Protein 9EID (pdb70)

InterPro domains:
  IPR018657 LarA-like, N-terminal [PF09861] (7-206)
  IPR043166 LarA-like, C-terminal domain [G3DSA:3.90.226.30] (5-415)
  IPR047926 Nickel-dependent lactate racemase LarA [NF033504] (3-421)
  IPR048068 LarA-like [PTHR33171] (1-421)
  IPR048520 Lactate racemase, C-terminal domain [PF21113] (275-416)

Foldseek 3Di:
DWDFFAAAPPTDIDDADPVFEDDAFFWADFDFDPQLLVVLLVCLPPAPPAHRLLVVQAPFAAEEEEDEFFQAQDQAQSNVVSVVVSNVVSPYDQARYEYEHLQQQADWHDLVRLCVNHNPVVPVRHHYYYAHQAPLVQWDWLQADPVGATWTFGVVQLPGRAAEYEEEWFWDAFQQTDAQLVCTVRSGTHCSRNLVLLACVQRVDPQSGHNDCDPRVSNVVSVVSSVSSDHFKYWYFYAGLVGRTNDIHMGHSPVRNVVRSVVSVVTQEGEDAAAFQEEEHELQYPPQLLALLSRLLLLRLNVQRHAFAGEYEYEYANQNYHGDPQLVVLLVVAQDLVRLCVVRVVVPDTIPSSSSSVSVSVSVNGYAYEYEYPNYDQVSVVSSRHHYDDDSNVVVVVRCVVVDDVGHYYYHSRRRSHRYHHDND

Nearest PDB structures (foldseek):
  8ezi-assembly1_B  TM=9.440E-01  e=1.984E-42  Lactiplantibacillus plantarum WCFS1
  6c1w-assembly3_C  TM=9.494E-01  e=8.368E-42  Lactiplantibacillus plantarum WCFS1
  5huq-assembly1_A  TM=9.119E-01  e=4.444E-41  Lactiplantibacillus plantarum
  7s91-assembly1_A  TM=7.484E-01  e=7.461E-41  Thermoanaerobacterium thermosaccharolyticum DSM 571
  6d6z-assembly1_A  TM=7.310E-01  e=1.672E-38  Thermoanaerobacterium thermosaccharolyticum DSM 571

Structure (mmCIF, N/CA/C/O backbone):
data_9EID
#
_entry.id   9EID
#
_cell.length_a   46.725
_cell.length_b   79.613
_cell.length_c   104.775
_cell.angle_alpha   90.00
_cell.angle_beta   90.00
_cell.angle_gamma   90.00
#
_symmetry.space_group_name_H-M   'P 21 21 21'
#
loop_
_entity.id
_entity.type
_entity.pdbx_description
1 polymer 'A broad-substrate spectrum lactate racemase A'
2 non-polymer '(2R)-2-oxidanylbutanoic acid'
3 non-polymer 3-methanethioyl-1-(5-O-phosphono-beta-D-ribofuranosyl)-5-(sulfanylcarbonyl)pyridin-1-ium
4 non-polymer 'NICKEL (II) ION'
5 non-polymer 'PHOSPHATE ION'
6 water water
#
loop_
_atom_site.group_PDB
_atom_site.id
_atom_site.type_symbol
_atom_site.label_atom_id
_atom_site.label_alt_id
_atom_site.label_comp_id
_atom_site.label_asym_id
_atom_site.label_entity_id
_atom_site.label_seq_id
_atom_site.pdbx_PDB_ins_code
_atom_site.Cartn_x
_atom_site.Cartn_y
_atom_site.Cartn_z
_atom_site.occupancy
_atom_site.B_iso_or_equiv
_atom_site.auth_seq_id
_atom_site.auth_comp_id
_atom_site.auth_asym_id
_atom_site.auth_atom_id
_atom_site.pdbx_PDB_model_num
ATOM 1 N N . ALA A 1 1 ? -20.408 -31.531 14.736 1.00 27.55 2 ALA A N 1
ATOM 2 C CA . ALA A 1 1 ? -21.083 -30.461 14.003 1.00 22.00 2 ALA A CA 1
ATOM 3 C C . ALA A 1 1 ? -20.099 -29.770 13.067 1.00 16.33 2 ALA A C 1
ATOM 4 O O . ALA A 1 1 ? -19.341 -28.902 13.493 1.00 17.89 2 ALA A O 1
ATOM 6 N N . ARG A 1 2 ? -20.110 -30.159 11.797 1.00 15.31 3 ARG A N 1
ATOM 7 C CA . ARG A 1 2 ? -19.206 -29.569 10.820 1.00 14.95 3 ARG A CA 1
ATOM 8 C C . ARG A 1 2 ? -19.766 -28.249 10.313 1.00 14.98 3 ARG A C 1
ATOM 9 O O . ARG A 1 2 ? -20.962 -28.128 10.037 1.00 15.48 3 ARG A O 1
ATOM 17 N N . VAL A 1 3 ? -18.893 -27.249 10.207 1.00 12.83 4 VAL A N 1
ATOM 18 C CA . VAL A 1 3 ? -19.286 -25.927 9.741 1.00 12.39 4 VAL A CA 1
ATOM 19 C C . VAL A 1 3 ? -18.133 -25.362 8.928 1.00 11.48 4 VAL A C 1
ATOM 20 O O . VAL A 1 3 ? -16.965 -25.645 9.199 1.00 12.75 4 VAL A O 1
ATOM 24 N N . THR A 1 4 ? -18.453 -24.554 7.920 1.00 9.50 5 THR A N 1
ATOM 25 C CA . THR A 1 4 ? -17.435 -23.856 7.141 1.00 9.26 5 THR A CA 1
ATOM 26 C C . THR A 1 4 ? -17.457 -22.394 7.561 1.00 9.56 5 THR A C 1
ATOM 27 O O . THR A 1 4 ? -18.436 -21.687 7.299 1.00 11.57 5 THR A O 1
ATOM 31 N N . LEU A 1 5 ? -16.398 -21.945 8.234 1.00 8.40 6 LEU A N 1
ATOM 32 C CA . LEU A 1 5 ? -16.288 -20.533 8.593 1.00 7.77 6 LEU A CA 1
ATOM 33 C C . LEU A 1 5 ? -15.761 -19.754 7.393 1.00 9.09 6 LEU A C 1
ATOM 34 O O . LEU A 1 5 ? -14.944 -20.261 6.621 1.00 9.42 6 LEU A O 1
ATOM 39 N N . ASP A 1 6 ? -16.194 -18.500 7.251 1.00 8.10 7 ASP A N 1
ATOM 40 C CA . ASP A 1 6 ? -15.619 -17.665 6.210 1.00 8.52 7 ASP A CA 1
ATOM 41 C C . ASP A 1 6 ? -14.142 -17.466 6.536 1.00 7.76 7 ASP A C 1
ATOM 42 O O . ASP A 1 6 ? -13.778 -17.231 7.693 1.00 8.53 7 ASP A O 1
ATOM 47 N N . TYR A 1 7 ? -13.283 -17.550 5.521 1.00 7.85 8 TYR A N 1
ATOM 48 C CA . TYR A 1 7 ? -11.844 -17.529 5.759 1.00 7.48 8 TYR A CA 1
ATOM 49 C C . TYR A 1 7 ? -11.118 -17.310 4.443 1.00 8.23 8 TYR A C 1
ATOM 50 O O . TYR A 1 7 ? -11.110 -18.191 3.577 1.00 7.85 8 TYR A O 1
ATOM 59 N N . GLY A 1 8 ? -10.543 -16.127 4.260 1.00 7.76 9 GLY A N 1
ATOM 60 C CA . GLY A 1 8 ? -9.850 -15.848 3.011 1.00 9.01 9 GLY A CA 1
ATOM 61 C C . GLY A 1 8 ? -10.720 -16.133 1.806 1.00 8.65 9 GLY A C 1
ATOM 62 O O . GLY A 1 8 ? -11.935 -15.905 1.819 1.00 8.49 9 GLY A O 1
ATOM 63 N N . LYS A 1 9 ? -10.112 -16.712 0.776 1.00 10.21 10 LYS A N 1
ATOM 64 C CA . LYS A 1 9 ? -10.828 -17.058 -0.444 1.00 10.34 10 LYS A CA 1
ATOM 65 C C . LYS A 1 9 ? -11.366 -18.480 -0.440 1.00 11.85 10 LYS A C 1
ATOM 66 O O . LYS A 1 9 ? -11.954 -18.904 -1.441 1.00 13.38 10 LYS A O 1
ATOM 72 N N . THR A 1 10 ? -11.199 -19.217 0.656 1.00 9.65 11 THR A N 1
ATOM 73 C CA . THR A 1 10 ? -11.440 -20.654 0.677 1.00 9.93 11 THR A CA 1
ATOM 74 C C . THR A 1 10 ? -12.538 -21.111 1.618 1.00 10.00 11 THR A C 1
ATOM 75 O O . THR A 1 10 ? -13.124 -22.168 1.377 1.00 11.78 11 THR A O 1
ATOM 79 N N . GLY A 1 11 ? -12.798 -20.391 2.696 1.00 8.52 12 GLY A N 1
ATOM 80 C CA . GLY A 1 11 ? -13.480 -20.964 3.837 1.00 8.10 12 GLY A CA 1
ATOM 81 C C . GLY A 1 11 ? -12.539 -21.837 4.649 1.00 8.29 12 GLY A C 1
ATOM 82 O O . GLY A 1 11 ? -11.402 -22.113 4.269 1.00 9.71 12 GLY A O 1
ATOM 83 N N . LEU A 1 12 ? -13.028 -22.259 5.815 1.00 7.83 13 LEU A N 1
ATOM 84 C CA . LEU A 1 12 ? -12.250 -23.079 6.742 1.00 8.63 13 LEU A CA 1
ATOM 85 C C . LEU A 1 12 ? -13.190 -24.114 7.332 1.00 8.87 13 LEU A C 1
ATOM 86 O O . LEU A 1 12 ? -14.208 -23.750 7.919 1.00 8.71 13 LEU A O 1
ATOM 91 N N . ASN A 1 13 ? -12.871 -25.401 7.165 1.00 8.30 14 ASN A N 1
ATOM 92 C CA . ASN A 1 13 ? -13.769 -26.478 7.579 1.00 9.39 14 ASN A CA 1
ATOM 93 C C . ASN A 1 13 ? -13.447 -26.909 9.004 1.00 9.03 14 ASN A C 1
ATOM 94 O O . ASN A 1 13 ? -12.383 -27.479 9.271 1.00 10.41 14 ASN A O 1
ATOM 99 N N . VAL A 1 14 ? -14.375 -26.633 9.917 1.00 8.72 15 VAL A N 1
ATOM 100 C CA . VAL A 1 14 ? -14.192 -26.868 11.342 1.00 9.11 15 VAL A CA 1
ATOM 101 C C . VAL A 1 14 ? -15.190 -27.924 11.797 1.00 10.87 15 VAL A C 1
ATOM 102 O O . VAL A 1 14 ? -16.305 -28.010 11.277 1.00 13.60 15 VAL A O 1
ATOM 106 N N . ASP A 1 15 ? -14.796 -28.732 12.783 1.00 10.76 16 ASP A N 1
ATOM 107 C CA . ASP A 1 15 ? -15.704 -29.695 13.402 1.00 12.21 16 ASP A CA 1
ATOM 108 C C . ASP A 1 15 ? -15.814 -29.341 14.879 1.00 13.89 16 ASP A C 1
ATOM 109 O O . ASP A 1 15 ? -14.818 -29.396 15.605 1.00 15.88 16 ASP A O 1
ATOM 114 N N . LEU A 1 16 ? -17.023 -28.955 15.322 1.00 12.93 17 LEU A N 1
ATOM 115 C CA . LEU A 1 16 ? -17.320 -28.520 16.684 1.00 13.18 17 LEU A CA 1
ATOM 116 C C . LEU A 1 16 ? -18.110 -29.604 17.422 1.00 13.36 17 LEU A C 1
ATOM 117 O O . LEU A 1 16 ? -18.802 -30.407 16.794 1.00 14.95 17 LEU A O 1
ATOM 122 N N . PRO A 1 17 ? -18.042 -29.654 18.752 1.00 16.37 18 PRO A N 1
ATOM 123 C CA . PRO A 1 17 ? -18.680 -30.760 19.493 1.00 14.30 18 PRO A CA 1
ATOM 124 C C . PRO A 1 17 ? -20.198 -30.634 19.475 1.00 16.80 18 PRO A C 1
ATOM 125 O O . PRO A 1 17 ? -20.747 -29.620 19.903 1.00 16.77 18 PRO A O 1
ATOM 129 N N . ASP A 1 18 ? -20.881 -31.685 19.001 1.00 18.18 19 ASP A N 1
ATOM 130 C CA . ASP A 1 18 ? -22.341 -31.651 18.903 1.00 21.40 19 ASP A CA 1
ATOM 131 C C . ASP A 1 18 ? -22.997 -31.361 20.249 1.00 19.31 19 ASP A C 1
ATOM 132 O O . ASP A 1 18 ? -23.946 -30.571 20.330 1.00 24.30 19 ASP A O 1
ATOM 137 N N . ASP A 1 19 ? -22.502 -31.987 21.317 1.00 16.45 20 ASP A N 1
ATOM 138 C CA . ASP A 1 19 ? -23.146 -31.892 22.622 1.00 20.11 20 ASP A CA 1
ATOM 139 C C . ASP A 1 19 ? -23.020 -30.507 23.247 1.00 19.00 20 ASP A C 1
ATOM 140 O O . ASP A 1 19 ? -23.780 -30.183 24.166 1.00 19.08 20 ASP A O 1
ATOM 145 N N . ARG A 1 20 ? -22.100 -29.673 22.756 1.00 16.11 21 ARG A N 1
ATOM 146 C CA . ARG A 1 20 ? -21.795 -28.397 23.383 1.00 13.19 2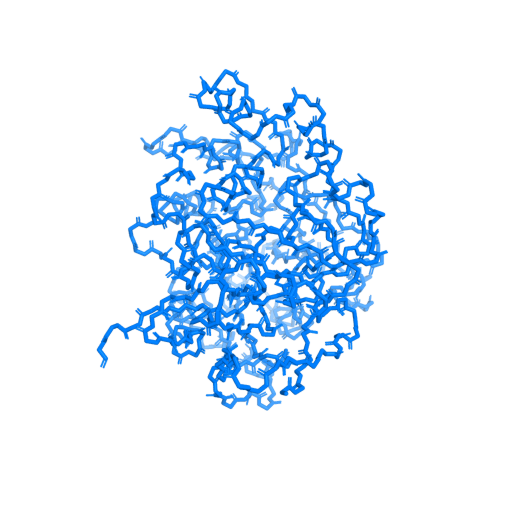1 ARG A CA 1
ATOM 147 C C . ARG A 1 20 ? -22.214 -27.180 22.564 1.00 12.76 21 ARG A C 1
ATOM 148 O O . ARG A 1 20 ? -22.154 -26.060 23.087 1.00 13.82 21 ARG A O 1
ATOM 156 N N . THR A 1 21 ? -22.644 -27.358 21.317 1.00 12.34 22 THR A N 1
ATOM 157 C CA . THR A 1 21 ? -22.713 -26.269 20.348 1.00 13.13 22 THR A CA 1
ATOM 158 C C . THR A 1 21 ? -24.149 -26.020 19.909 1.00 16.19 22 THR A C 1
ATOM 159 O O . THR A 1 21 ? -24.861 -26.957 19.530 1.00 17.89 22 THR A O 1
ATOM 163 N N . LEU A 1 22 ? -24.553 -24.752 19.928 1.00 13.93 23 LEU A N 1
ATOM 164 C CA . LEU A 1 22 ? -25.871 -24.324 19.473 1.00 14.75 23 LEU A CA 1
ATOM 165 C C . LEU A 1 22 ? -25.935 -24.366 17.944 1.00 12.28 23 LEU A C 1
ATOM 166 O O . LEU A 1 22 ? -24.902 -24.373 17.271 1.00 12.87 23 LEU A O 1
ATOM 171 N N . PRO A 1 23 ? -27.134 -24.369 17.366 1.00 16.63 24 PRO A N 1
ATOM 172 C CA . PRO A 1 23 ? -27.243 -24.278 15.904 1.00 16.59 24 PRO A CA 1
ATOM 173 C C . PRO A 1 23 ? -26.591 -23.003 15.400 1.00 12.87 24 PRO A C 1
ATOM 174 O O . PRO A 1 23 ? -26.700 -21.952 16.046 1.00 14.22 24 PRO A O 1
ATOM 178 N N . PRO A 1 24 ? -25.895 -23.056 14.264 1.00 13.21 25 PRO A N 1
ATOM 179 C CA . PRO A 1 24 ? -25.155 -21.872 13.795 1.00 12.22 25 PRO A CA 1
ATOM 180 C C . PRO A 1 24 ? -26.061 -20.676 13.543 1.00 15.10 25 PRO A C 1
ATOM 181 O O . PRO A 1 24 ? -27.210 -20.807 13.108 1.00 14.37 25 PRO A O 1
ATOM 185 N N . LEU A 1 25 ? -25.517 -19.493 13.817 1.00 11.37 26 LEU A N 1
ATOM 186 C CA . LEU A 1 25 ? -26.216 -18.234 13.591 1.00 12.46 26 LEU A CA 1
ATOM 187 C C . LEU A 1 25 ? -25.950 -17.794 12.159 1.00 12.00 26 LEU A C 1
ATOM 188 O O . LEU A 1 25 ? -24.794 -17.567 11.789 1.00 12.25 26 LEU A O 1
ATOM 193 N N . THR A 1 26 ? -27.014 -17.678 11.359 1.00 12.12 27 THR A N 1
ATOM 194 C CA . THR A 1 26 ? -26.908 -17.370 9.937 1.00 11.12 27 THR A CA 1
ATOM 195 C C . THR A 1 26 ? -27.927 -16.315 9.530 1.00 15.15 27 THR A C 1
ATOM 196 O O . THR A 1 26 ? -28.970 -16.147 10.165 1.00 15.78 27 THR A O 1
ATOM 200 N N . ILE A 1 27 ? -27.614 -15.644 8.415 1.00 14.37 28 ILE A N 1
ATOM 201 C CA . ILE A 1 27 ? -28.541 -14.715 7.777 1.00 16.73 28 ILE A CA 1
ATOM 202 C C . ILE A 1 27 ? -29.806 -15.461 7.359 1.00 15.85 28 ILE A C 1
ATOM 203 O O . ILE A 1 27 ? -29.745 -16.580 6.829 1.00 17.63 28 ILE A O 1
ATOM 208 N N . ARG A 1 28 ? -30.963 -14.845 7.599 1.00 13.90 29 ARG A N 1
ATOM 209 C CA . ARG A 1 28 ? -32.230 -15.478 7.249 1.00 12.86 29 ARG A CA 1
ATOM 210 C C . ARG A 1 28 ? -32.384 -15.576 5.731 1.00 13.36 29 ARG A C 1
ATOM 211 O O . ARG A 1 28 ? -31.892 -14.726 4.986 1.00 12.42 29 ARG A O 1
ATOM 215 N N . PRO A 1 29 ? -33.060 -16.611 5.242 1.00 13.34 30 PRO A N 1
ATOM 216 C CA . PRO A 1 29 ? -33.246 -16.729 3.797 1.00 15.59 30 PRO A CA 1
ATOM 217 C C . PRO A 1 29 ? -34.139 -15.619 3.270 1.00 16.32 30 PRO A C 1
ATOM 218 O O . PRO A 1 29 ? -35.120 -15.213 3.899 1.00 17.71 30 PRO A O 1
ATOM 222 N N . ALA A 1 30 ? -33.735 -15.085 2.129 1.00 12.43 31 ALA A N 1
ATOM 223 C CA . ALA A 1 30 ? -34.536 -14.196 1.312 1.00 12.26 31 ALA A CA 1
ATOM 224 C C . ALA A 1 30 ? -34.187 -14.549 -0.121 1.00 9.45 31 ALA A C 1
ATOM 225 O O . ALA A 1 30 ? -33.059 -14.981 -0.388 1.00 11.05 31 ALA A O 1
ATOM 227 N N . PRO A 1 31 ? -35.119 -14.415 -1.052 1.00 9.00 32 PRO A N 1
ATOM 228 C CA . PRO A 1 31 ? -34.813 -14.798 -2.438 1.00 9.94 32 PRO A CA 1
ATOM 229 C C . PRO A 1 31 ? -33.779 -13.866 -3.036 1.00 9.93 32 PRO A C 1
ATOM 230 O O . PRO A 1 31 ? -33.951 -12.637 -2.987 1.00 10.38 32 PRO A O 1
ATOM 234 N N . PRO A 1 32 ? -32.689 -14.399 -3.592 1.00 8.18 33 PRO A N 1
ATOM 235 C CA . PRO A 1 32 ? -31.812 -13.552 -4.409 1.00 8.61 33 PRO A CA 1
ATOM 236 C C . PRO A 1 32 ? -32.604 -12.928 -5.544 1.00 10.05 33 PRO A C 1
ATOM 237 O O . PRO A 1 32 ? -33.586 -13.492 -6.040 1.00 9.10 33 PRO A O 1
ATOM 241 N N . LEU A 1 33 ? -32.165 -11.751 -5.967 1.00 8.38 34 LEU A N 1
ATOM 242 C CA . LEU A 1 33 ? -32.668 -11.208 -7.216 1.00 8.93 34 LEU A CA 1
ATOM 243 C C . LEU A 1 33 ? -32.072 -12.002 -8.368 1.00 8.82 34 LEU A C 1
ATOM 244 O O . LEU A 1 33 ? -30.858 -12.206 -8.429 1.00 9.49 34 LEU A O 1
ATOM 249 N N . ASP A 1 34 ? -32.928 -12.467 -9.276 1.00 8.86 35 ASP A N 1
ATOM 250 C CA . ASP A 1 34 ? -32.442 -13.233 -10.415 1.00 9.14 35 ASP A CA 1
ATOM 251 C C . ASP A 1 34 ? -31.478 -12.403 -11.261 1.00 9.11 35 ASP A C 1
ATOM 252 O O . ASP A 1 34 ? -30.415 -12.885 -11.670 1.00 10.17 35 ASP A O 1
ATOM 257 N N . ASP A 1 35 ? -31.820 -11.144 -11.520 1.00 9.83 36 ASP A N 1
ATOM 258 C CA . ASP A 1 35 ? -31.025 -10.295 -12.409 1.00 9.11 36 ASP A CA 1
ATOM 259 C C . ASP A 1 35 ? -30.864 -8.947 -11.722 1.00 8.35 36 ASP A C 1
ATOM 260 O O . ASP A 1 35 ? -31.570 -7.981 -12.036 1.00 9.22 36 ASP A O 1
ATOM 265 N N . PRO A 1 36 ? -29.948 -8.851 -10.758 1.00 8.06 37 PRO A N 1
ATOM 266 C CA . PRO A 1 36 ? -29.815 -7.595 -10.014 1.00 8.35 37 PRO A CA 1
ATOM 267 C C . PRO A 1 36 ? -29.410 -6.417 -10.872 1.00 8.18 37 PRO A C 1
ATOM 268 O O . PRO A 1 36 ? -29.836 -5.298 -10.589 1.00 8.92 37 PRO A O 1
ATOM 272 N N . GLU A 1 37 ? -28.629 -6.624 -11.932 1.00 6.92 38 GLU A N 1
ATOM 273 C CA . GLU A 1 37 ? -28.273 -5.501 -12.796 1.00 7.93 38 GLU A CA 1
ATOM 274 C C . GLU A 1 37 ? -29.511 -4.935 -13.491 1.00 9.12 38 GLU A C 1
ATOM 275 O O . GLU A 1 37 ? -29.680 -3.710 -13.599 1.00 8.77 38 GLU A O 1
ATOM 281 N N . ALA A 1 38 ? -30.403 -5.818 -13.950 1.00 8.26 39 ALA A N 1
ATOM 282 C CA . ALA A 1 38 ? -31.644 -5.349 -14.549 1.00 8.68 39 ALA A CA 1
ATOM 283 C C . ALA A 1 38 ? -32.508 -4.645 -13.518 1.00 7.74 39 ALA A C 1
ATOM 284 O O . ALA A 1 38 ? -33.223 -3.687 -13.848 1.00 9.32 39 ALA A O 1
ATOM 286 N N . GLU A 1 39 ? -32.423 -5.072 -12.255 1.00 8.77 40 GLU A N 1
ATOM 287 C CA . GLU A 1 39 ? -33.151 -4.374 -11.206 1.00 8.62 40 GLU A CA 1
ATOM 288 C C . GLU A 1 39 ? -32.559 -2.993 -10.956 1.00 8.63 40 GLU A C 1
ATOM 289 O O . GLU A 1 39 ? -33.308 -2.032 -10.754 1.00 9.75 40 GLU A O 1
ATOM 295 N N . VAL A 1 40 ? -31.226 -2.869 -10.998 1.00 7.54 41 VAL A N 1
ATOM 296 C CA . VAL A 1 40 ? -30.621 -1.540 -10.884 1.00 7.95 41 VAL A CA 1
ATOM 297 C C . VAL A 1 40 ? -31.138 -0.630 -11.991 1.00 7.85 41 VAL A C 1
ATOM 298 O O . VAL A 1 40 ? -31.502 0.524 -11.737 1.00 8.47 41 VAL A O 1
ATOM 302 N N . VAL A 1 41 ? -31.202 -1.142 -13.227 1.00 7.56 42 VAL A N 1
ATOM 303 C CA . VAL A 1 41 ? -31.737 -0.354 -14.337 1.00 8.59 42 VAL A CA 1
ATOM 304 C C . VAL A 1 41 ? -33.148 0.130 -14.014 1.00 8.13 42 VAL A C 1
ATOM 305 O O . VAL A 1 41 ? -33.465 1.319 -14.159 1.00 8.63 42 VAL A O 1
ATOM 309 N N . ARG A 1 42 ? -34.012 -0.778 -13.552 1.00 9.05 43 ARG A N 1
ATOM 310 C CA . ARG A 1 42 ? -35.382 -0.392 -13.208 1.00 9.63 43 ARG A CA 1
ATOM 311 C C . ARG A 1 42 ? -35.418 0.656 -12.097 1.00 10.39 43 ARG A C 1
ATOM 312 O O . ARG A 1 42 ? -36.250 1.574 -12.124 1.00 11.81 43 ARG A O 1
ATOM 320 N N . CYS A 1 43 ? -34.522 0.549 -11.114 1.00 9.13 44 CYS A N 1
ATOM 321 C CA . CYS A 1 43 ? -34.550 1.462 -9.981 1.00 10.59 44 CYS A CA 1
ATOM 322 C C . CYS A 1 43 ? -34.006 2.832 -10.382 1.00 10.36 44 CYS A C 1
ATOM 323 O O . CYS A 1 43 ? -34.392 3.849 -9.797 1.00 10.35 44 CYS A O 1
ATOM 326 N N . LEU A 1 44 ? -33.111 2.886 -11.375 1.00 9.39 45 LEU A N 1
ATOM 327 C CA A LEU A 1 44 ? -32.632 4.164 -11.895 0.30 9.72 45 LEU A CA 1
ATOM 328 C CA B LEU A 1 44 ? -32.644 4.178 -11.863 0.70 9.70 45 LEU A CA 1
ATOM 329 C C . LEU A 1 44 ? -33.746 4.927 -12.593 1.00 10.37 45 LEU A C 1
ATOM 330 O O . LEU A 1 44 ? -33.751 6.169 -12.595 1.00 9.68 45 LEU A O 1
ATOM 339 N N . ALA A 1 45 ? -34.688 4.196 -13.202 1.00 10.64 46 ALA A N 1
ATOM 340 C CA . ALA A 1 45 ? -35.815 4.813 -13.885 1.00 10.21 46 ALA A CA 1
ATOM 341 C C . ALA A 1 45 ? -36.918 5.194 -12.913 1.00 11.31 46 ALA A C 1
ATOM 342 O O . ALA A 1 45 ? -37.655 6.153 -13.174 1.00 13.33 46 ALA A O 1
ATOM 344 N N . GLU A 1 46 ? -37.035 4.484 -11.794 1.00 12.10 47 GLU A N 1
ATOM 345 C CA . GLU A 1 46 ? -38.092 4.727 -10.812 1.00 11.63 47 GLU A CA 1
ATOM 346 C C . GLU A 1 46 ? -37.482 4.651 -9.419 1.00 10.91 47 GLU A C 1
ATOM 347 O O . GLU A 1 46 ? -37.672 3.672 -8.689 1.00 13.99 47 GLU A O 1
ATOM 353 N N . PRO A 1 47 ? -36.728 5.674 -9.023 1.00 10.31 48 PRO A N 1
ATOM 354 C CA . PRO A 1 47 ? -36.015 5.641 -7.741 1.00 9.31 48 PRO A CA 1
ATOM 355 C C . PRO A 1 47 ? -36.891 6.106 -6.581 1.00 11.93 48 PRO A C 1
ATOM 356 O O . PRO A 1 47 ? -38.033 6.527 -6.752 1.00 13.29 48 PRO A O 1
ATOM 360 N N . ILE A 1 48 ? -36.312 6.039 -5.384 1.00 9.92 49 ILE A N 1
ATOM 361 C CA . ILE A 1 48 ? -36.979 6.460 -4.153 1.00 11.65 49 ILE A CA 1
ATOM 362 C C . ILE A 1 48 ? -36.598 7.907 -3.853 1.00 12.52 49 ILE A C 1
ATOM 363 O O . ILE A 1 48 ? -35.419 8.217 -3.664 1.00 12.36 49 ILE A O 1
ATOM 368 N N . GLY A 1 49 ? -37.591 8.795 -3.804 1.00 12.57 50 GLY A N 1
ATOM 369 C CA . GLY A 1 49 ? -37.363 10.140 -3.302 1.00 12.64 50 GLY A CA 1
ATOM 370 C C . GLY A 1 49 ? -36.507 11.049 -4.159 1.00 10.01 50 GLY A C 1
ATOM 371 O O . GLY A 1 49 ? -35.975 12.036 -3.656 1.00 13.38 50 GLY A O 1
ATOM 372 N N . SER A 1 50 ? -36.368 10.760 -5.443 1.00 11.84 51 SER A N 1
ATOM 373 C CA A SER A 1 50 ? -35.504 11.526 -6.330 0.42 12.06 51 SER A CA 1
ATOM 374 C CA B SER A 1 50 ? -35.543 11.573 -6.319 0.58 12.00 51 SER A CA 1
ATOM 375 C C . SER A 1 50 ? -36.096 11.465 -7.729 1.00 10.49 51 SER A C 1
ATOM 376 O O . SER A 1 50 ? -36.878 10.556 -8.031 1.00 13.05 51 SER A O 1
ATOM 381 N N . PRO A 1 51 ? -35.751 12.405 -8.609 1.00 11.08 52 PRO A N 1
ATOM 382 C CA . PRO A 1 51 ? -36.078 12.217 -10.015 1.00 11.84 52 PRO A CA 1
ATOM 383 C C . PRO A 1 51 ? -35.337 11.004 -10.544 1.00 11.49 52 PRO A C 1
ATOM 384 O O . PRO A 1 51 ? -34.334 10.579 -9.944 1.00 9.94 52 PRO A O 1
ATOM 388 N N . PRO A 1 52 ? -35.788 10.434 -11.659 1.00 11.79 53 PRO A N 1
ATOM 389 C CA . PRO A 1 52 ? -34.988 9.414 -12.349 1.00 9.45 53 PRO A CA 1
ATOM 390 C C . PRO A 1 52 ? -33.589 9.959 -12.595 1.00 10.82 53 PRO A C 1
ATOM 391 O O . PRO A 1 52 ? -33.416 11.142 -12.894 1.00 11.39 53 PRO A O 1
ATOM 395 N N . LEU A 1 53 ? -32.581 9.087 -12.472 1.00 10.26 54 LEU A N 1
ATOM 396 C CA . LEU A 1 53 ? -31.198 9.524 -12.672 1.00 10.47 54 LEU A CA 1
ATOM 397 C C . LEU A 1 53 ? -30.995 10.196 -14.032 1.00 10.64 54 LEU A C 1
ATOM 398 O O . LEU A 1 53 ? -30.225 11.157 -14.141 1.00 10.35 54 LEU A O 1
ATOM 403 N N . LEU A 1 54 ? -31.685 9.720 -15.074 1.00 10.28 55 LEU A N 1
ATOM 404 C CA . LEU A 1 54 ? -31.544 10.319 -16.401 1.00 9.39 55 LEU A CA 1
ATOM 405 C C . LEU A 1 54 ? -31.903 11.798 -16.381 1.00 12.75 55 LEU A C 1
ATOM 406 O O . LEU A 1 54 ? -31.190 12.632 -16.954 1.00 12.77 55 LEU A O 1
ATOM 411 N N . ASP A 1 55 ? -33.004 12.143 -15.716 1.00 12.06 56 ASP A N 1
ATOM 412 C CA . ASP A 1 55 ? -33.434 13.539 -15.676 1.00 13.51 56 ASP A CA 1
ATOM 413 C C . ASP A 1 55 ? -32.529 14.365 -14.769 1.00 13.33 56 ASP A C 1
ATOM 414 O O . ASP A 1 55 ? -32.228 15.528 -15.069 1.00 15.27 56 ASP A O 1
ATOM 419 N N . LEU A 1 56 ? -32.085 13.775 -13.658 1.00 13.36 57 LEU A N 1
ATOM 420 C CA A LEU A 1 56 ? -31.140 14.441 -12.769 0.50 17.46 57 LEU A CA 1
ATOM 421 C CA B LEU A 1 56 ? -31.134 14.436 -12.767 0.50 17.47 57 LEU A CA 1
ATOM 422 C C . LEU A 1 56 ? -29.829 14.760 -13.480 1.00 14.91 57 LEU A C 1
ATOM 423 O O . LEU A 1 56 ? -29.211 15.801 -13.224 1.00 18.08 57 LEU A O 1
ATOM 432 N N . ALA A 1 57 ? -29.384 13.875 -14.367 1.00 11.38 58 ALA A N 1
ATOM 433 C CA . ALA A 1 57 ? -28.075 14.015 -14.986 1.00 10.83 58 ALA A CA 1
ATOM 434 C C . ALA A 1 57 ? -28.069 14.937 -16.198 1.00 11.79 58 ALA A C 1
ATOM 435 O O . ALA A 1 57 ? -27.009 15.454 -16.553 1.00 12.13 58 ALA A O 1
ATOM 437 N N . ARG A 1 58 ? -29.206 15.143 -16.850 1.00 13.38 59 ARG A N 1
ATOM 438 C CA . ARG A 1 58 ? -29.191 15.901 -18.094 1.00 13.86 59 ARG A CA 1
ATOM 439 C C . ARG A 1 58 ? -28.707 17.330 -17.849 1.00 14.00 59 ARG A C 1
ATOM 440 O O . ARG A 1 58 ? -29.114 17.989 -16.887 1.00 17.06 59 ARG A O 1
ATOM 448 N N . GLY A 1 59 ? -27.786 17.789 -18.695 1.00 14.60 60 GLY A N 1
ATOM 449 C CA . GLY A 1 59 ? -27.201 19.101 -18.530 1.00 16.50 60 GLY A CA 1
ATOM 450 C C . GLY A 1 59 ? -26.102 19.203 -17.495 1.00 19.44 60 GLY A C 1
ATOM 451 O O . GLY A 1 59 ? -25.518 20.282 -17.344 1.00 23.88 60 GLY A O 1
ATOM 452 N N . LYS A 1 60 ? -25.809 18.135 -16.756 1.00 15.06 61 LYS A N 1
ATOM 453 C CA . LYS A 1 60 ? -24.713 18.175 -15.798 1.00 15.80 61 LYS A CA 1
ATOM 454 C C . LYS A 1 60 ? -23.390 18.020 -16.536 1.00 16.37 61 LYS A C 1
ATOM 455 O O . LYS A 1 60 ? -23.261 17.195 -17.444 1.00 18.73 61 LYS A O 1
ATOM 461 N N . ARG A 1 61 ? -22.410 18.839 -16.163 1.00 16.38 62 ARG A N 1
ATOM 462 C CA . ARG A 1 61 ? -21.159 18.904 -16.906 1.00 18.87 62 ARG A CA 1
ATOM 463 C C . ARG A 1 61 ? -20.116 17.915 -16.415 1.00 16.31 62 ARG A C 1
ATOM 464 O O . ARG A 1 61 ? -19.194 17.579 -17.164 1.00 19.21 62 ARG A O 1
ATOM 466 N N . SER A 1 62 ? -20.229 17.456 -15.177 1.00 11.73 63 SER A N 1
ATOM 467 C CA . SER A 1 62 ? -19.239 16.571 -14.596 1.00 12.70 63 SER A CA 1
ATOM 468 C C . SER A 1 62 ? -19.960 15.705 -13.583 1.00 12.57 63 SER A C 1
ATOM 469 O O . SER A 1 62 ? -20.968 16.115 -13.003 1.00 13.17 63 SER A O 1
ATOM 472 N N . ALA A 1 63 ? -19.436 14.505 -13.379 1.00 9.32 64 ALA A N 1
ATOM 473 C CA . ALA A 1 63 ? -19.997 13.583 -12.406 1.00 9.00 64 ALA A CA 1
ATOM 474 C C . ALA A 1 63 ? -18.867 12.952 -11.614 1.00 9.46 64 ALA A C 1
ATOM 475 O O . ALA A 1 63 ? -17.786 12.684 -12.151 1.00 10.02 64 ALA A O 1
ATOM 477 N N . CYS A 1 64 ? -19.127 12.699 -10.336 1.00 7.62 65 CYS A N 1
ATOM 478 C CA . CYS A 1 64 ? -18.197 11.935 -9.519 1.00 7.82 65 CYS A CA 1
ATOM 479 C C . CYS A 1 64 ? -18.996 10.818 -8.871 1.00 7.05 65 CYS A C 1
ATOM 480 O O . CYS A 1 64 ? -19.989 11.088 -8.184 1.00 8.71 65 CYS A O 1
ATOM 483 N N . ILE A 1 65 ? -18.579 9.571 -9.113 1.00 6.40 66 ILE A N 1
ATOM 484 C CA . ILE A 1 65 ? -19.223 8.378 -8.569 1.00 6.85 66 ILE A CA 1
ATOM 485 C C . ILE A 1 65 ? -18.320 7.802 -7.488 1.00 7.40 66 ILE A C 1
ATOM 486 O O . ILE A 1 65 ? -17.199 7.360 -7.783 1.00 7.74 66 ILE A O 1
ATOM 491 N N . LEU A 1 66 ? -18.820 7.764 -6.253 1.00 6.52 67 LEU A N 1
ATOM 492 C CA . LEU A 1 66 ? -18.074 7.165 -5.152 1.00 6.56 67 LEU A CA 1
ATOM 493 C C . LEU A 1 66 ? -18.268 5.657 -5.151 1.00 7.77 67 LEU A C 1
ATOM 494 O O . LEU A 1 66 ? -19.398 5.175 -5.252 1.00 7.39 67 LEU A O 1
ATOM 499 N N . VAL A 1 67 ? -17.162 4.921 -5.042 1.00 6.74 68 VAL A N 1
ATOM 500 C CA . VAL A 1 67 ? -17.198 3.468 -4.900 1.00 6.11 68 VAL A CA 1
ATOM 501 C C . VAL A 1 67 ? -16.406 3.061 -3.672 1.00 6.06 68 VAL A C 1
ATOM 502 O O . VAL A 1 67 ? -15.481 3.761 -3.249 1.00 7.26 68 VAL A O 1
ATOM 506 N N . CYS A 1 68 ? -16.762 1.917 -3.103 1.00 6.28 69 CYS A N 1
ATOM 507 C CA . CYS A 1 68 ? -16.026 1.412 -1.955 1.00 6.90 69 CYS A CA 1
ATOM 508 C C . CYS A 1 68 ? -14.683 0.836 -2.394 1.00 7.56 69 CYS A C 1
ATOM 509 O O . CYS A 1 68 ? -14.497 0.443 -3.550 1.00 8.04 69 CYS A O 1
ATOM 512 N N . ASP A 1 69 ? -13.752 0.757 -1.442 1.00 6.72 70 ASP A N 1
ATOM 513 C CA . ASP A 1 69 ? -12.450 0.150 -1.707 1.00 7.05 70 ASP A CA 1
ATOM 514 C C . ASP A 1 69 ? -12.512 -1.376 -1.585 1.00 6.82 70 ASP A C 1
ATOM 515 O O . ASP A 1 69 ? -13.584 -1.986 -1.516 1.00 7.53 70 ASP A O 1
ATOM 520 N N . ILE A 1 70 ? -11.337 -2.015 -1.555 1.00 6.45 71 ILE A N 1
ATOM 521 C CA . ILE A 1 70 ? -11.276 -3.472 -1.652 1.00 7.77 71 ILE A CA 1
ATOM 522 C C . ILE A 1 70 ? -11.971 -4.141 -0.483 1.00 8.50 71 ILE A C 1
ATOM 523 O O . ILE A 1 70 ? -12.428 -5.283 -0.609 1.00 8.51 71 ILE A O 1
ATOM 528 N N . THR A 1 71 ? -12.043 -3.468 0.672 1.00 7.48 72 THR A N 1
ATOM 529 C CA . THR A 1 71 ? -12.524 -4.109 1.894 1.00 7.62 72 THR A CA 1
ATOM 530 C C . THR A 1 71 ? -14.018 -4.398 1.872 1.00 8.61 72 THR A C 1
ATOM 531 O O . THR A 1 71 ? -14.509 -5.097 2.774 1.00 9.02 72 THR A O 1
ATOM 535 N N . ARG A 1 72 ? -14.746 -3.859 0.895 1.00 7.00 73 ARG A N 1
ATOM 536 C CA . ARG A 1 72 ? -16.180 -4.078 0.786 1.00 7.86 73 ARG A CA 1
ATOM 537 C C . ARG A 1 72 ? -16.439 -4.888 -0.467 1.00 7.99 73 ARG A C 1
ATOM 538 O O . ARG A 1 72 ? -16.090 -4.428 -1.566 1.00 9.55 73 ARG A O 1
ATOM 546 N N . PRO A 1 73 ? -17.055 -6.057 -0.375 1.00 7.23 74 PRO A N 1
ATOM 547 C CA . PRO A 1 73 ? -17.311 -6.882 -1.564 1.00 7.66 74 PRO A CA 1
ATOM 548 C C . PRO A 1 73 ? -18.513 -6.424 -2.385 1.00 9.28 74 PRO A C 1
ATOM 549 O O . PRO A 1 73 ? -19.425 -7.203 -2.675 1.00 10.49 74 PRO A O 1
ATOM 553 N N . VAL A 1 74 ? -18.517 -5.152 -2.758 1.00 8.88 75 VAL A N 1
ATOM 554 C CA . VAL A 1 74 ? -19.586 -4.633 -3.617 1.00 8.41 75 VAL A CA 1
ATOM 555 C C . VAL A 1 74 ? -19.402 -5.204 -5.015 1.00 8.80 75 VAL A C 1
ATOM 556 O O . VAL A 1 74 ? -18.292 -5.119 -5.565 1.00 8.89 75 VAL A O 1
ATOM 560 N N . PRO A 1 75 ? -20.439 -5.779 -5.632 1.00 9.22 76 PRO A N 1
ATOM 561 C CA . PRO A 1 75 ? -20.317 -6.208 -7.039 1.00 8.32 76 PRO A CA 1
ATOM 562 C C . PRO A 1 75 ? -20.449 -4.990 -7.940 1.00 9.42 76 PRO A C 1
ATOM 563 O O . PRO A 1 75 ? -21.460 -4.773 -8.611 1.00 10.26 76 PRO A O 1
ATOM 567 N N . ASN A 1 76 ? -19.412 -4.160 -7.934 1.00 8.25 77 ASN A N 1
ATOM 568 C CA . ASN A 1 76 ? -19.528 -2.841 -8.547 1.00 6.95 77 ASN A CA 1
ATOM 569 C C . ASN A 1 76 ? -20.018 -2.839 -9.984 1.00 8.17 77 ASN A C 1
ATOM 570 O O . ASN A 1 76 ? -20.806 -1.941 -10.318 1.00 8.28 77 ASN A O 1
ATOM 575 N N . PRO A 1 77 ? -19.594 -3.746 -10.878 1.00 7.71 78 PRO A N 1
ATOM 576 C CA . PRO A 1 77 ? -20.079 -3.655 -12.267 1.00 7.93 78 PRO A CA 1
ATOM 577 C C . PRO A 1 77 ? -21.595 -3.739 -12.384 1.00 8.05 78 PRO A C 1
ATOM 578 O O . PRO A 1 77 ? -22.180 -3.110 -13.280 1.00 9.21 78 PRO A O 1
ATOM 582 N N . VAL A 1 78 ? -22.247 -4.496 -11.499 1.00 7.87 79 VAL A N 1
ATOM 583 C CA . VAL A 1 78 ? -23.704 -4.598 -11.485 1.00 9.16 79 VAL A CA 1
ATOM 584 C C . VAL A 1 78 ? -24.354 -3.242 -11.228 1.00 9.11 79 VAL A C 1
ATOM 585 O O . VAL A 1 78 ? -25.409 -2.932 -11.791 1.00 9.84 79 VAL A O 1
ATOM 589 N N . LEU A 1 79 ? -23.758 -2.428 -10.346 1.00 7.71 80 LEU A N 1
ATOM 590 C CA . LEU A 1 79 ? -24.281 -1.096 -10.043 1.00 7.38 80 LEU A CA 1
ATOM 591 C C . LEU A 1 79 ? -23.818 -0.076 -11.081 1.00 7.66 80 LEU A C 1
ATOM 592 O O . LEU A 1 79 ? -24.585 0.807 -11.475 1.00 9.69 80 LEU A O 1
ATOM 597 N N . LEU A 1 80 ? -22.573 -0.194 -11.544 1.00 8.07 81 LEU A N 1
ATOM 598 C CA . LEU A 1 80 ? -21.967 0.854 -12.362 1.00 8.23 81 LEU A CA 1
ATOM 599 C C . LEU A 1 80 ? -22.412 0.813 -13.816 1.00 9.00 81 LEU A C 1
ATOM 600 O O . LEU A 1 80 ? -22.584 1.873 -14.425 1.00 8.82 81 LEU A O 1
ATOM 605 N N . ARG A 1 81 ? -22.533 -0.366 -14.424 1.00 8.46 82 ARG A N 1
ATOM 606 C CA . ARG A 1 81 ? -22.935 -0.373 -15.830 1.00 8.28 82 ARG A CA 1
ATOM 607 C C . ARG A 1 81 ? -24.253 0.358 -16.039 1.00 8.01 82 ARG A C 1
ATOM 608 O O . ARG A 1 81 ? -24.330 1.198 -16.954 1.00 8.66 82 ARG A O 1
ATOM 616 N N . PRO A 1 82 ? -25.289 0.145 -15.223 1.00 7.83 83 PRO A N 1
ATOM 617 C CA . PRO A 1 82 ? -26.504 0.958 -15.372 1.00 8.74 83 PRO A CA 1
ATOM 618 C C . PRO A 1 82 ? -26.267 2.448 -15.178 1.00 9.12 83 PRO A C 1
ATOM 619 O O . PRO A 1 82 ? -26.790 3.259 -15.956 1.00 8.61 83 PRO A O 1
ATOM 623 N N . ILE A 1 83 ? -25.510 2.836 -14.147 1.00 7.68 84 ILE A N 1
ATOM 624 C CA . ILE A 1 83 ? -25.238 4.249 -13.907 1.00 7.44 84 ILE A CA 1
ATOM 625 C C . ILE A 1 83 ? -24.523 4.854 -15.104 1.00 7.56 84 ILE A C 1
ATOM 626 O O . ILE A 1 83 ? -24.889 5.931 -15.593 1.00 8.22 84 ILE A O 1
ATOM 631 N N . LEU A 1 84 ? -23.498 4.162 -15.599 1.00 7.72 85 LEU A N 1
ATOM 632 C CA . LEU A 1 84 ? -22.691 4.712 -16.685 1.00 7.87 85 LEU A CA 1
ATOM 633 C C . LEU A 1 84 ? -23.497 4.795 -17.975 1.00 7.53 85 LEU A C 1
ATOM 634 O O . LEU A 1 84 ? -23.340 5.748 -18.749 1.00 9.03 85 LEU A O 1
ATOM 639 N N . ARG A 1 85 ? -24.382 3.825 -18.220 1.00 8.02 86 ARG A N 1
ATOM 640 C CA . ARG A 1 85 ? -25.234 3.904 -19.401 1.00 8.80 86 ARG A CA 1
ATOM 641 C C . ARG A 1 85 ? -26.209 5.075 -19.306 1.00 9.38 86 ARG A C 1
ATOM 642 O O . ARG A 1 85 ? -26.428 5.789 -20.292 1.00 9.34 86 ARG A O 1
ATOM 650 N N . THR A 1 86 ? -26.801 5.292 -18.127 1.00 8.39 87 THR A N 1
ATOM 651 C CA . THR A 1 86 ? -27.695 6.430 -17.930 1.00 7.93 87 THR A CA 1
ATOM 652 C C . THR A 1 86 ? -26.968 7.757 -18.128 1.00 8.66 87 THR A C 1
ATOM 653 O O . THR A 1 86 ? -27.506 8.674 -18.765 1.00 9.16 87 THR A O 1
ATOM 657 N N . LEU A 1 87 ? -25.750 7.886 -17.591 1.00 7.73 88 LEU A N 1
ATOM 658 C CA . LEU A 1 87 ? -25.008 9.132 -17.755 1.00 9.51 88 LEU A CA 1
ATOM 659 C C . LEU A 1 87 ? -24.682 9.374 -19.222 1.00 10.56 88 LEU A C 1
ATOM 660 O O . LEU A 1 87 ? -24.748 10.517 -19.697 1.00 9.57 88 LEU A O 1
ATOM 665 N N . HIS A 1 88 ? -24.355 8.312 -19.966 1.00 9.95 89 HIS A N 1
ATOM 666 C CA . HIS A 1 88 ? -24.178 8.466 -21.406 1.00 9.57 89 HIS A CA 1
ATOM 667 C C . HIS A 1 88 ? -25.473 8.939 -22.060 1.00 11.28 89 HIS A C 1
ATOM 668 O O . HIS A 1 88 ? -25.462 9.863 -22.886 1.00 10.62 89 HIS A O 1
ATOM 675 N N . ALA A 1 89 ? -26.604 8.319 -21.701 1.00 10.00 90 ALA A N 1
ATOM 676 C CA . ALA A 1 89 ? -27.882 8.713 -22.288 1.00 10.63 90 ALA A CA 1
ATOM 677 C C . ALA A 1 89 ? -28.230 10.153 -21.947 1.00 11.72 90 ALA A C 1
ATOM 678 O O . ALA A 1 89 ? -28.909 10.835 -22.732 1.00 13.72 90 ALA A O 1
ATOM 680 N N . ALA A 1 90 ? -27.767 10.636 -20.796 1.00 9.77 91 ALA A N 1
ATOM 681 C CA . ALA A 1 90 ? -28.007 12.008 -20.375 1.00 10.42 91 ALA A CA 1
ATOM 682 C C . ALA A 1 90 ? -27.082 13.005 -21.053 1.00 11.81 91 ALA A C 1
ATOM 683 O O . ALA A 1 90 ? -27.246 14.214 -20.841 1.00 15.63 91 ALA A O 1
ATOM 685 N N . GLY A 1 91 ? -26.106 12.538 -21.822 1.00 11.18 92 GLY A N 1
ATOM 686 C CA . GLY A 1 91 ? -25.226 13.420 -22.559 1.00 12.78 92 GLY A CA 1
ATOM 687 C C . GLY A 1 91 ? -23.866 13.669 -21.951 1.00 14.08 92 GLY A C 1
ATOM 688 O O . GLY A 1 91 ? -23.118 14.496 -22.481 1.00 16.97 92 GLY A O 1
ATOM 689 N N . LEU A 1 92 ? -23.520 13.004 -20.855 1.00 10.96 93 LEU A N 1
ATOM 690 C CA . LEU A 1 92 ? -22.183 13.144 -20.299 1.00 10.02 93 LEU A CA 1
ATOM 691 C C . LEU A 1 92 ? -21.218 12.274 -21.090 1.00 11.97 93 LEU A C 1
ATOM 692 O O . LEU A 1 92 ? -21.508 11.105 -21.362 1.00 14.79 93 LEU A O 1
ATOM 697 N N . ALA A 1 93 ? -20.083 12.843 -21.478 1.00 11.40 94 ALA A N 1
ATOM 698 C CA . ALA A 1 93 ? -19.053 12.029 -22.101 1.00 11.65 94 ALA A CA 1
ATOM 699 C C . ALA A 1 93 ? -18.272 11.269 -21.031 1.00 11.08 94 ALA A C 1
ATOM 700 O O . ALA A 1 93 ? -18.257 11.650 -19.857 1.00 10.98 94 ALA A O 1
ATOM 702 N N . THR A 1 94 ? -17.620 10.175 -21.435 1.00 11.05 95 THR A N 1
ATOM 703 C CA . THR A 1 94 ? -16.917 9.374 -20.439 1.00 10.03 95 THR A CA 1
ATOM 704 C C . THR A 1 94 ? -15.859 10.190 -19.706 1.00 9.25 95 THR A C 1
ATOM 705 O O . THR A 1 94 ? -15.658 9.995 -18.506 1.00 9.66 95 THR A O 1
ATOM 709 N N . GLN A 1 95 ? -15.195 11.123 -20.390 1.00 9.45 96 GLN A N 1
ATOM 710 C CA . GLN A 1 95 ? -14.195 11.953 -19.725 1.00 9.29 96 GLN A CA 1
ATOM 711 C C . GLN A 1 95 ? -14.802 12.889 -18.685 1.00 9.46 96 GLN A C 1
ATOM 712 O O . GLN A 1 95 ? -14.059 13.412 -17.847 1.00 12.33 96 GLN A O 1
ATOM 718 N N . ASP A 1 96 ? -16.120 13.117 -18.728 1.00 8.48 97 ASP A N 1
ATOM 719 C CA . ASP A 1 96 ? -16.803 13.928 -17.721 1.00 11.74 97 ASP A CA 1
ATOM 720 C C . ASP A 1 96 ? -17.048 13.169 -16.425 1.00 10.78 97 ASP A C 1
ATOM 721 O O . ASP A 1 96 ? -17.566 13.761 -15.477 1.00 10.79 97 ASP A O 1
ATOM 726 N N . ILE A 1 97 ? -16.737 11.876 -16.372 1.00 8.69 98 ILE A N 1
ATOM 727 C CA . ILE A 1 97 ? -17.148 11.004 -15.271 1.00 10.00 98 ILE A CA 1
ATOM 728 C C . ILE A 1 97 ? -15.897 10.529 -14.541 1.00 10.72 98 ILE A C 1
ATOM 729 O O . ILE A 1 97 ? -15.005 9.927 -15.153 1.00 11.24 98 ILE A O 1
ATOM 734 N N . LEU A 1 98 ? -15.823 10.808 -13.238 1.00 8.02 99 LEU A N 1
ATOM 735 C CA . LEU A 1 98 ? -14.744 10.338 -12.375 1.00 8.92 99 LEU A CA 1
ATOM 736 C C . LEU A 1 98 ? -15.293 9.279 -11.427 1.00 7.95 99 LEU A C 1
ATOM 737 O O . LEU A 1 98 ? -16.330 9.495 -10.786 1.00 9.10 99 LEU A O 1
ATOM 742 N N . ILE A 1 99 ? -14.603 8.151 -11.326 1.00 6.96 100 ILE A N 1
ATOM 743 C CA . ILE A 1 99 ? -14.874 7.163 -10.289 1.00 6.78 100 ILE A CA 1
ATOM 744 C C . ILE A 1 99 ? -13.855 7.401 -9.180 1.00 8.54 100 ILE A C 1
ATOM 745 O O . ILE A 1 99 ? -12.642 7.367 -9.424 1.00 8.69 100 ILE A O 1
ATOM 750 N N . LEU A 1 100 ? -14.339 7.689 -7.969 1.00 7.14 101 LEU A N 1
ATOM 751 C CA . LEU A 1 100 ? -13.481 8.046 -6.844 1.00 7.79 101 LEU A CA 1
ATOM 752 C C . LEU A 1 100 ? -13.602 6.966 -5.777 1.00 6.71 101 LEU A C 1
ATOM 753 O O . LEU A 1 100 ? -14.699 6.704 -5.272 1.00 7.41 101 LEU A O 1
ATOM 758 N N . VAL A 1 101 ? -12.476 6.338 -5.444 1.00 7.64 102 VAL A N 1
ATOM 759 C CA . VAL A 1 101 ? -12.455 5.262 -4.458 1.00 6.91 102 VAL A CA 1
ATOM 760 C C . VAL A 1 101 ? -12.496 5.881 -3.063 1.00 7.35 102 VAL A C 1
ATOM 761 O O . VAL A 1 101 ? -11.564 6.583 -2.639 1.00 7.62 102 VAL A O 1
ATOM 765 N N . ALA A 1 102 ? -13.598 5.627 -2.351 1.00 6.30 103 ALA A N 1
ATOM 766 C CA . ALA A 1 102 ? -13.876 6.199 -1.036 1.00 6.84 103 ALA A CA 1
ATOM 767 C C . ALA A 1 102 ? -13.171 5.368 0.031 1.00 7.78 103 ALA A C 1
ATOM 768 O O . ALA A 1 102 ? -13.771 4.557 0.740 1.00 8.59 103 ALA A O 1
ATOM 770 N N . THR A 1 103 ? -11.863 5.600 0.148 1.00 6.42 104 THR A N 1
ATOM 771 C CA . THR A 1 103 ? -11.005 4.850 1.058 1.00 7.55 104 THR A CA 1
ATOM 772 C C . THR A 1 103 ? -11.215 5.207 2.527 1.00 6.72 104 THR A C 1
ATOM 773 O O . THR A 1 103 ? -10.734 4.467 3.393 1.00 7.07 104 THR A O 1
ATOM 777 N N . GLY A 1 104 ? -11.874 6.327 2.848 1.00 7.12 105 GLY A N 1
ATOM 778 C CA . GLY A 1 104 ? -11.807 6.801 4.224 1.00 6.86 105 GLY A CA 1
ATOM 779 C C . GLY A 1 104 ? -10.371 7.159 4.536 1.00 7.90 105 GLY A C 1
ATOM 780 O O . GLY A 1 104 ? -9.735 7.927 3.808 1.00 7.96 105 GLY A O 1
ATOM 781 N N . LEU A 1 105 ? -9.838 6.575 5.610 1.00 7.96 106 LEU A N 1
ATOM 782 C CA . LEU A 1 105 ? -8.434 6.693 5.968 1.00 8.55 106 LEU A CA 1
ATOM 783 C C . LEU A 1 105 ? -7.621 5.466 5.582 1.00 8.28 106 LEU A C 1
ATOM 784 O O . LEU A 1 105 ? -6.446 5.362 5.966 1.00 8.99 106 LEU A O 1
ATOM 789 N N . HIS A 1 106 ? -8.210 4.535 4.835 1.00 7.68 107 HIS A N 1
ATOM 790 C CA . HIS A 1 106 ? -7.452 3.384 4.357 1.00 7.02 107 HIS A CA 1
ATOM 791 C C . HIS A 1 106 ? -6.430 3.808 3.316 1.00 7.60 107 HIS A C 1
ATOM 792 O O . HIS A 1 106 ? -6.561 4.843 2.658 1.00 8.30 107 HIS A O 1
ATOM 799 N N . ARG A 1 107 ? -5.420 2.957 3.151 1.00 9.12 108 ARG A N 1
ATOM 800 C CA . ARG A 1 107 ? -4.458 3.084 2.068 1.00 9.29 108 ARG A CA 1
ATOM 801 C C . ARG A 1 107 ? -5.170 3.096 0.714 1.00 8.58 108 ARG A C 1
ATOM 802 O O . ARG A 1 107 ? -6.307 2.623 0.582 1.00 9.05 108 ARG A O 1
ATOM 810 N N . PRO A 1 108 ? -4.518 3.614 -0.321 1.00 8.69 109 PRO A N 1
ATOM 811 C CA . PRO A 1 108 ? -5.159 3.640 -1.638 1.00 9.54 109 PRO A CA 1
ATOM 812 C C . PRO A 1 108 ? -5.310 2.239 -2.219 1.00 9.04 109 PRO A C 1
ATOM 813 O O . PRO A 1 108 ? -4.587 1.300 -1.863 1.00 9.35 109 PRO A O 1
ATOM 817 N N . SER A 1 109 ? -6.301 2.091 -3.091 1.00 8.37 110 SER A N 1
ATOM 818 C CA . SER A 1 109 ? -6.425 0.846 -3.835 1.00 8.93 110 SER A CA 1
ATOM 819 C C . SER A 1 109 ? -5.269 0.719 -4.828 1.00 10.35 110 SER A C 1
ATOM 820 O O . SER A 1 109 ? -4.775 1.713 -5.371 1.00 10.84 110 SER A O 1
ATOM 823 N N . THR A 1 110 ? -4.818 -0.523 -5.036 1.00 10.70 111 THR A N 1
ATOM 824 C CA . THR A 1 110 ? -3.768 -0.781 -6.016 1.00 10.51 111 THR A CA 1
ATOM 825 C C . THR A 1 110 ? -4.369 -0.912 -7.408 1.00 12.39 111 THR A C 1
ATOM 826 O O . THR A 1 110 ? -5.586 -1.077 -7.561 1.00 10.73 111 THR A O 1
ATOM 830 N N . PRO A 1 111 ? -3.541 -0.850 -8.462 1.00 11.94 112 PRO A N 1
ATOM 831 C CA . PRO A 1 111 ? -4.076 -1.126 -9.804 1.00 11.78 112 PRO A CA 1
ATOM 832 C C . PRO A 1 111 ? -4.828 -2.447 -9.903 1.00 12.91 112 PRO A C 1
ATOM 833 O O . PRO A 1 111 ? -5.912 -2.492 -10.500 1.00 11.75 112 PRO A O 1
ATOM 837 N N . ALA A 1 112 ? -4.299 -3.518 -9.313 1.00 11.70 113 ALA A N 1
ATOM 838 C CA . ALA A 1 112 ? -4.979 -4.804 -9.394 1.00 11.76 113 ALA A CA 1
ATOM 839 C C . ALA A 1 112 ? -6.291 -4.786 -8.624 1.00 11.21 113 ALA A C 1
ATOM 840 O O . ALA A 1 112 ? -7.277 -5.398 -9.052 1.00 11.56 113 ALA A O 1
ATOM 842 N N . GLU A 1 113 ? -6.326 -4.077 -7.492 1.00 9.34 114 GLU A N 1
ATOM 843 C CA . GLU A 1 113 ? -7.567 -3.980 -6.737 1.00 9.91 114 GLU A CA 1
ATOM 844 C C . GLU A 1 113 ? -8.636 -3.245 -7.532 1.00 8.40 114 GLU A C 1
ATOM 845 O O . GLU A 1 113 ? -9.810 -3.636 -7.503 1.00 9.06 114 GLU A O 1
ATOM 851 N N . LYS A 1 114 ? -8.253 -2.184 -8.253 1.00 8.58 115 LYS A N 1
ATOM 852 C CA . LYS A 1 114 ? -9.229 -1.492 -9.085 1.00 9.39 115 LYS A CA 1
ATOM 853 C C . LYS A 1 114 ? -9.853 -2.436 -10.102 1.00 9.87 115 LYS A C 1
ATOM 854 O O . LYS A 1 114 ? -11.059 -2.373 -10.358 1.00 10.06 115 LYS A O 1
ATOM 860 N N . VAL A 1 115 ? -9.051 -3.335 -10.680 1.00 9.21 116 VAL A N 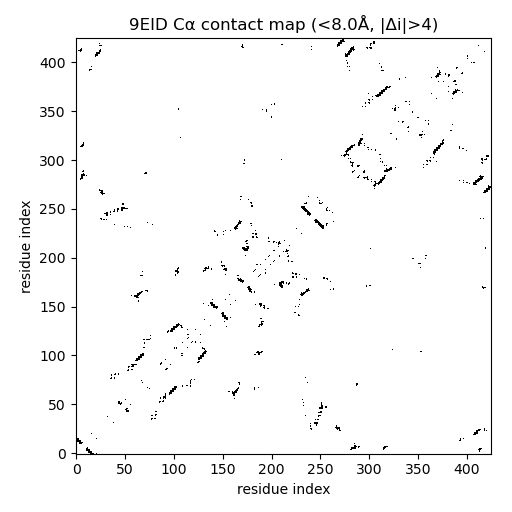1
ATOM 861 C CA . VAL A 1 115 ? -9.592 -4.311 -11.622 1.00 11.51 116 VAL A CA 1
ATOM 862 C C . VAL A 1 115 ? -10.517 -5.297 -10.909 1.00 11.56 116 VAL A C 1
ATOM 863 O O . VAL A 1 115 ? -11.612 -5.609 -11.399 1.00 11.76 116 VAL A O 1
ATOM 867 N N . GLU A 1 116 ? -10.096 -5.803 -9.744 1.00 9.04 117 GLU A N 1
ATOM 868 C CA . GLU A 1 116 ? -10.949 -6.708 -8.973 1.00 10.85 117 GLU A CA 1
ATOM 869 C C . GLU A 1 116 ? -12.260 -6.032 -8.578 1.00 11.80 117 GLU A C 1
ATOM 870 O O . GLU A 1 116 ? -13.331 -6.644 -8.642 1.00 13.85 117 GLU A O 1
ATOM 876 N N . MET A 1 117 ? -12.191 -4.760 -8.176 1.00 9.86 118 MET A N 1
ATOM 877 C CA . MET A 1 117 ? -13.369 -4.035 -7.706 1.00 10.75 118 MET A CA 1
ATOM 878 C C . MET A 1 117 ? -14.318 -3.694 -8.851 1.00 9.35 118 MET A C 1
ATOM 879 O O . MET A 1 117 ? -15.540 -3.798 -8.697 1.00 10.70 118 MET A O 1
ATOM 884 N N . LEU A 1 118 ? -13.781 -3.232 -9.985 1.00 8.88 119 LEU A N 1
ATOM 885 C CA . LEU A 1 118 ? -14.576 -2.529 -10.989 1.00 9.20 119 LEU A CA 1
ATOM 886 C C . LEU A 1 118 ? -14.723 -3.282 -12.295 1.00 9.73 119 LEU A C 1
ATOM 887 O O . LEU A 1 118 ? -15.562 -2.887 -13.115 1.00 10.58 119 LEU A O 1
ATOM 892 N N . SER A 1 119 ? -13.949 -4.353 -12.489 1.00 11.85 120 SER A N 1
ATOM 893 C CA . SER A 1 119 ? -13.731 -5.061 -13.754 1.00 11.61 120 SER A CA 1
ATOM 894 C C . SER A 1 119 ? -12.698 -4.346 -14.621 1.00 11.02 120 SER A C 1
ATOM 895 O O . SER A 1 119 ? -12.553 -3.121 -14.555 1.00 11.19 120 SER A O 1
ATOM 898 N N . GLU A 1 120 ? -11.978 -5.119 -15.443 1.00 13.37 121 GLU A N 1
ATOM 899 C CA . GLU A 1 120 ? -10.926 -4.551 -16.283 1.00 13.06 121 GLU A CA 1
ATOM 900 C C . GLU A 1 120 ? -11.476 -3.506 -17.244 1.00 12.26 121 GLU A C 1
ATOM 901 O O . GLU A 1 120 ? -10.873 -2.444 -17.425 1.00 11.87 121 GLU A O 1
ATOM 907 N N . GLU A 1 121 ? -12.625 -3.776 -17.864 1.00 11.29 122 GLU A N 1
ATOM 908 C CA . GLU A 1 121 ? -13.096 -2.864 -18.898 1.00 14.04 122 GLU A CA 1
ATOM 909 C C . GLU A 1 121 ? -13.492 -1.519 -18.311 1.00 13.89 122 GLU A C 1
ATOM 910 O O . GLU A 1 121 ? -13.153 -0.476 -18.869 1.00 14.66 122 GLU A O 1
ATOM 916 N N . ILE A 1 122 ? -14.197 -1.515 -17.179 1.00 10.80 123 ILE A N 1
ATOM 917 C CA . ILE A 1 122 ? -14.554 -0.242 -16.560 1.00 10.10 123 ILE A CA 1
ATOM 918 C C . ILE A 1 122 ? -13.304 0.482 -16.084 1.00 9.92 123 ILE A C 1
ATOM 919 O O . ILE A 1 122 ? -13.154 1.694 -16.289 1.00 12.39 123 ILE A O 1
ATOM 924 N N . ALA A 1 123 ? -12.374 -0.259 -15.473 1.00 10.12 124 ALA A N 1
ATOM 925 C CA . ALA A 1 123 ? -11.200 0.351 -14.859 1.00 12.87 124 ALA A CA 1
ATOM 926 C C . ALA A 1 123 ? -10.303 1.042 -15.875 1.00 12.28 124 ALA A C 1
ATOM 927 O O . ALA A 1 123 ? -9.620 2.011 -15.532 1.00 14.24 124 ALA A O 1
ATOM 929 N N . ARG A 1 124 ? -10.283 0.586 -17.124 1.00 11.63 125 ARG A N 1
ATOM 930 C CA . ARG A 1 124 ? -9.431 1.237 -18.112 1.00 13.19 125 ARG A CA 1
ATOM 931 C C . ARG A 1 124 ? -10.173 2.251 -18.976 1.00 13.46 125 ARG A C 1
ATOM 932 O O . ARG A 1 124 ? -9.539 2.934 -19.787 1.00 14.21 125 ARG A O 1
ATOM 940 N N . THR A 1 125 ? -11.491 2.371 -18.824 1.00 12.12 126 THR A N 1
ATOM 941 C CA . THR A 1 125 ? -12.294 3.234 -19.684 1.00 12.83 126 THR A CA 1
ATOM 942 C C . THR A 1 125 ? -12.668 4.554 -19.017 1.00 13.93 126 THR A C 1
ATOM 943 O O . THR A 1 125 ? -12.899 5.548 -19.717 1.00 14.78 126 THR A O 1
ATOM 947 N N . TYR A 1 126 ? -12.696 4.602 -17.685 1.00 11.78 127 TYR A N 1
ATOM 948 C CA . TYR A 1 126 ? -13.033 5.796 -16.930 1.00 13.09 127 TYR A CA 1
ATOM 949 C C . TYR A 1 126 ? -11.868 6.128 -16.005 1.00 12.27 127 TYR A C 1
ATOM 950 O O . TYR A 1 126 ? -11.115 5.232 -15.600 1.00 12.57 127 TYR A O 1
ATOM 959 N N . ARG A 1 127 ? -11.711 7.416 -15.675 1.00 12.42 128 ARG A N 1
ATOM 960 C CA . ARG A 1 127 ? -10.715 7.815 -14.684 1.00 10.79 128 ARG A CA 1
ATOM 961 C C . ARG A 1 127 ? -11.105 7.230 -13.338 1.00 9.60 128 ARG A C 1
ATOM 962 O O . ARG A 1 127 ? -12.227 7.435 -12.869 1.00 10.21 128 ARG A O 1
ATOM 970 N N . VAL A 1 128 ? -10.172 6.538 -12.699 1.00 8.63 129 VAL A N 1
ATOM 971 C CA . VAL A 1 128 ? -10.396 5.987 -11.370 1.00 7.57 129 VAL A CA 1
ATOM 972 C C . VAL A 1 128 ? -9.280 6.494 -10.473 1.00 9.03 129 VAL A C 1
ATOM 973 O O . VAL A 1 128 ? -8.098 6.236 -10.737 1.00 11.21 129 VAL A O 1
ATOM 977 N N . GLU A 1 129 ? -9.648 7.204 -9.414 1.00 7.77 130 GLU A N 1
ATOM 978 C CA . GLU A 1 129 ? -8.677 7.836 -8.536 1.00 8.93 130 GLU A CA 1
ATOM 979 C C . GLU A 1 129 ? -9.010 7.486 -7.095 1.00 9.42 130 GLU A C 1
ATOM 980 O O . GLU A 1 129 ? -10.132 7.070 -6.788 1.00 10.50 130 GLU A O 1
ATOM 986 N N . ASP A 1 130 ? -8.027 7.643 -6.209 1.00 7.94 131 ASP A N 1
ATOM 987 C CA . ASP A 1 130 ? -8.190 7.299 -4.804 1.00 7.89 131 ASP A CA 1
ATOM 988 C C . ASP A 1 130 ? -8.299 8.538 -3.934 1.00 9.09 131 ASP A C 1
ATOM 989 O O . ASP A 1 130 ? -7.647 9.555 -4.179 1.00 8.58 131 ASP A O 1
ATOM 994 N N . HIS A 1 131 ? -9.101 8.421 -2.880 1.00 8.41 132 HIS A N 1
ATOM 995 C CA . HIS A 1 131 ? -9.117 9.408 -1.817 1.00 8.04 132 HIS A CA 1
ATOM 996 C C . HIS A 1 131 ? -7.911 9.214 -0.891 1.00 8.71 132 HIS A C 1
ATOM 997 O O . HIS A 1 131 ? -7.521 8.078 -0.585 1.00 8.64 132 HIS A O 1
ATOM 1004 N N . TYR A 1 132 ? -7.311 10.329 -0.457 1.00 8.80 133 TYR A N 1
ATOM 1005 C CA . TYR A 1 132 ? -6.168 10.329 0.462 1.00 8.80 133 TYR A CA 1
ATOM 1006 C C . TYR A 1 132 ? -6.536 11.148 1.696 1.00 8.65 133 TYR A C 1
ATOM 1007 O O . TYR A 1 132 ? -6.434 12.381 1.687 1.00 8.69 133 TYR A O 1
ATOM 1016 N N . GLY A 1 133 ? -6.928 10.458 2.770 1.00 9.19 134 GLY A N 1
ATOM 1017 C CA . GLY A 1 133 ? -7.442 11.130 3.948 1.00 10.16 134 GLY A CA 1
ATOM 1018 C C . GLY A 1 133 ? -6.448 12.013 4.671 1.00 9.79 134 GLY A C 1
ATOM 1019 O O . GLY A 1 133 ? -6.867 12.941 5.374 1.00 10.75 134 GLY A O 1
ATOM 1020 N N . THR A 1 134 ? -5.146 11.756 4.527 1.00 10.34 135 THR A N 1
ATOM 1021 C CA . THR A 1 134 ? -4.181 12.601 5.228 1.00 11.15 135 THR A CA 1
ATOM 1022 C C . THR A 1 134 ? -3.684 13.769 4.391 1.00 15.16 135 THR A C 1
ATOM 1023 O O . THR A 1 134 ? -2.772 14.482 4.827 1.00 15.63 135 THR A O 1
ATOM 1027 N N . ARG A 1 135 ? -4.251 13.988 3.212 1.00 9.96 136 ARG A N 1
ATOM 1028 C CA . ARG A 1 135 ? -3.901 15.140 2.370 1.00 10.84 136 ARG A CA 1
ATOM 1029 C C . ARG A 1 135 ? -5.008 16.186 2.494 1.00 8.80 136 ARG A C 1
ATOM 1030 O O . ARG A 1 135 ? -5.945 16.228 1.694 1.00 9.45 136 ARG A O 1
ATOM 1038 N N . LEU A 1 136 ? -4.888 17.054 3.498 1.00 9.98 137 LEU A N 1
ATOM 1039 C CA . LEU A 1 136 ? -5.927 18.059 3.701 1.00 8.73 137 LEU A CA 1
ATOM 1040 C C . LEU A 1 136 ? -6.083 18.962 2.481 1.00 10.16 137 LEU A C 1
ATOM 1041 O O . LEU A 1 136 ? -7.193 19.426 2.186 1.00 11.44 137 LEU A O 1
ATOM 1046 N N . GLU A 1 137 ? -4.992 19.187 1.746 1.00 9.88 138 GLU A N 1
ATOM 1047 C CA . GLU A 1 137 ? -5.018 20.077 0.594 1.00 10.94 138 GLU A CA 1
ATOM 1048 C C . GLU A 1 137 ? -5.893 19.543 -0.532 1.00 9.60 138 GLU A C 1
ATOM 1049 O O . GLU A 1 137 ? -6.238 20.306 -1.437 1.00 12.14 138 GLU A O 1
ATOM 1055 N N . GLU A 1 138 ? -6.259 18.257 -0.496 1.00 9.84 139 GLU A N 1
ATOM 1056 C CA . GLU A 1 138 ? -7.142 17.657 -1.487 1.00 9.13 139 GLU A CA 1
ATOM 1057 C C . GLU A 1 138 ? -8.606 17.742 -1.078 1.00 7.61 139 GLU A C 1
ATOM 1058 O O . GLU A 1 138 ? -9.463 17.180 -1.769 1.00 9.66 139 GLU A O 1
ATOM 1064 N N . HIS A 1 139 ? -8.907 18.436 0.019 1.00 7.90 140 HIS A N 1
ATOM 1065 C CA . HIS A 1 139 ? -10.257 18.543 0.556 1.00 7.95 140 HIS A CA 1
ATOM 1066 C C . HIS A 1 139 ? -10.711 19.997 0.589 1.00 9.06 140 HIS A C 1
ATOM 1067 O O . HIS A 1 139 ? -9.898 20.930 0.607 1.00 10.22 140 HIS A O 1
ATOM 1074 N N . THR A 1 140 ? -12.032 20.171 0.641 1.00 8.20 141 THR A N 1
ATOM 1075 C CA . THR A 1 140 ? -12.673 21.473 0.744 1.00 8.39 141 THR A CA 1
ATOM 1076 C C . THR A 1 140 ? -13.457 21.540 2.050 1.00 8.64 141 THR A C 1
ATOM 1077 O O . THR A 1 140 ? -14.158 20.588 2.426 1.00 8.83 141 THR A O 1
ATOM 1081 N N . TYR A 1 141 ? -13.329 22.666 2.747 1.00 9.91 142 TYR A N 1
ATOM 1082 C CA . TYR A 1 141 ? -14.022 22.881 4.007 1.00 8.11 142 TYR A CA 1
ATOM 1083 C C . TYR A 1 141 ? -15.443 23.325 3.717 1.00 9.93 142 TYR A C 1
ATOM 1084 O O . TYR A 1 141 ? -15.658 24.280 2.967 1.00 11.02 142 TYR A O 1
ATOM 1093 N N . LEU A 1 142 ? -16.412 22.647 4.328 1.00 10.26 143 LEU A N 1
ATOM 1094 C CA . LEU A 1 142 ? -17.824 22.903 4.082 1.00 10.32 143 LEU A CA 1
ATOM 1095 C C . LEU A 1 142 ? -18.545 23.539 5.262 1.00 12.55 143 LEU A C 1
ATOM 1096 O O . LEU A 1 142 ? -19.716 23.916 5.126 1.00 16.47 143 LEU A O 1
ATOM 1101 N N . GLY A 1 143 ? -17.891 23.673 6.404 1.00 9.10 144 GLY A N 1
ATOM 1102 C CA . GLY A 1 143 ? -18.536 24.117 7.620 1.00 9.99 144 GLY A CA 1
ATOM 1103 C C . GLY A 1 143 ? -18.210 23.185 8.763 1.00 10.13 144 GLY A C 1
ATOM 1104 O O . GLY A 1 143 ? -17.545 22.164 8.598 1.00 10.54 144 GLY A O 1
ATOM 1105 N N . THR A 1 144 ? -18.690 23.554 9.949 1.00 10.44 145 THR A N 1
ATOM 1106 C CA . THR A 1 144 ? -18.494 22.759 11.154 1.00 10.31 145 THR A CA 1
ATOM 1107 C C . THR A 1 144 ? -19.861 22.438 11.748 1.00 11.90 145 THR A C 1
ATOM 1108 O O . THR A 1 144 ? -20.749 23.295 11.771 1.00 11.45 145 THR A O 1
ATOM 1112 N N . THR A 1 145 ? -20.047 21.185 12.189 1.00 10.42 146 THR A N 1
ATOM 1113 C CA . THR A 1 145 ? -21.342 20.755 12.703 1.00 10.76 146 THR A CA 1
ATOM 1114 C C . THR A 1 145 ? -21.621 21.401 14.057 1.00 11.55 146 THR A C 1
ATOM 1115 O O . THR A 1 145 ? -20.720 21.953 14.694 1.00 11.72 146 THR A O 1
ATOM 1119 N N . PRO A 1 146 ? -22.872 21.335 14.526 1.00 11.61 147 PRO A N 1
ATOM 1120 C CA . PRO A 1 146 ? -23.185 21.871 15.858 1.00 13.27 147 PRO A CA 1
ATOM 1121 C C . PRO A 1 146 ? -22.405 21.217 16.976 1.00 12.82 147 PRO A C 1
ATOM 1122 O O . PRO A 1 146 ? -22.301 21.801 18.059 1.00 17.07 147 PRO A O 1
ATOM 1126 N N . ASN A 1 147 ? -21.876 20.015 16.771 1.00 12.31 148 ASN A N 1
ATOM 1127 C CA . ASN A 1 147 ? -21.064 19.362 17.782 1.00 10.88 148 ASN A CA 1
ATOM 1128 C C . ASN A 1 147 ? -19.575 19.538 17.548 1.00 11.80 148 ASN A C 1
ATOM 1129 O O . ASN A 1 147 ? -18.769 18.852 18.182 1.00 14.56 148 ASN A O 1
ATOM 1134 N N . GLY A 1 148 ? -19.195 20.446 16.655 1.00 10.36 149 GLY A N 1
ATOM 1135 C CA . GLY A 1 148 ? -17.822 20.886 16.571 1.00 12.33 149 GLY A CA 1
ATOM 1136 C C . GLY A 1 148 ? -16.934 20.114 15.634 1.00 12.11 149 GLY A C 1
ATOM 1137 O O . GLY A 1 148 ? -15.711 20.261 15.707 1.00 16.43 149 GLY A O 1
ATOM 1138 N N . VAL A 1 149 ? -17.483 19.287 14.755 1.00 10.35 150 VAL A N 1
ATOM 1139 C CA . VAL A 1 149 ? -16.677 18.514 13.817 1.00 10.98 150 VAL A CA 1
ATOM 1140 C C . VAL A 1 149 ? -16.596 19.295 12.510 1.00 9.80 150 VAL A C 1
ATOM 1141 O O . VAL A 1 149 ? -17.645 19.559 11.892 1.00 11.25 150 VAL A O 1
ATOM 1145 N N . PRO A 1 150 ? -15.408 19.684 12.060 1.00 9.93 151 PRO A N 1
ATOM 1146 C CA . PRO A 1 150 ? -15.301 20.368 10.768 1.00 9.80 151 PRO A CA 1
ATOM 1147 C C . PRO A 1 150 ? -15.449 19.353 9.648 1.00 9.73 151 PRO A C 1
ATOM 1148 O O . PRO A 1 150 ? -14.998 18.211 9.762 1.00 11.43 151 PRO A O 1
ATOM 1152 N N . ALA A 1 151 ? -16.127 19.762 8.578 1.00 9.13 152 ALA A N 1
ATOM 1153 C CA . ALA A 1 151 ? -16.421 18.885 7.449 1.00 8.27 152 ALA A CA 1
ATOM 1154 C C . ALA A 1 151 ? -15.447 19.211 6.324 1.00 8.71 152 ALA A C 1
ATOM 1155 O O . ALA A 1 151 ? -15.550 20.265 5.692 1.00 10.42 152 ALA A O 1
ATOM 1157 N N . TRP A 1 152 ? -14.511 18.303 6.072 1.00 8.11 153 TRP A N 1
ATOM 1158 C CA . TRP A 1 152 ? -13.509 18.457 5.026 1.00 9.37 153 TRP A CA 1
ATOM 1159 C C . TRP A 1 152 ? -13.697 17.298 4.055 1.00 8.03 153 TRP A C 1
ATOM 1160 O O . TRP A 1 152 ? -13.420 16.145 4.406 1.00 9.00 153 TRP A O 1
ATOM 1171 N N . ILE A 1 153 ? -14.157 17.597 2.841 1.00 7.98 154 ILE A N 1
ATOM 1172 C CA . ILE A 1 153 ? -14.601 16.570 1.904 1.00 9.58 154 ILE A CA 1
ATOM 1173 C C . ILE A 1 153 ? -13.821 16.703 0.605 1.00 7.24 154 ILE A C 1
ATOM 1174 O O . ILE A 1 153 ? -13.498 17.813 0.174 1.00 8.51 154 ILE A O 1
ATOM 1179 N N . ASP A 1 154 ? -13.529 15.569 -0.027 1.00 7.34 155 ASP A N 1
ATOM 1180 C CA . ASP A 1 154 ? -12.629 15.552 -1.177 1.00 7.44 155 ASP A CA 1
ATOM 1181 C C . ASP A 1 154 ? -13.119 16.525 -2.246 1.00 8.99 155 ASP A C 1
ATOM 1182 O O . ASP A 1 154 ? -14.286 16.495 -2.653 1.00 7.49 155 ASP A O 1
ATOM 1187 N N . SER A 1 155 ? -12.210 17.390 -2.703 1.00 7.22 156 SER A N 1
ATOM 1188 C CA . SER A 1 155 ? -12.593 18.472 -3.615 1.00 8.68 156 SER A CA 1
ATOM 1189 C C . SER A 1 155 ? -13.128 17.976 -4.959 1.00 8.26 156 SER A C 1
ATOM 1190 O O . SER A 1 155 ? -13.925 18.674 -5.599 1.00 8.93 156 SER A O 1
ATOM 1193 N N . ARG A 1 156 ? -12.693 16.801 -5.420 1.00 7.58 157 ARG A N 1
ATOM 1194 C CA . ARG A 1 156 ? -13.177 16.301 -6.707 1.00 7.79 157 ARG A CA 1
ATOM 1195 C C . ARG A 1 156 ? -14.660 15.968 -6.645 1.00 9.10 157 ARG A C 1
ATOM 1196 O O . ARG A 1 156 ? -15.377 16.097 -7.645 1.00 12.99 157 ARG A O 1
ATOM 1204 N N . TYR A 1 157 ? -15.142 15.563 -5.478 1.00 8.32 158 TYR A N 1
ATOM 1205 C CA . TYR A 1 157 ? -16.566 15.325 -5.292 1.00 8.29 158 TYR A CA 1
ATOM 1206 C C . TYR A 1 157 ? -17.319 16.634 -5.072 1.00 8.62 158 TYR A C 1
ATOM 1207 O O . TYR A 1 157 ? -18.368 16.854 -5.688 1.00 8.60 158 TYR A O 1
ATOM 1216 N N . VAL A 1 158 ? -16.783 17.511 -4.218 1.00 7.74 159 VAL A N 1
ATOM 1217 C CA . VAL A 1 158 ? -17.427 18.802 -3.961 1.00 8.62 159 VAL A CA 1
ATOM 1218 C C . VAL A 1 158 ? -17.634 19.583 -5.254 1.00 10.56 159 VAL A C 1
ATOM 1219 O O . VAL A 1 158 ? -18.694 20.183 -5.465 1.00 9.91 159 VAL A O 1
ATOM 1223 N N . GLN A 1 159 ? -16.640 19.577 -6.139 1.00 8.52 160 GLN A N 1
ATOM 1224 C CA . GLN A 1 159 ? -16.673 20.348 -7.379 1.00 8.54 160 GLN A CA 1
ATOM 1225 C C . GLN A 1 159 ? -17.481 19.688 -8.490 1.00 11.27 160 GLN A C 1
ATOM 1226 O O . GLN A 1 159 ? -17.791 20.358 -9.484 1.00 11.45 160 GLN A O 1
ATOM 1232 N N . ALA A 1 160 ? -17.840 18.412 -8.357 1.00 9.00 161 ALA A N 1
ATOM 1233 C CA . ALA A 1 160 ? -18.597 17.748 -9.411 1.00 8.97 161 ALA A CA 1
ATOM 1234 C C . ALA A 1 160 ? -20.038 18.248 -9.443 1.00 10.05 161 ALA A C 1
ATOM 1235 O O . ALA A 1 160 ? -20.665 18.445 -8.398 1.00 10.78 161 ALA A O 1
ATOM 1237 N N . ASP A 1 161 ? -20.572 18.444 -10.656 1.00 9.88 162 ASP A N 1
ATOM 1238 C CA . ASP A 1 161 ? -21.954 18.912 -10.783 1.00 10.78 162 ASP A CA 1
ATOM 1239 C C . ASP A 1 161 ? -22.943 17.846 -10.339 1.00 9.19 162 ASP A C 1
ATOM 1240 O O . ASP A 1 161 ? -24.006 18.171 -9.805 1.00 13.68 162 ASP A O 1
ATOM 1245 N N . LEU A 1 162 ? -22.625 16.577 -10.580 1.00 8.09 163 LEU A N 1
ATOM 1246 C CA . LEU A 1 162 ? -23.495 15.447 -10.277 1.00 8.61 163 LEU A CA 1
ATOM 1247 C C . LEU A 1 162 ? -22.734 14.527 -9.333 1.00 8.64 163 LEU A C 1
ATOM 1248 O O . LEU A 1 162 ? -21.641 14.059 -9.669 1.00 9.05 163 LEU A O 1
ATOM 1253 N N . LYS A 1 163 ? -23.303 14.285 -8.154 1.00 7.91 164 LYS A N 1
ATOM 1254 C CA . LYS A 1 163 ? -22.667 13.519 -7.081 1.00 7.82 164 LYS A CA 1
ATOM 1255 C C . LYS A 1 163 ? -23.435 12.216 -6.879 1.00 8.62 164 LYS A C 1
ATOM 1256 O O . LYS A 1 163 ? -24.629 12.241 -6.556 1.00 8.99 164 LYS A O 1
ATOM 1262 N N . ILE A 1 164 ? -22.754 11.084 -7.050 1.00 7.16 165 ILE A N 1
ATOM 1263 C CA . ILE A 1 164 ? -23.380 9.769 -6.973 1.00 7.12 165 ILE A CA 1
ATOM 1264 C C . ILE A 1 164 ? -22.562 8.917 -6.012 1.00 7.34 165 ILE A C 1
ATOM 1265 O O . ILE A 1 164 ? -21.328 9.012 -5.989 1.00 8.00 165 ILE A O 1
ATOM 1270 N N . ALA A 1 165 ? -23.232 8.084 -5.216 1.00 7.93 166 ALA A N 1
ATOM 1271 C CA . ALA A 1 165 ? -22.510 7.161 -4.346 1.00 8.07 166 ALA A CA 1
ATOM 1272 C C . ALA A 1 165 ? -23.084 5.756 -4.460 1.00 9.66 166 ALA A C 1
ATOM 1273 O O . ALA A 1 165 ? -24.300 5.576 -4.586 1.00 12.12 166 ALA A O 1
ATOM 1275 N N . THR A 1 166 ? -22.206 4.757 -4.427 1.00 7.96 167 THR A N 1
ATOM 1276 C CA . THR A 1 166 ? -22.603 3.355 -4.475 1.00 7.43 167 THR A CA 1
ATOM 1277 C C . THR A 1 166 ? -22.084 2.646 -3.231 1.00 8.65 167 THR A C 1
ATOM 1278 O O . THR A 1 166 ? -21.108 3.081 -2.606 1.00 12.19 167 THR A O 1
ATOM 1282 N N . GLY A 1 167 ? -22.706 1.531 -2.869 1.00 7.19 168 GLY A N 1
ATOM 1283 C CA . GLY A 1 167 ? -22.233 0.853 -1.676 1.00 9.25 168 GLY A CA 1
ATOM 1284 C C . GLY A 1 167 ? -23.078 -0.337 -1.288 1.00 7.01 168 GLY A C 1
ATOM 1285 O O . GLY A 1 167 ? -23.952 -0.800 -2.033 1.00 7.60 168 GLY A O 1
ATOM 1286 N N . LEU A 1 168 ? -22.804 -0.796 -0.071 1.00 7.64 169 LEU A N 1
ATOM 1287 C CA . LEU A 1 168 ? -23.247 -2.093 0.420 1.00 6.84 169 LEU A CA 1
ATOM 1288 C C . LEU A 1 168 ? -23.671 -1.926 1.875 1.00 9.03 169 LEU A C 1
ATOM 1289 O O . LEU A 1 168 ? -22.908 -1.402 2.704 1.00 9.28 169 LEU A O 1
ATOM 1294 N N . ILE A 1 169 ? -24.892 -2.357 2.185 1.00 7.23 170 ILE A N 1
ATOM 1295 C CA . ILE A 1 169 ? -25.467 -2.206 3.518 1.00 7.49 170 ILE A CA 1
ATOM 1296 C C . ILE A 1 169 ? -25.198 -3.478 4.306 1.00 7.89 170 ILE A C 1
ATOM 1297 O O . ILE A 1 169 ? -25.818 -4.515 4.040 1.00 8.80 170 ILE A O 1
ATOM 1302 N N . GLU A 1 170 ? -24.272 -3.401 5.256 1.00 7.76 171 GLU A N 1
ATOM 1303 C CA . GLU A 1 170 ? -23.900 -4.491 6.150 1.00 8.75 171 GLU A CA 1
ATOM 1304 C C . GLU A 1 170 ? -23.795 -3.895 7.543 1.00 8.70 171 GLU A C 1
ATOM 1305 O O . GLU A 1 170 ? -23.614 -2.681 7.681 1.00 8.08 171 GLU A O 1
ATOM 1311 N N . PRO A 1 171 ? -23.864 -4.710 8.597 1.00 7.35 172 PRO A N 1
ATOM 1312 C CA . PRO A 1 171 ? -23.620 -4.167 9.944 1.00 7.80 172 PRO A CA 1
ATOM 1313 C C . PRO A 1 171 ? -22.243 -3.527 10.022 1.00 8.49 172 PRO A C 1
ATOM 1314 O O . PRO A 1 171 ? -21.303 -3.930 9.330 1.00 9.32 172 PRO A O 1
ATOM 1318 N N . HIS A 1 172 ? -22.131 -2.503 10.871 1.00 7.90 173 HIS A N 1
ATOM 1319 C CA . HIS A 1 172 ? -20.871 -1.797 11.067 1.00 6.54 173 HIS A CA 1
ATOM 1320 C C . HIS A 1 172 ? -20.688 -1.484 12.545 1.00 7.23 173 HIS A C 1
ATOM 1321 O O . HIS A 1 172 ? -21.601 -0.948 13.184 1.00 7.87 173 HIS A O 1
ATOM 1328 N N . LEU A 1 173 ? -19.481 -1.742 13.056 1.00 7.36 174 LEU A N 1
ATOM 1329 C CA . LEU A 1 173 ? -19.223 -1.737 14.496 1.00 7.45 174 LEU A CA 1
ATOM 1330 C C . LEU A 1 173 ? -19.226 -0.333 15.084 1.00 7.38 174 LEU A C 1
ATOM 1331 O O . LEU A 1 173 ? -19.261 -0.204 16.315 1.00 8.74 174 LEU A O 1
ATOM 1336 N N . MET A 1 174 ? -19.208 0.715 14.259 1.00 7.10 175 MET A N 1
ATOM 1337 C CA . MET A 1 174 ? -19.270 2.073 14.789 1.00 7.69 175 MET A CA 1
ATOM 1338 C C . MET A 1 174 ? -20.516 2.790 14.307 1.00 8.91 175 MET A C 1
ATOM 1339 O O . MET A 1 174 ? -21.225 3.414 15.109 1.00 8.16 175 MET A O 1
ATOM 1344 N N . ALA A 1 175 ? -20.820 2.697 13.007 1.00 7.29 176 ALA A N 1
ATOM 1345 C CA . ALA A 1 175 ? -21.895 3.467 12.399 1.00 6.44 176 ALA A CA 1
ATOM 1346 C C . ALA A 1 175 ? -23.205 2.703 12.307 1.00 6.92 176 ALA A C 1
ATOM 1347 O O . ALA A 1 175 ? -24.152 3.191 11.693 1.00 7.68 176 ALA A O 1
ATOM 1349 N N . GLY A 1 176 ? -23.281 1.517 12.910 1.00 7.02 177 GLY A N 1
ATOM 1350 C CA . GLY A 1 176 ? -24.511 0.744 12.925 1.00 7.31 177 GLY A CA 1
ATOM 1351 C C . GLY A 1 176 ? -24.657 -0.105 11.683 1.00 7.12 177 GLY A C 1
ATOM 1352 O O . GLY A 1 176 ? -24.664 -1.348 11.753 1.00 7.87 177 GLY A O 1
ATOM 1353 N N . TYR A 1 177 ? -24.786 0.567 10.537 1.00 7.53 178 TYR A N 1
ATOM 1354 C CA . TYR A 1 177 ? -24.777 -0.066 9.225 1.00 7.84 178 TYR A CA 1
ATOM 1355 C C . TYR A 1 177 ? -23.916 0.769 8.294 1.00 7.20 178 TYR A C 1
ATOM 1356 O O . TYR A 1 177 ? -23.874 2.004 8.402 1.00 7.70 178 TYR A O 1
ATOM 1365 N N . SER A 1 178 ? -23.225 0.082 7.380 1.00 6.66 179 SER A N 1
ATOM 1366 C CA A SER A 1 178 ? -22.527 0.707 6.270 0.70 6.43 179 SER A CA 1
ATOM 1367 C CA B SER A 1 178 ? -22.530 0.737 6.288 0.30 6.53 179 SER A CA 1
ATOM 1368 C C . SER A 1 178 ? -23.530 1.126 5.202 1.00 7.47 179 SER A C 1
ATOM 1369 O O . SER A 1 178 ? -24.680 0.684 5.190 1.00 7.67 179 SER A O 1
ATOM 1374 N N . GLY A 1 179 ? -23.075 1.966 4.281 1.00 7.12 180 GLY A N 1
ATOM 1375 C CA . GLY A 1 179 ? -23.868 2.373 3.132 1.00 7.31 180 GLY A CA 1
ATOM 1376 C C . GLY A 1 179 ? -24.298 3.832 3.200 1.00 6.45 180 GLY A C 1
ATOM 1377 O O . GLY A 1 179 ? -23.975 4.578 4.127 1.00 7.13 180 GLY A O 1
ATOM 1378 N N . GLY A 1 180 ? -25.061 4.222 2.185 1.00 6.69 181 GLY A N 1
ATOM 1379 C CA . GLY A 1 180 ? -25.607 5.575 2.132 1.00 7.53 181 GLY A CA 1
ATOM 1380 C C . GLY A 1 180 ? -24.554 6.642 2.365 1.00 7.67 181 GLY A C 1
ATOM 1381 O O . GLY A 1 180 ? -23.504 6.671 1.719 1.00 7.54 181 GLY A O 1
ATOM 1382 N N . ARG A 1 181 ? -24.883 7.512 3.322 1.00 6.42 182 ARG A N 1
ATOM 1383 C CA A ARG A 1 181 ? -24.053 8.628 3.772 0.50 7.01 182 ARG A CA 1
ATOM 1384 C CA B ARG A 1 181 ? -24.052 8.627 3.772 0.50 7.01 182 ARG A CA 1
ATOM 1385 C C . ARG A 1 181 ? -22.599 8.279 4.076 1.00 6.59 182 ARG A C 1
ATOM 1386 O O . ARG A 1 181 ? -21.740 9.169 4.017 1.00 6.99 182 ARG A O 1
ATOM 1401 N N . LYS A 1 182 ? -22.293 7.023 4.393 1.00 6.52 183 LYS A N 1
ATOM 1402 C CA . LYS A 1 182 ? -20.954 6.683 4.863 1.00 7.33 183 LYS A CA 1
ATOM 1403 C C . LYS A 1 182 ? -19.921 6.750 3.743 1.00 7.02 183 LYS A C 1
ATOM 1404 O O . LYS A 1 182 ? -18.716 6.890 4.025 1.00 7.43 183 LYS A O 1
ATOM 1410 N N . LEU A 1 183 ? -20.370 6.696 2.484 1.00 7.17 184 LEU A N 1
ATOM 1411 C CA . LEU A 1 183 ? -19.458 6.908 1.365 1.00 6.80 184 LEU A CA 1
ATOM 1412 C C . LEU A 1 183 ? -18.858 8.309 1.397 1.00 7.24 184 LEU A C 1
ATOM 1413 O O . LEU A 1 183 ? -17.744 8.521 0.895 1.00 7.90 184 LEU A O 1
ATOM 1418 N N . ILE A 1 184 ? -19.591 9.278 1.948 1.00 7.06 185 ILE A N 1
ATOM 1419 C CA A ILE A 1 184 ? -19.099 10.648 2.078 0.55 7.56 185 ILE A CA 1
ATOM 1420 C CA B ILE A 1 184 ? -19.105 10.647 2.082 0.45 7.56 185 ILE A CA 1
ATOM 1421 C C . ILE A 1 184 ? -18.324 10.808 3.379 1.00 8.00 185 ILE A C 1
ATOM 1422 O O . ILE A 1 184 ? -17.159 11.220 3.371 1.00 7.75 185 ILE A O 1
ATOM 1431 N N . CYS A 1 185 ? -18.955 10.488 4.504 1.00 7.11 186 CYS A N 1
ATOM 1432 C CA . CYS A 1 185 ? -18.282 10.570 5.800 1.00 7.73 186 CYS A CA 1
ATOM 1433 C C . CYS A 1 185 ? -18.238 9.174 6.401 1.00 7.48 186 CYS A C 1
ATOM 1434 O O . CYS A 1 185 ? -19.272 8.683 6.890 1.00 7.55 186 CYS A O 1
ATOM 1437 N N . PRO A 1 186 ? -17.077 8.509 6.438 1.00 7.00 187 PRO A N 1
ATOM 1438 C CA . PRO A 1 186 ? -15.745 9.079 6.209 1.00 7.44 187 PRO A CA 1
ATOM 1439 C C . PRO A 1 186 ? -15.152 8.775 4.843 1.00 6.83 187 PRO A C 1
ATOM 1440 O O . PRO A 1 186 ? -13.993 9.122 4.620 1.00 7.45 187 PRO A O 1
ATOM 1444 N N . GLY A 1 187 ? -15.917 8.142 3.945 1.00 7.07 188 GLY A N 1
ATOM 1445 C CA . GLY A 1 187 ? -15.334 7.617 2.717 1.00 7.07 188 GLY A CA 1
ATOM 1446 C C . GLY A 1 187 ? -14.458 8.606 1.961 1.00 6.67 188 GLY A C 1
ATOM 1447 O O . GLY A 1 187 ? -13.422 8.227 1.402 1.00 7.38 188 GLY A O 1
ATOM 1448 N N . ILE A 1 188 ? -14.867 9.878 1.907 1.00 6.81 189 ILE A N 1
ATOM 1449 C CA . ILE A 1 188 ? -14.053 10.890 1.229 1.00 7.13 189 ILE A CA 1
ATOM 1450 C C . ILE A 1 188 ? -13.790 12.088 2.144 1.00 7.81 189 ILE A C 1
ATOM 1451 O O . ILE A 1 188 ? -13.626 13.227 1.676 1.00 7.53 189 ILE A O 1
ATOM 1456 N N . ALA A 1 189 ? -13.694 11.836 3.444 1.00 6.79 190 ALA A N 1
ATOM 1457 C CA . ALA A 1 189 ? -13.437 12.878 4.425 1.00 7.64 190 ALA A CA 1
ATOM 1458 C C . ALA A 1 189 ? -11.983 12.862 4.890 1.00 7.13 190 ALA A C 1
ATOM 1459 O O . ALA A 1 189 ? -11.333 11.813 4.942 1.00 8.31 190 ALA A O 1
ATOM 1461 N N . ALA A 1 190 ? -11.482 14.045 5.243 1.00 7.40 191 ALA A N 1
ATOM 1462 C CA . ALA A 1 190 ? -10.100 14.156 5.679 1.00 7.65 191 ALA A CA 1
ATOM 1463 C C . ALA A 1 190 ? -9.938 13.677 7.121 1.00 7.93 191 ALA A C 1
ATOM 1464 O O . ALA A 1 190 ? -10.890 13.647 7.911 1.00 7.98 191 ALA A O 1
ATOM 1466 N N . PHE A 1 191 ? -8.688 13.347 7.471 1.00 8.93 192 PHE A N 1
ATOM 1467 C CA . PHE A 1 191 ? -8.348 13.032 8.854 1.00 9.17 192 PHE A CA 1
ATOM 1468 C C . PHE A 1 191 ? -8.762 14.144 9.811 1.00 8.84 192 PHE A C 1
ATOM 1469 O O . PHE A 1 191 ? -9.179 13.874 10.942 1.00 8.95 192 PHE A O 1
ATOM 1477 N N . GLU A 1 192 ? -8.696 15.399 9.366 1.00 8.80 193 GLU A N 1
ATOM 1478 C CA . GLU A 1 192 ? -9.134 16.513 10.198 1.00 9.63 193 GLU A CA 1
ATOM 1479 C C . GLU A 1 192 ? -10.571 16.345 10.669 1.00 10.03 193 GLU A C 1
ATOM 1480 O O . GLU A 1 192 ? -10.923 16.801 11.764 1.00 12.06 193 GLU A O 1
ATOM 1486 N N . THR A 1 193 ? -11.424 15.744 9.841 1.00 9.71 194 THR A N 1
ATOM 1487 C CA . THR A 1 193 ? -12.790 15.393 10.209 1.00 8.85 194 THR A CA 1
ATOM 1488 C C . THR A 1 193 ? -12.835 14.059 10.948 1.00 8.66 194 THR A C 1
ATOM 1489 O O . THR A 1 193 ? -13.412 13.960 12.036 1.00 9.46 194 THR A O 1
ATOM 1493 N N . VAL A 1 194 ? -12.206 13.034 10.371 1.00 8.76 195 VAL A N 1
ATOM 1494 C CA . VAL A 1 194 ? -12.359 11.667 10.861 1.00 10.18 195 VAL A CA 1
ATOM 1495 C C . VAL A 1 194 ? -11.757 11.478 12.250 1.00 9.61 195 VAL A C 1
ATOM 1496 O O . VAL A 1 194 ? -12.288 10.704 13.053 1.00 9.81 195 VAL A O 1
ATOM 1500 N N . LYS A 1 195 ? -10.657 12.168 12.567 1.00 8.69 196 LYS A N 1
ATOM 1501 C CA . LYS A 1 195 ? -10.046 11.960 13.875 1.00 8.91 196 LYS A CA 1
ATOM 1502 C C . LYS A 1 195 ? -10.995 12.356 14.997 1.00 11.32 196 LYS A C 1
ATOM 1503 O O . LYS A 1 195 ? -10.990 11.727 16.060 1.00 10.98 196 LYS A O 1
ATOM 1509 N N . LEU A 1 196 ? -11.835 13.371 14.774 1.00 9.35 197 LEU A N 1
ATOM 1510 C CA . LEU A 1 196 ? -12.825 13.769 15.771 1.00 10.33 197 LEU A CA 1
ATOM 1511 C C . LEU A 1 196 ? -14.044 12.860 15.742 1.00 9.71 197 LEU A C 1
ATOM 1512 O O . LEU A 1 196 ? -14.533 12.437 16.796 1.00 11.62 197 LEU A O 1
ATOM 1517 N N . TRP A 1 197 ? -14.529 12.534 14.547 1.00 10.13 198 TRP A N 1
ATOM 1518 C CA . TRP A 1 197 ? -15.735 11.724 14.428 1.00 9.46 198 TRP A CA 1
ATOM 1519 C C . TRP A 1 197 ? -15.508 10.295 14.927 1.00 10.81 198 TRP A C 1
ATOM 1520 O O . TRP A 1 197 ?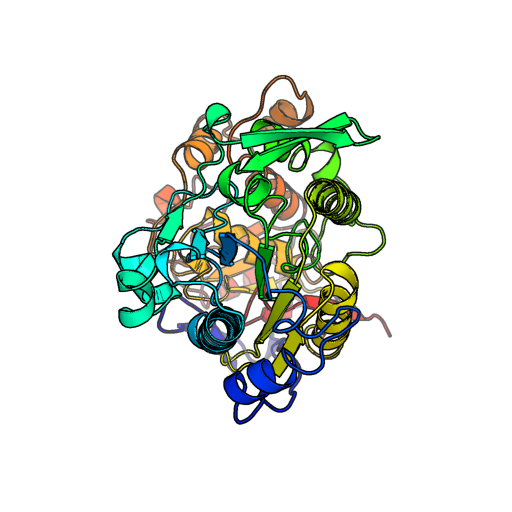 -16.413 9.691 15.513 1.00 12.14 198 TRP A O 1
ATOM 1531 N N . HIS A 1 198 ? -14.311 9.742 14.692 1.00 8.76 199 HIS A N 1
ATOM 1532 C CA A HIS A 1 198 ? -13.880 8.459 15.234 0.50 8.73 199 HIS A CA 1
ATOM 1533 C CA B HIS A 1 198 ? -13.886 8.458 15.235 0.50 8.73 199 HIS A CA 1
ATOM 1534 C C . HIS A 1 198 ? -13.160 8.603 16.573 1.00 10.31 199 HIS A C 1
ATOM 1535 O O . HIS A 1 198 ? -12.388 7.714 16.953 1.00 12.14 199 HIS A O 1
ATOM 1548 N N . GLY A 1 199 ? -13.375 9.705 17.289 1.00 11.16 200 GLY A N 1
ATOM 1549 C CA . GLY A 1 199 ? -12.763 9.892 18.586 1.00 10.62 200 GLY A CA 1
ATOM 1550 C C . GLY A 1 199 ? -13.579 9.231 19.669 1.00 11.44 200 GLY A C 1
ATOM 1551 O O . GLY A 1 199 ? -14.734 8.830 19.470 1.00 9.59 200 GLY A O 1
ATOM 1552 N N . PRO A 1 200 ? -12.981 9.107 20.858 1.00 9.98 201 PRO A N 1
ATOM 1553 C CA . PRO A 1 200 ? -13.687 8.459 21.972 1.00 10.85 201 PRO A CA 1
ATOM 1554 C C . PRO A 1 200 ? -14.973 9.154 22.387 1.00 10.14 201 PRO A C 1
ATOM 1555 O O . PRO A 1 200 ? -15.874 8.490 22.911 1.00 11.72 201 PRO A O 1
ATOM 1559 N N . ARG A 1 201 ? -15.114 10.458 22.138 1.00 10.74 202 ARG A N 1
ATOM 1560 C CA . ARG A 1 201 ? -16.366 11.123 22.474 1.00 12.26 202 ARG A CA 1
ATOM 1561 C C . ARG A 1 201 ? -17.536 10.568 21.673 1.00 14.60 202 ARG A C 1
ATOM 1562 O O . ARG A 1 201 ? -18.688 10.731 22.085 1.00 14.12 202 ARG A O 1
ATOM 1570 N N . PHE A 1 202 ? -17.266 9.908 20.548 1.00 10.45 203 PHE A N 1
ATOM 1571 C CA . PHE A 1 202 ? -18.277 9.144 19.832 1.00 10.39 203 PHE A CA 1
ATOM 1572 C C . PHE A 1 202 ? -18.241 7.660 20.176 1.00 10.03 203 PHE A C 1
ATOM 1573 O O . PHE A 1 202 ? -19.283 7.064 20.460 1.00 11.61 203 PHE A O 1
ATOM 1581 N N . LEU A 1 203 ? -17.058 7.048 20.149 1.00 8.89 204 LEU A N 1
ATOM 1582 C CA . LEU A 1 203 ? -16.979 5.592 20.156 1.00 11.42 204 LEU A CA 1
ATOM 1583 C C . LEU A 1 203 ? -17.193 4.977 21.533 1.00 10.74 204 LEU A C 1
ATOM 1584 O O . LEU A 1 203 ? -17.481 3.781 21.609 1.00 11.96 204 LEU A O 1
ATOM 1589 N N . GLU A 1 204 ? -17.083 5.752 22.611 1.00 10.52 205 GLU A 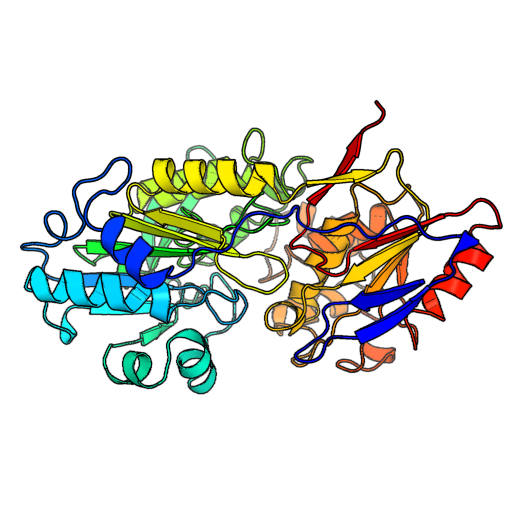N 1
ATOM 1590 C CA . GLU A 1 204 ? -17.264 5.176 23.937 1.00 10.37 205 GLU A CA 1
ATOM 1591 C C . GLU A 1 204 ? -18.733 5.040 24.315 1.00 15.83 205 GLU A C 1
ATOM 1592 O O . GLU A 1 204 ? -19.035 4.494 25.377 1.00 19.56 205 GLU A O 1
ATOM 1598 N N . HIS A 1 205 ? -19.644 5.476 23.471 1.00 15.39 206 HIS A N 1
ATOM 1599 C CA . HIS A 1 205 ? -21.055 5.391 23.824 1.00 15.26 206 HIS A CA 1
ATOM 1600 C C . HIS A 1 205 ? -21.613 4.013 23.471 1.00 14.22 206 HIS A C 1
ATOM 1601 O O . HIS A 1 205 ? -21.216 3.424 22.464 1.00 13.25 206 HIS A O 1
ATOM 1608 N N . PRO A 1 206 ? -22.542 3.483 24.271 1.00 12.85 207 PRO A N 1
ATOM 1609 C CA . PRO A 1 206 ? -22.976 2.092 24.062 1.00 14.08 207 PRO A CA 1
ATOM 1610 C C . PRO A 1 206 ? -23.640 1.829 22.721 1.00 12.27 207 PRO A C 1
ATOM 1611 O O . PRO A 1 206 ? -23.526 0.710 22.210 1.00 15.07 207 PRO A O 1
ATOM 1615 N N . LEU A 1 207 ? -24.328 2.804 22.135 1.00 10.72 208 LEU A N 1
ATOM 1616 C CA . LEU A 1 207 ? -25.033 2.583 20.877 1.00 10.60 208 LEU A CA 1
ATOM 1617 C C . LEU A 1 207 ? -24.188 2.911 19.657 1.00 9.00 208 LEU A C 1
ATOM 1618 O O . LEU A 1 207 ? -24.698 2.841 18.538 1.00 10.43 208 LEU A O 1
ATOM 1623 N N . ALA A 1 208 ? -22.913 3.243 19.846 1.00 8.60 209 ALA A N 1
ATOM 1624 C CA . ALA A 1 208 ? -21.955 3.288 18.743 1.00 8.48 209 ALA A CA 1
ATOM 1625 C C . ALA A 1 208 ? -21.546 1.840 18.503 1.00 8.93 209 ALA A C 1
ATOM 1626 O O . ALA A 1 208 ? -20.508 1.361 18.974 1.00 9.97 209 ALA A O 1
ATOM 1628 N N . ASP A 1 209 ? -22.406 1.125 17.779 1.00 7.81 210 ASP A N 1
ATOM 1629 C CA . ASP A 1 209 ? -22.318 -0.330 17.763 1.00 9.17 210 ASP A CA 1
ATOM 1630 C C . ASP A 1 209 ? -23.149 -0.877 16.615 1.00 8.62 210 ASP A C 1
ATOM 1631 O O . ASP A 1 209 ? -24.020 -0.189 16.067 1.00 8.32 210 ASP A O 1
ATOM 1636 N N . CYS A 1 210 ? -22.890 -2.149 16.301 1.00 9.98 211 CYS A N 1
ATOM 1637 C CA A CYS A 1 210 ? -23.537 -2.831 15.184 0.70 10.29 211 CYS A CA 1
ATOM 1638 C CA B CYS A 1 210 ? -23.543 -2.797 15.174 0.30 10.26 211 CYS A CA 1
ATOM 1639 C C . CYS A 1 210 ? -25.057 -2.773 15.307 1.00 10.99 211 CYS A C 1
ATOM 1640 O O . CYS A 1 210 ? -25.618 -3.052 16.371 1.00 10.55 211 CYS A O 1
ATOM 1645 N N . GLY A 1 211 ? -25.722 -2.430 14.210 1.00 9.44 212 GLY A N 1
ATOM 1646 C CA . GLY A 1 211 ? -27.161 -2.479 14.118 1.00 10.41 212 GLY A CA 1
ATOM 1647 C C . GLY A 1 211 ? -27.908 -1.271 14.637 1.00 10.77 212 GLY A C 1
ATOM 1648 O O . GLY A 1 211 ? -29.136 -1.220 14.489 1.00 14.12 212 GLY A O 1
ATOM 1649 N N . PHE A 1 212 ? -27.230 -0.290 15.234 1.00 8.97 213 PHE A N 1
ATOM 1650 C CA . PHE A 1 212 ? -27.915 0.878 15.780 1.00 11.22 213 PHE A CA 1
ATOM 1651 C C . PHE A 1 212 ? -27.716 2.085 14.868 1.00 9.91 213 PHE A C 1
ATOM 1652 O O . PHE A 1 212 ? -26.581 2.522 14.640 1.00 9.28 213 PHE A O 1
ATOM 1660 N N . LEU A 1 213 ? -28.818 2.608 14.335 1.00 12.24 214 LEU A N 1
ATOM 1661 C CA . LEU A 1 213 ? -28.853 3.930 13.720 1.00 10.62 214 LEU A CA 1
ATOM 1662 C C . LEU A 1 213 ? -29.509 4.908 14.680 1.00 13.47 214 LEU A C 1
ATOM 1663 O O . LEU A 1 213 ? -28.897 5.903 15.078 1.00 12.52 214 LEU A O 1
ATOM 1668 N N . GLU A 1 214 ? -30.744 4.603 15.081 1.00 15.21 215 GLU A N 1
ATOM 1669 C CA . GLU A 1 214 ? -31.421 5.354 16.124 1.00 16.05 215 GLU A CA 1
ATOM 1670 C C . GLU A 1 214 ? -30.615 5.268 17.407 1.00 13.80 215 GLU A C 1
ATOM 1671 O O . GLU A 1 214 ? -30.220 4.178 17.840 1.00 16.64 215 GLU A O 1
ATOM 1677 N N . GLY A 1 215 ? -30.359 6.426 18.006 1.00 12.04 216 GLY A N 1
ATOM 1678 C CA . GLY A 1 215 ? -29.613 6.497 19.237 1.00 11.78 216 GLY A CA 1
ATOM 1679 C C . GLY A 1 215 ? -28.110 6.429 19.086 1.00 9.04 216 GLY A C 1
ATOM 1680 O O . GLY A 1 215 ? -27.401 6.530 20.092 1.00 10.11 216 GLY A O 1
ATOM 1681 N N . ASN A 1 216 ? -27.598 6.265 17.872 1.00 9.59 217 ASN A N 1
ATOM 1682 C CA . ASN A 1 216 ? -26.171 6.129 17.666 1.00 7.72 217 ASN A CA 1
ATOM 1683 C C . ASN A 1 216 ? -25.575 7.480 17.296 1.00 8.72 217 ASN A C 1
ATOM 1684 O O . ASN A 1 216 ? -25.864 7.990 16.201 1.00 8.23 217 ASN A O 1
ATOM 1689 N N . PRO A 1 217 ? -24.750 8.096 18.155 1.00 7.37 218 PRO A N 1
ATOM 1690 C CA . PRO A 1 217 ? -24.188 9.418 17.801 1.00 8.32 218 PRO A CA 1
ATOM 1691 C C . PRO A 1 217 ? -23.305 9.389 16.561 1.00 8.24 218 PRO A C 1
ATOM 1692 O O . PRO A 1 217 ? -23.197 10.409 15.871 1.00 8.10 218 PRO A O 1
ATOM 1696 N N . VAL A 1 218 ? -22.663 8.252 16.265 1.00 8.32 219 VAL A N 1
ATOM 1697 C CA . VAL A 1 218 ? -21.835 8.137 15.066 1.00 7.89 219 VAL A CA 1
ATOM 1698 C C . VAL A 1 218 ? -22.675 8.364 13.819 1.00 8.01 219 VAL A C 1
ATOM 1699 O O . VAL A 1 218 ? -22.263 9.075 12.891 1.00 7.30 219 VAL A O 1
ATOM 1703 N N . HIS A 1 219 ? -23.863 7.750 13.776 1.00 7.31 220 HIS A N 1
ATOM 1704 C CA . HIS A 1 219 ? -24.749 7.867 12.624 1.00 7.91 220 HIS A CA 1
ATOM 1705 C C . HIS A 1 219 ? -25.387 9.251 12.539 1.00 6.98 220 HIS A C 1
ATOM 1706 O O . HIS A 1 219 ? -25.561 9.790 11.440 1.00 7.92 220 HIS A O 1
ATOM 1713 N N . GLU A 1 220 ? -25.765 9.839 13.676 1.00 7.37 221 GLU A N 1
ATOM 1714 C CA . GLU A 1 220 ? -26.242 11.215 13.642 1.00 8.29 221 GLU A CA 1
ATOM 1715 C C . GLU A 1 220 ? -25.228 12.105 12.941 1.00 8.11 221 GLU A C 1
ATOM 1716 O O . GLU A 1 220 ? -25.573 12.898 12.054 1.00 8.17 221 GLU A O 1
ATOM 1722 N N . GLU A 1 221 ? -23.957 11.957 13.314 1.00 8.21 222 GLU A N 1
ATOM 1723 C CA . GLU A 1 221 ? -22.930 12.876 12.852 1.00 8.69 222 GLU A CA 1
ATOM 1724 C C . GLU A 1 221 ? -22.541 12.638 11.399 1.00 7.43 222 GLU A C 1
ATOM 1725 O O . GLU A 1 221 ? -22.378 13.607 10.651 1.00 8.63 222 GLU A O 1
ATOM 1731 N N . ASN A 1 222 ? -22.353 11.374 10.973 1.00 7.34 223 ASN A N 1
ATOM 1732 C CA . ASN A 1 222 ? -21.961 11.187 9.576 1.00 6.86 223 ASN A CA 1
ATOM 1733 C C . ASN A 1 222 ? -23.095 11.538 8.625 1.00 7.90 223 ASN A C 1
ATOM 1734 O O . ASN A 1 222 ? -22.840 12.022 7.517 1.00 8.30 223 ASN A O 1
ATOM 1739 N N . THR A 1 223 ? -24.345 11.381 9.070 1.00 7.70 224 THR A N 1
ATOM 1740 C CA . THR A 1 223 ? -25.469 11.870 8.281 1.00 7.28 224 THR A CA 1
ATOM 1741 C C . THR A 1 223 ? -25.447 13.394 8.184 1.00 8.00 224 THR A C 1
ATOM 1742 O O . THR A 1 223 ? -25.621 13.951 7.095 1.00 8.99 224 THR A O 1
ATOM 1746 N N . ARG A 1 224 ? -25.189 14.086 9.302 1.00 8.83 225 ARG A N 1
ATOM 1747 C CA . ARG A 1 224 ? -25.116 15.549 9.258 1.00 7.99 225 ARG A CA 1
ATOM 1748 C C . ARG A 1 224 ? -24.000 16.018 8.328 1.00 9.59 225 ARG A C 1
ATOM 1749 O O . ARG A 1 224 ? -24.183 16.967 7.551 1.00 9.17 225 ARG A O 1
ATOM 1757 N N . ILE A 1 225 ? -22.839 15.364 8.381 1.00 8.64 226 ILE A N 1
ATOM 1758 C CA . ILE A 1 225 ? -21.721 15.789 7.540 1.00 9.05 226 ILE A CA 1
ATOM 1759 C C . ILE A 1 225 ? -22.009 15.505 6.068 1.00 9.44 226 ILE A C 1
ATOM 1760 O O . ILE A 1 225 ? -21.753 16.352 5.193 1.00 8.91 226 ILE A O 1
ATOM 1765 N N . ALA A 1 226 ? -22.577 14.330 5.764 1.00 8.23 227 ALA A N 1
ATOM 1766 C CA . ALA A 1 226 ? -22.941 14.024 4.380 1.00 7.95 227 ALA A CA 1
ATOM 1767 C C . ALA A 1 226 ? -23.961 15.022 3.843 1.00 9.52 227 ALA A C 1
ATOM 1768 O O . ALA A 1 226 ? -23.903 15.404 2.669 1.00 9.60 227 ALA A O 1
ATOM 1770 N N . ARG A 1 227 ? -24.899 15.463 4.690 1.00 8.64 228 ARG A N 1
ATOM 1771 C CA . ARG A 1 227 ? -25.873 16.465 4.253 1.00 9.92 228 ARG A CA 1
ATOM 1772 C C . ARG A 1 227 ? -25.214 17.790 3.896 1.00 10.48 228 ARG A C 1
ATOM 1773 O O . ARG A 1 227 ? -25.722 18.527 3.043 1.00 12.36 228 ARG A O 1
ATOM 1781 N N . MET A 1 228 ? -24.103 18.126 4.546 1.00 8.01 229 MET A N 1
ATOM 1782 C CA . MET A 1 228 ? -23.403 19.360 4.201 1.00 9.86 229 MET A CA 1
ATOM 1783 C C . MET A 1 228 ? -22.745 19.287 2.832 1.00 9.74 229 MET A C 1
ATOM 1784 O O . MET A 1 228 ? -22.680 20.305 2.122 1.00 11.27 229 MET A O 1
ATOM 1789 N N . ALA A 1 229 ? -22.253 18.105 2.446 1.00 9.18 230 ALA A N 1
ATOM 1790 C CA . ALA A 1 229 ? -21.648 17.944 1.130 1.00 8.86 230 ALA A CA 1
ATOM 1791 C 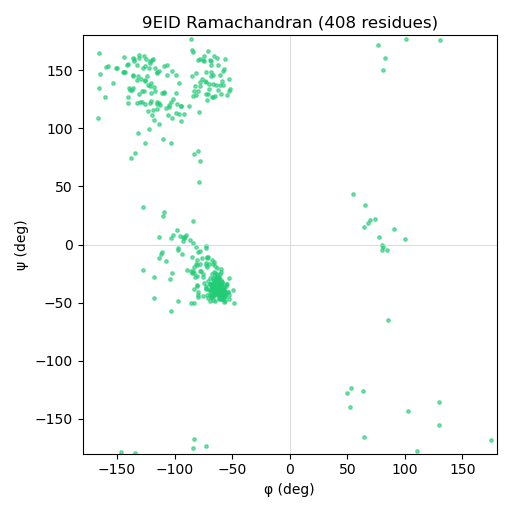C . ALA A 1 229 ? -22.706 17.758 0.059 1.00 9.11 230 ALA A C 1
ATOM 1792 O O . ALA A 1 229 ? -22.538 18.220 -1.074 1.00 12.26 230 ALA A O 1
ATOM 1794 N N . GLY A 1 230 ? -23.799 17.090 0.401 1.00 9.12 231 GLY A N 1
ATOM 1795 C CA . GLY A 1 230 ? -24.795 16.701 -0.571 1.00 8.99 231 GLY A CA 1
ATOM 1796 C C . GLY A 1 230 ? -24.428 15.415 -1.295 1.00 8.38 231 GLY A C 1
ATOM 1797 O O . GLY A 1 230 ? -23.277 14.987 -1.331 1.00 8.82 231 GLY A O 1
ATOM 1798 N N . CYS A 1 231 ? -25.454 14.800 -1.880 1.00 9.64 232 CYS A N 1
ATOM 1799 C CA . CYS A 1 231 ? -25.318 13.636 -2.744 1.00 8.58 232 CYS A CA 1
ATOM 1800 C C . CYS A 1 231 ? -26.598 13.563 -3.550 1.00 10.22 232 CYS A C 1
ATOM 1801 O O . CYS A 1 231 ? -27.688 13.571 -2.970 1.00 13.93 232 CYS A O 1
ATOM 1804 N N . ASP A 1 232 ? -26.480 13.496 -4.868 1.00 7.95 233 ASP A N 1
ATOM 1805 C CA . ASP A 1 232 ? -27.676 13.549 -5.694 1.00 9.79 233 ASP A CA 1
ATOM 1806 C C . ASP A 1 232 ? -28.353 12.205 -5.868 1.00 9.46 233 ASP A C 1
ATOM 1807 O O . ASP A 1 232 ? -29.560 12.168 -6.123 1.00 11.05 233 ASP A O 1
ATOM 1812 N N . PHE A 1 233 ? -27.625 11.102 -5.725 1.00 7.75 234 PHE A N 1
ATOM 1813 C CA . PHE A 1 233 ? -28.207 9.811 -6.056 1.00 7.06 234 PHE A CA 1
ATOM 1814 C C . PHE A 1 233 ? -27.321 8.719 -5.484 1.00 8.30 234 PHE A C 1
ATOM 1815 O O . PHE A 1 233 ? -26.096 8.784 -5.623 1.00 8.79 234 PHE A O 1
ATOM 1823 N N . ILE A 1 234 ? -27.940 7.717 -4.849 1.00 7.39 235 ILE A N 1
ATOM 1824 C CA . ILE A 1 234 ? -27.210 6.540 -4.400 1.00 7.58 235 ILE A CA 1
ATOM 1825 C C . ILE A 1 234 ? -27.795 5.289 -5.037 1.00 7.80 235 ILE A C 1
ATOM 1826 O O . ILE A 1 234 ? -28.960 5.249 -5.443 1.00 7.78 235 ILE A O 1
ATOM 1831 N N . VAL A 1 235 ? -26.956 4.257 -5.123 1.00 6.72 236 VAL A N 1
ATOM 1832 C CA . VAL A 1 235 ? -27.399 2.888 -5.360 1.00 7.68 236 VAL A CA 1
ATOM 1833 C C . VAL A 1 235 ? -26.721 2.035 -4.297 1.00 7.17 236 VAL A C 1
ATOM 1834 O O . VAL A 1 235 ? -25.488 2.014 -4.210 1.00 7.57 236 VAL A O 1
ATOM 1838 N N . ASN A 1 236 ? -27.510 1.319 -3.493 1.00 6.88 237 ASN A N 1
ATOM 1839 C CA . ASN A 1 236 ? -26.944 0.429 -2.491 1.00 7.29 237 ASN A CA 1
ATOM 1840 C C . ASN A 1 236 ? -27.568 -0.956 -2.652 1.00 8.09 237 ASN A C 1
ATOM 1841 O O . ASN A 1 236 ? -28.716 -1.090 -3.091 1.00 7.93 237 ASN A O 1
ATOM 1846 N N . VAL A 1 237 ? -26.816 -1.989 -2.268 1.00 6.96 238 VAL A N 1
ATOM 1847 C CA . VAL A 1 237 ? -27.296 -3.371 -2.304 1.00 8.31 238 VAL A CA 1
ATOM 1848 C C . VAL A 1 237 ? -27.108 -4.028 -0.939 1.00 7.44 238 VAL A C 1
ATOM 1849 O O . VAL A 1 237 ? -26.334 -3.568 -0.093 1.00 8.13 238 VAL A O 1
ATOM 1853 N N . THR A 1 238 ? -27.836 -5.133 -0.741 1.00 8.00 239 THR A N 1
ATOM 1854 C CA . THR A 1 238 ? -27.578 -6.074 0.336 1.00 7.44 239 THR A CA 1
ATOM 1855 C C . THR A 1 238 ? -27.195 -7.410 -0.285 1.00 7.79 239 THR A C 1
ATOM 1856 O O . THR A 1 238 ? -27.624 -7.730 -1.399 1.00 7.99 239 THR A O 1
ATOM 1860 N N . LEU A 1 239 ? -26.395 -8.188 0.445 1.00 8.60 240 LEU A N 1
ATOM 1861 C CA . LEU A 1 239 ? -25.870 -9.470 -0.013 1.00 8.21 240 LEU A CA 1
ATOM 1862 C C . LEU A 1 239 ? -26.200 -10.556 0.994 1.00 9.10 240 LEU A C 1
ATOM 1863 O O . LEU A 1 239 ? -26.083 -10.345 2.202 1.00 10.52 240 LEU A O 1
ATOM 1868 N N . ASP A 1 240 ? -26.543 -11.745 0.503 1.00 8.54 241 ASP A N 1
ATOM 1869 C CA . ASP A 1 240 ? -26.755 -12.860 1.420 1.00 10.14 241 ASP A CA 1
ATOM 1870 C C . ASP A 1 240 ? -25.427 -13.533 1.762 1.00 11.63 241 ASP A C 1
ATOM 1871 O O . ASP A 1 240 ? -24.353 -13.085 1.353 1.00 10.27 241 ASP A O 1
ATOM 1876 N N . GLY A 1 241 ? -25.495 -14.641 2.511 1.00 11.18 242 GLY A N 1
ATOM 1877 C CA . GLY A 1 241 ? -24.272 -15.305 2.940 1.00 13.55 242 GLY A CA 1
ATOM 1878 C C . GLY A 1 241 ? -23.415 -15.803 1.792 1.00 14.31 242 GLY A C 1
ATOM 1879 O O . GLY A 1 241 ? -22.186 -15.860 1.908 1.00 15.57 242 GLY A O 1
ATOM 1880 N N . ALA A 1 242 ? -24.040 -16.161 0.669 1.00 10.36 243 ALA A N 1
ATOM 1881 C CA . ALA A 1 242 ? -23.329 -16.609 -0.515 1.00 11.66 243 ALA A CA 1
ATOM 1882 C C . ALA A 1 242 ? -22.971 -15.473 -1.458 1.00 10.88 243 ALA A C 1
ATOM 1883 O O . ALA A 1 242 ? -22.497 -15.733 -2.569 1.00 12.18 243 ALA A O 1
ATOM 1885 N N . ARG A 1 243 ? -23.187 -14.227 -1.039 1.00 9.52 244 ARG A N 1
ATOM 1886 C CA . ARG A 1 243 ? -22.835 -13.024 -1.794 1.00 10.38 244 ARG A CA 1
ATOM 1887 C C . ARG A 1 243 ? -23.760 -12.760 -2.974 1.00 11.10 244 ARG A C 1
ATOM 1888 O O . ARG A 1 243 ? -23.368 -12.067 -3.919 1.00 14.45 244 ARG A O 1
ATOM 1896 N N . ARG A 1 244 ? -24.976 -13.300 -2.960 1.00 10.34 245 ARG A N 1
ATOM 1897 C CA A ARG A 1 244 ? -25.976 -12.925 -3.950 0.49 10.25 245 ARG A CA 1
ATOM 1898 C CA B ARG A 1 244 ? -25.977 -12.932 -3.954 0.51 10.25 245 ARG A CA 1
ATOM 1899 C C . ARG A 1 244 ? -26.705 -11.672 -3.496 1.00 8.26 245 ARG A C 1
ATOM 1900 O O . ARG A 1 244 ? -27.041 -11.529 -2.317 1.00 8.44 245 ARG A O 1
ATOM 1915 N N . ILE A 1 245 ? -26.948 -10.756 -4.435 1.00 7.96 246 ILE A N 1
ATOM 1916 C CA . ILE A 1 245 ? -27.702 -9.546 -4.116 1.00 7.46 246 ILE A CA 1
ATOM 1917 C C . ILE A 1 245 ? -29.140 -9.917 -3.778 1.00 7.49 246 ILE A C 1
ATOM 1918 O O . ILE A 1 245 ? -29.817 -10.614 -4.545 1.00 8.90 246 ILE A O 1
ATOM 1923 N N . THR A 1 246 ? -29.611 -9.463 -2.617 1.00 7.17 247 THR A N 1
ATOM 1924 C CA . THR A 1 246 ? -30.970 -9.710 -2.166 1.00 8.64 247 THR A CA 1
ATOM 1925 C C . THR A 1 246 ? -31.867 -8.482 -2.225 1.00 9.60 247 THR A C 1
ATOM 1926 O O . THR A 1 246 ? -33.089 -8.629 -2.106 1.00 12.29 247 THR A O 1
ATOM 1930 N N . SER A 1 247 ? -31.306 -7.279 -2.395 1.00 7.51 248 SER A N 1
ATOM 1931 C CA . SER A 1 247 ? -32.096 -6.069 -2.585 1.00 8.59 248 SER A CA 1
ATOM 1932 C C . SER A 1 247 ? -31.230 -5.007 -3.243 1.00 7.79 248 SER A C 1
ATOM 1933 O O . SER A 1 247 ? -29.995 -5.009 -3.110 1.00 7.90 248 SER A O 1
ATOM 1936 N N . VAL A 1 248 ? -31.911 -4.121 -3.976 1.00 9.25 249 VAL A N 1
ATOM 1937 C CA . VAL A 1 248 ? -31.338 -2.927 -4.583 1.00 7.54 249 VAL A CA 1
ATOM 1938 C C . VAL A 1 248 ? -32.206 -1.751 -4.161 1.00 9.12 249 VAL A C 1
ATOM 1939 O O . VAL A 1 248 ? -33.435 -1.825 -4.255 1.00 10.40 249 VAL A O 1
ATOM 1943 N N . VAL A 1 249 ? -31.577 -0.672 -3.690 1.00 7.76 250 VAL A N 1
ATOM 1944 C CA . VAL A 1 249 ? -32.270 0.591 -3.441 1.00 8.56 250 VAL A CA 1
ATOM 1945 C C . VAL A 1 249 ? -31.533 1.686 -4.196 1.00 9.40 250 VAL A C 1
ATOM 1946 O O . VAL A 1 249 ? -30.298 1.678 -4.266 1.00 9.90 250 VAL A O 1
ATOM 1950 N N . ALA A 1 250 ? -32.280 2.615 -4.783 1.00 8.97 251 ALA A N 1
ATOM 1951 C CA . ALA A 1 250 ? -31.654 3.720 -5.493 1.00 8.06 251 ALA A CA 1
ATOM 1952 C C . ALA A 1 250 ? -32.465 4.984 -5.287 1.00 9.42 251 ALA A C 1
ATOM 1953 O O . ALA A 1 250 ? -33.692 4.932 -5.165 1.00 9.75 251 ALA A O 1
ATOM 1955 N N . GLY A 1 251 ? -31.770 6.126 -5.273 1.00 8.00 252 GLY A N 1
ATOM 1956 C CA . GLY A 1 251 ? -32.429 7.416 -5.166 1.00 8.45 252 GLY A CA 1
ATOM 1957 C C . GLY A 1 251 ? -31.839 8.286 -4.083 1.00 9.00 252 GLY A C 1
ATOM 1958 O O . GLY A 1 251 ? -30.615 8.384 -3.955 1.00 8.71 252 GLY A O 1
ATOM 1959 N N . ASP A 1 252 ? -32.713 8.915 -3.296 1.00 9.85 253 ASP A N 1
ATOM 1960 C CA . ASP A 1 252 ? -32.286 9.863 -2.280 1.00 9.87 253 ASP A CA 1
ATOM 1961 C C . ASP A 1 252 ? -31.326 9.214 -1.280 1.00 8.65 253 ASP A C 1
ATOM 1962 O O . ASP A 1 252 ? -31.548 8.096 -0.813 1.00 8.87 253 ASP A O 1
ATOM 1967 N N . MET A 1 253 ? -30.264 9.946 -0.930 1.00 8.88 254 MET A N 1
ATOM 1968 C CA . MET A 1 253 ? -29.222 9.392 -0.067 1.00 8.08 254 MET A CA 1
ATOM 1969 C C . MET A 1 253 ? -29.782 8.894 1.261 1.00 9.45 254 MET A C 1
ATOM 1970 O O . MET A 1 253 ? -29.367 7.840 1.755 1.00 11.05 254 MET A O 1
ATOM 1975 N N . GLU A 1 254 ? -30.745 9.610 1.841 1.00 9.21 255 GLU A N 1
ATOM 1976 C CA . GLU A 1 254 ? -31.317 9.152 3.099 1.00 8.75 255 GLU A CA 1
ATOM 1977 C C . GLU A 1 254 ? -32.457 8.157 2.898 1.00 9.10 255 GLU A C 1
ATOM 1978 O O . GLU A 1 254 ? -32.442 7.072 3.493 1.00 10.66 255 GLU A O 1
ATOM 1984 N N . GLN A 1 255 ? -33.435 8.485 2.044 1.00 10.32 256 GLN A N 1
ATOM 1985 C CA . GLN A 1 255 ? -34.609 7.622 1.916 1.00 11.57 256 GLN A CA 1
ATOM 1986 C C . GLN A 1 255 ? -34.245 6.253 1.349 1.00 10.59 256 GLN A C 1
ATOM 1987 O O . GLN A 1 255 ? -34.763 5.226 1.806 1.00 11.45 256 GLN A O 1
ATOM 1993 N N . ALA A 1 256 ? -33.364 6.212 0.348 1.00 9.53 257 ALA A N 1
ATOM 1994 C CA . ALA A 1 256 ? -32.985 4.915 -0.207 1.00 10.14 257 ALA A CA 1
ATOM 1995 C C . ALA A 1 256 ? -32.211 4.090 0.810 1.00 9.54 257 ALA A C 1
ATOM 1996 O O . ALA A 1 256 ? -32.470 2.896 0.976 1.00 10.01 257 ALA A O 1
ATOM 1998 N N . PHE A 1 257 ? -31.269 4.721 1.512 1.00 9.74 258 PHE A N 1
ATOM 1999 C CA . PHE A 1 257 ? -30.485 4.016 2.519 1.00 9.25 258 PHE A CA 1
ATOM 2000 C C . PHE A 1 257 ? -31.383 3.418 3.597 1.00 10.30 258 PHE A C 1
ATOM 2001 O O . PHE A 1 257 ? -31.239 2.242 3.961 1.00 8.89 258 PHE A O 1
ATOM 2009 N N . LEU A 1 258 ? -32.330 4.211 4.110 1.00 10.24 259 LEU A N 1
ATOM 2010 C CA . LEU A 1 258 ? -33.186 3.706 5.177 1.00 10.42 259 LEU A CA 1
ATOM 2011 C C . LEU A 1 258 ? -34.077 2.564 4.698 1.00 10.30 259 LEU A C 1
ATOM 2012 O O . LEU A 1 258 ? -34.365 1.643 5.471 1.00 10.44 259 LEU A O 1
ATOM 2017 N N . LYS A 1 259 ? -34.506 2.593 3.433 1.00 11.06 260 LYS A N 1
ATOM 2018 C CA . LYS A 1 259 ? -35.259 1.469 2.891 1.00 10.79 260 LYS A CA 1
ATOM 2019 C C . LYS A 1 259 ? -34.391 0.214 2.820 1.00 10.02 260 LYS A C 1
ATOM 2020 O O . LYS A 1 259 ? -34.847 -0.885 3.162 1.00 11.49 260 LYS A O 1
ATOM 2026 N N . GLY A 1 260 ? -33.126 0.362 2.410 1.00 9.92 261 GLY A N 1
ATOM 2027 C CA . GLY A 1 260 ? -32.227 -0.780 2.395 1.00 8.84 261 GLY A CA 1
ATOM 2028 C C . GLY A 1 260 ? -31.950 -1.319 3.787 1.00 8.63 261 GLY A C 1
ATOM 2029 O O . GLY A 1 260 ? -31.873 -2.534 3.986 1.00 9.29 261 GLY A O 1
ATOM 2030 N N . VAL A 1 261 ? -31.790 -0.427 4.769 1.00 8.49 262 VAL A N 1
ATOM 2031 C CA . VAL A 1 261 ? -31.606 -0.867 6.149 1.00 10.02 262 VAL A CA 1
ATOM 2032 C C . VAL A 1 261 ? -32.836 -1.616 6.644 1.00 10.11 262 VAL A C 1
ATOM 2033 O O . VAL A 1 261 ? -32.718 -2.646 7.319 1.00 9.95 262 VAL A O 1
ATOM 2037 N N . ALA A 1 262 ? -34.029 -1.113 6.325 1.00 9.83 263 ALA A N 1
ATOM 2038 C CA . ALA A 1 262 ? -35.246 -1.821 6.716 1.00 11.44 263 ALA A CA 1
ATOM 2039 C C . ALA A 1 262 ? -35.247 -3.238 6.162 1.00 11.29 263 ALA A C 1
ATOM 2040 O O . ALA A 1 262 ? -35.626 -4.189 6.858 1.00 13.20 263 ALA A O 1
ATOM 2042 N N . PHE A 1 263 ? -34.793 -3.409 4.922 1.00 10.19 264 PHE A N 1
ATOM 2043 C CA . PHE A 1 263 ? -34.699 -4.756 4.382 1.00 9.76 264 PHE A CA 1
ATOM 2044 C C . PHE A 1 263 ? -33.671 -5.587 5.141 1.00 10.37 264 PHE A C 1
ATOM 2045 O O . PHE A 1 263 ? -33.940 -6.734 5.511 1.00 11.41 264 PHE A O 1
ATOM 2053 N N . VAL A 1 264 ? -32.466 -5.045 5.355 1.00 10.04 265 VAL A N 1
ATOM 2054 C CA . VAL A 1 264 ? -31.420 -5.902 5.894 1.00 10.41 265 VAL A CA 1
ATOM 2055 C C . VAL A 1 264 ? -31.802 -6.303 7.319 1.00 11.46 265 VAL A C 1
ATOM 2056 O O . VAL A 1 264 ? -31.446 -7.395 7.778 1.00 10.71 265 VAL A O 1
ATOM 2060 N N . GLU A 1 265 ? -32.568 -5.454 8.021 1.00 11.44 266 GLU A N 1
ATOM 2061 C CA . GLU A 1 265 ? -32.993 -5.777 9.381 1.00 11.33 266 GLU A CA 1
ATOM 2062 C C . GLU A 1 265 ? -33.934 -6.978 9.426 1.00 13.71 266 GLU A C 1
ATOM 2063 O O . GLU A 1 265 ? -34.036 -7.634 10.470 1.00 16.94 266 GLU A O 1
ATOM 2069 N N . THR A 1 266 ? -34.631 -7.280 8.323 1.00 14.42 267 THR A N 1
ATOM 2070 C CA . THR A 1 266 ? -35.487 -8.466 8.285 1.00 13.58 267 THR A CA 1
ATOM 2071 C C . THR A 1 266 ? -34.709 -9.770 8.132 1.00 14.38 267 THR A C 1
ATOM 2072 O O . THR A 1 266 ? -35.310 -10.840 8.293 1.00 15.59 267 THR A O 1
ATOM 2076 N N . VAL A 1 267 ? -33.415 -9.730 7.818 1.00 11.97 268 VAL A N 1
ATOM 2077 C CA . VAL A 1 267 ? -32.663 -10.961 7.575 1.00 14.63 268 VAL A CA 1
ATOM 2078 C C . VAL A 1 267 ? -31.385 -11.079 8.392 1.00 14.34 268 VAL A C 1
ATOM 2079 O O . VAL A 1 267 ? -30.879 -12.202 8.570 1.00 15.00 268 VAL A O 1
ATOM 2083 N N . VAL A 1 268 ? -30.802 -9.987 8.894 1.00 14.06 269 VAL A N 1
ATOM 2084 C CA . VAL A 1 268 ? -29.464 -10.043 9.471 1.00 14.74 269 VAL A CA 1
ATOM 2085 C C . VAL A 1 268 ? -29.451 -10.501 10.926 1.00 11.15 269 VAL A C 1
ATOM 2086 O O . VAL A 1 268 ? -28.400 -10.934 11.418 1.00 12.08 269 VAL A O 1
ATOM 2090 N N . LYS A 1 269 ? -30.576 -10.420 11.627 1.00 12.89 270 LYS A N 1
ATOM 2091 C CA . LYS A 1 269 ? -30.590 -10.744 13.044 1.00 14.71 270 LYS A CA 1
ATOM 2092 C C . LYS A 1 269 ? -30.733 -12.241 13.280 1.00 16.29 270 LYS A C 1
ATOM 2093 O O . LYS A 1 269 ? -31.611 -12.900 12.712 1.00 18.26 270 LYS A O 1
ATOM 2099 N N . ALA A 1 270 ? -29.827 -12.781 14.086 1.00 14.23 271 ALA A N 1
ATOM 2100 C CA . ALA A 1 270 ? -29.836 -14.184 14.467 1.00 15.15 271 ALA A CA 1
ATOM 2101 C C . ALA A 1 270 ? -29.888 -14.227 15.985 1.00 20.98 271 ALA A C 1
ATOM 2102 O O . ALA A 1 270 ? -28.956 -13.768 16.654 1.00 17.77 271 ALA A O 1
ATOM 2104 N N . ALA A 1 271 ? -30.981 -14.754 16.526 1.00 21.99 272 ALA A N 1
ATOM 2105 C CA . ALA A 1 271 ? -31.231 -14.680 17.957 1.00 28.89 272 ALA A CA 1
ATOM 2106 C C . ALA A 1 271 ? -30.842 -15.979 18.647 1.00 28.97 272 ALA A C 1
ATOM 2107 O O . ALA A 1 271 ? -30.946 -17.067 18.075 1.00 34.30 272 ALA A O 1
ATOM 2109 N N . VAL A 1 272 ? -30.357 -15.841 19.876 1.00 25.27 273 VAL A N 1
ATOM 2110 C CA . VAL A 1 272 ? -30.165 -16.957 20.798 1.00 27.85 273 VAL A CA 1
ATOM 2111 C C . VAL A 1 272 ? -30.912 -16.616 22.080 1.00 24.01 273 VAL A C 1
ATOM 2112 O O . VAL A 1 272 ? -31.229 -15.444 22.332 1.00 23.62 273 VAL A O 1
ATOM 2116 N N . PRO A 1 273 ? -31.243 -17.617 22.903 1.00 27.26 274 PRO A N 1
ATOM 2117 C CA . PRO A 1 273 ? -32.001 -17.315 24.122 1.00 26.27 274 PRO A CA 1
ATOM 2118 C C . PRO A 1 273 ? -31.171 -16.711 25.240 1.00 26.30 274 PRO A C 1
ATOM 2119 O O . PRO A 1 273 ? -31.740 -16.022 26.096 1.00 26.69 274 PRO A O 1
ATOM 2123 N N . ALA A 1 274 ? -29.855 -16.922 25.251 1.00 21.84 275 ALA A N 1
ATOM 2124 C CA . ALA A 1 274 ? -29.009 -16.400 26.315 1.00 24.60 275 ALA A CA 1
ATOM 2125 C C . ALA A 1 274 ? -27.584 -16.317 25.796 1.00 20.98 275 ALA A C 1
ATOM 2126 O O . ALA A 1 274 ? -27.216 -17.075 24.896 1.00 19.72 275 ALA A O 1
ATOM 2128 N N . PRO A 1 275 ? -26.764 -15.418 26.332 1.00 17.59 276 PRO A N 1
ATOM 2129 C CA . PRO A 1 275 ? -25.351 -15.401 25.946 1.00 15.74 276 PRO A CA 1
ATOM 2130 C C . PRO A 1 275 ? -24.669 -16.670 26.426 1.00 17.04 276 PRO A C 1
ATOM 2131 O O . PRO A 1 275 ? -25.161 -17.371 27.313 1.00 16.36 276 PRO A O 1
ATOM 2135 N N . VAL A 1 276 ? -23.510 -16.955 25.829 1.00 12.59 277 VAL A N 1
ATOM 2136 C CA . VAL A 1 276 ? -22.783 -18.196 26.067 1.00 12.53 277 VAL A CA 1
ATOM 2137 C C . VAL A 1 276 ? -21.324 -17.887 26.374 1.00 12.16 277 VAL A C 1
ATOM 2138 O O . VAL A 1 276 ? -20.822 -16.797 26.098 1.00 11.51 277 VAL A O 1
ATOM 2142 N N . ASP A 1 277 ? -20.631 -18.873 26.943 1.00 11.12 278 ASP A N 1
ATOM 2143 C CA . ASP A 1 277 ? -19.254 -18.634 27.361 1.00 11.17 278 ASP A CA 1
ATOM 2144 C C . ASP A 1 277 ? -18.262 -18.663 26.206 1.00 10.58 278 ASP A C 1
ATOM 2145 O O . ASP A 1 277 ? -17.166 -18.110 26.340 1.00 11.23 278 ASP A O 1
ATOM 2150 N N . VAL A 1 278 ? -18.586 -19.324 25.096 1.00 9.18 279 VAL A N 1
ATOM 2151 C CA . VAL A 1 278 ? -17.653 -19.483 23.979 1.00 10.05 279 VAL A CA 1
ATOM 2152 C C . VAL A 1 278 ? -18.383 -19.139 22.687 1.00 9.24 279 VAL A C 1
ATOM 2153 O O . VAL A 1 278 ? -19.404 -19.755 22.365 1.00 10.90 279 VAL A O 1
ATOM 2157 N N . VAL A 1 279 ? -17.868 -18.157 21.942 1.00 8.19 280 VAL A N 1
ATOM 2158 C CA . VAL A 1 279 ? -18.443 -17.793 20.652 1.00 8.93 280 VAL A CA 1
ATOM 2159 C C . VAL A 1 279 ? -17.370 -17.972 19.588 1.00 8.73 280 VAL A C 1
ATOM 2160 O O . VAL A 1 279 ? -16.291 -17.378 19.692 1.00 10.01 280 VAL A O 1
ATOM 2164 N N . VAL A 1 280 ? -17.661 -18.789 18.576 1.00 8.64 281 VAL A N 1
ATOM 2165 C CA . VAL A 1 280 ? -16.761 -19.010 17.449 1.00 9.22 281 VAL A CA 1
ATOM 2166 C C . VAL A 1 280 ? -17.237 -18.135 16.306 1.00 8.27 281 VAL A C 1
ATOM 2167 O O . VAL A 1 280 ? -18.426 -18.152 15.962 1.00 9.58 281 VAL A O 1
ATOM 2171 N N . THR A 1 281 ? -16.318 -17.382 15.707 1.00 8.16 282 THR A N 1
ATOM 2172 C CA . THR A 1 281 ? -16.700 -16.462 14.650 1.00 7.63 282 THR A CA 1
ATOM 2173 C C . THR A 1 281 ? -15.601 -16.334 13.602 1.00 8.09 282 THR A C 1
ATOM 2174 O O . THR A 1 281 ? -14.561 -16.991 13.659 1.00 8.04 282 THR A O 1
ATOM 2178 N N . SER A 1 282 ? -15.863 -15.484 12.616 1.00 8.62 283 SER A N 1
ATOM 2179 C CA . SER A 1 282 ? -14.942 -15.226 11.521 1.00 6.97 283 SER A CA 1
ATOM 2180 C C . SER A 1 282 ? -14.866 -13.725 11.305 1.00 8.06 283 SER A C 1
ATOM 2181 O O . SER A 1 282 ? -15.524 -12.936 11.994 1.00 8.08 283 SER A O 1
ATOM 2184 N N . SER A 1 283 ? -14.060 -13.326 10.319 1.00 7.22 284 SER A N 1
ATOM 2185 C CA . SER A 1 283 ? -14.019 -11.950 9.842 1.00 6.75 284 SER A CA 1
ATOM 2186 C C . SER A 1 283 ? -14.638 -11.836 8.449 1.00 7.64 284 SER A C 1
ATOM 2187 O O . SER A 1 283 ? -14.244 -10.977 7.652 1.00 7.88 284 SER A O 1
ATOM 2190 N N . ALA A 1 284 ? -15.584 -12.724 8.126 1.00 7.72 285 ALA A N 1
ATOM 2191 C CA . ALA A 1 284 ? -16.349 -12.678 6.880 1.00 7.94 285 ALA A CA 1
ATOM 2192 C C . ALA A 1 284 ? -15.513 -12.973 5.632 1.00 8.40 285 ALA A C 1
ATOM 2193 O O . ALA A 1 284 ? -15.932 -12.666 4.510 1.00 8.83 285 ALA A O 1
ATOM 2195 N N . GLY A 1 285 ? -14.346 -13.592 5.797 1.00 7.46 286 GLY A N 1
ATOM 2196 C CA . GLY A 1 285 ? -13.558 -14.044 4.664 1.00 6.63 286 GLY A CA 1
ATOM 2197 C C . GLY A 1 285 ? -13.064 -12.883 3.805 1.00 7.64 286 GLY A C 1
ATOM 2198 O O . GLY A 1 285 ? -13.109 -11.703 4.177 1.00 8.17 286 GLY A O 1
ATOM 2199 N N . HIS A 1 286 ? -12.604 -13.248 2.617 1.00 7.49 287 HIS A N 1
ATOM 2200 C CA . HIS A 1 286 ? -12.152 -12.244 1.669 1.00 7.88 287 HIS A CA 1
ATOM 2201 C C . HIS A 1 286 ? -13.358 -11.460 1.159 1.00 8.50 287 HIS A C 1
ATOM 2202 O O . HIS A 1 286 ? -14.404 -12.045 0.869 1.00 9.17 287 HIS A O 1
ATOM 2209 N N . PRO A 1 287 ? -13.251 -10.131 1.033 1.00 7.89 288 PRO A N 1
ATOM 2210 C CA . PRO A 1 287 ? -12.051 -9.305 1.203 1.00 7.62 288 PRO A CA 1
ATOM 2211 C C . PRO A 1 287 ? -11.900 -8.651 2.570 1.00 8.06 288 PRO A C 1
ATOM 2212 O O . PRO A 1 287 ? -10.876 -8.004 2.823 1.00 9.48 288 PRO A O 1
ATOM 2216 N N . LEU A 1 288 ? -12.876 -8.821 3.459 1.00 6.91 289 LEU A N 1
ATOM 2217 C CA . LEU A 1 288 ? -12.804 -8.103 4.726 1.00 7.72 289 LEU A CA 1
ATOM 2218 C C . LEU A 1 288 ? -11.647 -8.596 5.586 1.00 7.74 289 LEU A C 1
ATOM 2219 O O . LEU A 1 288 ? -10.993 -7.794 6.260 1.00 8.42 289 LEU A O 1
ATOM 2224 N N . ASP A 1 289 ? -11.354 -9.907 5.560 1.00 7.46 290 ASP A N 1
ATOM 2225 C CA . ASP A 1 289 ? -10.404 -10.477 6.518 1.00 8.15 290 ASP A CA 1
ATOM 2226 C C . ASP A 1 289 ? -8.933 -10.335 6.104 1.00 8.81 290 ASP A C 1
ATOM 2227 O O . ASP A 1 289 ? -8.073 -11.031 6.662 1.00 8.40 290 ASP A O 1
ATOM 2232 N N . LEU A 1 290 ? -8.630 -9.395 5.195 1.00 8.71 291 LEU A N 1
ATOM 2233 C CA . LEU A 1 290 ? -7.252 -9.173 4.765 1.00 8.06 291 LEU A CA 1
ATOM 2234 C C . LEU A 1 290 ? -6.339 -8.741 5.910 1.00 8.05 291 LEU A C 1
ATOM 2235 O O . LEU A 1 290 ? -5.142 -9.050 5.886 1.00 7.59 291 LEU A O 1
ATOM 2240 N N . THR A 1 291 ? -6.845 -7.979 6.894 1.00 7.21 292 THR A N 1
ATOM 2241 C CA . THR A 1 291 ? -5.976 -7.445 7.934 1.00 7.52 292 THR A CA 1
ATOM 2242 C C . THR A 1 291 ? -6.561 -7.659 9.322 1.00 9.25 292 THR A C 1
ATOM 2243 O O . THR A 1 291 ? -7.781 -7.738 9.503 1.00 7.57 292 THR A O 1
ATOM 2247 N N . PHE A 1 292 ? -5.659 -7.713 10.312 1.00 7.55 293 PHE A N 1
ATOM 2248 C CA . PHE A 1 292 ? -6.092 -7.777 11.706 1.00 7.51 293 PHE A CA 1
ATOM 2249 C C . PHE A 1 292 ? -6.949 -6.562 12.052 1.00 7.56 293 PHE A C 1
ATOM 2250 O O . PHE A 1 292 ? -7.960 -6.689 12.759 1.00 7.72 293 PHE A O 1
ATOM 2258 N N . TYR A 1 293 ? -6.568 -5.382 11.541 1.00 7.45 294 TYR A N 1
ATOM 2259 C CA . TYR A 1 293 ? -7.360 -4.170 11.726 1.00 7.24 294 TYR A CA 1
ATOM 2260 C C . TYR A 1 293 ? -8.835 -4.413 11.411 1.00 7.96 294 TYR A C 1
ATOM 2261 O O . TYR A 1 293 ? -9.715 -4.088 12.214 1.00 8.50 294 TYR A O 1
ATOM 2270 N N . GLN A 1 294 ? -9.129 -5.009 10.258 1.00 8.04 295 GLN A N 1
ATOM 2271 C CA . GLN A 1 294 ? -10.529 -5.258 9.922 1.00 8.10 295 GLN A CA 1
ATOM 2272 C C . GLN A 1 294 ? -11.112 -6.420 10.722 1.00 8.77 295 GLN A C 1
ATOM 2273 O O . GLN A 1 294 ? -12.301 -6.398 11.063 1.00 8.53 295 GLN A O 1
ATOM 2279 N N . ALA A 1 295 ? -10.298 -7.433 11.036 1.00 6.92 296 ALA A N 1
ATOM 2280 C CA . ALA A 1 295 ? -10.808 -8.614 11.725 1.00 7.59 296 ALA A CA 1
ATOM 2281 C C . ALA A 1 295 ? -11.313 -8.301 13.127 1.00 7.48 296 ALA A C 1
ATOM 2282 O O . ALA A 1 295 ? -12.101 -9.075 13.678 1.00 8.12 296 ALA A O 1
ATOM 2284 N N . VAL A 1 296 ? -10.913 -7.165 13.704 1.00 7.33 297 VAL A N 1
ATOM 2285 C CA . VAL A 1 296 ? -11.518 -6.726 14.956 1.00 8.98 297 VAL A CA 1
ATOM 2286 C C . VAL A 1 296 ? -13.042 -6.677 14.845 1.00 7.57 297 VAL A C 1
ATOM 2287 O O . VAL A 1 296 ? -13.753 -6.892 15.837 1.00 8.73 297 VAL A O 1
ATOM 2291 N N . LYS A 1 297 ? -13.572 -6.433 13.642 1.00 7.14 298 LYS A N 1
ATOM 2292 C CA . LYS A 1 297 ? -15.021 -6.426 13.441 1.00 7.91 298 LYS A CA 1
ATOM 2293 C C . LYS A 1 297 ? -15.670 -7.763 13.801 1.00 7.06 298 LYS A C 1
ATOM 2294 O O . LYS A 1 297 ? -16.824 -7.783 14.248 1.00 8.53 298 LYS A O 1
ATOM 2300 N N . GLY A 1 298 ? -14.989 -8.894 13.576 1.00 6.85 299 GLY A N 1
ATOM 2301 C CA . GLY A 1 298 ? -15.574 -10.162 14.004 1.00 7.14 299 GLY A CA 1
ATOM 2302 C C . GLY A 1 298 ? -15.671 -10.245 15.514 1.00 7.89 299 GLY A C 1
ATOM 2303 O O . GLY A 1 298 ? -16.627 -10.801 16.064 1.00 8.23 299 GLY A O 1
ATOM 2304 N N . LEU A 1 299 ? -14.693 -9.657 16.204 1.00 7.49 300 LEU A N 1
ATOM 2305 C CA . LEU A 1 299 ? -14.690 -9.663 17.660 1.00 7.92 300 LEU A CA 1
ATOM 2306 C C . LEU A 1 299 ? -15.803 -8.781 18.219 1.00 9.12 300 LEU A C 1
ATOM 2307 O O . LEU A 1 299 ? -16.545 -9.198 19.117 1.00 9.59 300 LEU A O 1
ATOM 2312 N N . THR A 1 300 ? -15.935 -7.544 17.722 1.00 7.63 301 THR A N 1
ATOM 2313 C CA . THR A 1 300 ? -17.022 -6.700 18.223 1.00 9.72 301 THR A CA 1
ATOM 2314 C C . THR A 1 300 ? -18.379 -7.290 17.861 1.00 9.72 301 THR A C 1
ATOM 2315 O O . THR A 1 300 ? -19.342 -7.187 18.633 1.00 10.18 301 THR A O 1
ATOM 2319 N N . GLY A 1 301 ? -18.471 -7.919 16.688 1.00 9.09 302 GLY A N 1
ATOM 2320 C CA . GLY A 1 301 ? -19.739 -8.482 16.263 1.00 9.91 302 GLY A CA 1
ATOM 2321 C C . GLY A 1 301 ? -20.245 -9.574 17.189 1.00 9.95 302 GLY A C 1
ATOM 2322 O O . GLY A 1 301 ? -21.453 -9.757 17.332 1.00 11.11 302 GLY A O 1
ATOM 2323 N N . ALA A 1 302 ? -19.329 -10.298 17.848 1.00 9.36 303 ALA A N 1
ATOM 2324 C CA . ALA A 1 302 ? -19.711 -11.403 18.725 1.00 9.23 303 ALA A CA 1
ATOM 2325 C C . ALA A 1 302 ? -20.139 -10.945 20.114 1.00 11.63 303 ALA A C 1
ATOM 2326 O O . ALA A 1 302 ? -20.775 -11.720 20.838 1.00 11.13 303 ALA A O 1
ATOM 2328 N N . LEU A 1 303 ? -19.803 -9.714 20.501 1.00 9.28 304 LEU A N 1
ATOM 2329 C CA . LEU A 1 303 ? -20.007 -9.263 21.878 1.00 10.57 304 LEU A CA 1
ATOM 2330 C C . LEU A 1 303 ? -21.425 -9.421 22.414 1.00 12.38 304 LEU A C 1
ATOM 2331 O O . LEU A 1 303 ? -21.564 -9.780 23.598 1.00 12.02 304 LEU A O 1
ATOM 2336 N N . PRO A 1 304 ? -22.497 -9.155 21.660 1.00 11.27 305 PRO A N 1
ATOM 2337 C CA . PRO A 1 304 ? -23.832 -9.258 22.271 1.00 12.77 305 PRO A CA 1
ATOM 2338 C C . PRO A 1 304 ? -24.152 -10.638 22.821 1.00 14.05 305 PRO A C 1
ATOM 2339 O O . PRO A 1 304 ? -25.007 -10.748 23.707 1.00 15.08 305 PRO A O 1
ATOM 2343 N N . ILE A 1 305 ? -23.512 -11.699 22.331 1.00 9.89 306 ILE A N 1
ATOM 2344 C CA . ILE A 1 305 ? -23.895 -13.047 22.739 1.00 11.11 306 ILE A CA 1
ATOM 2345 C C . ILE A 1 305 ? -22.814 -13.754 23.546 1.00 11.84 306 ILE A C 1
ATOM 2346 O O . ILE A 1 305 ? -22.967 -14.937 23.855 1.00 11.74 306 ILE A O 1
ATOM 2351 N N . VAL A 1 306 ? -21.730 -13.078 23.904 1.00 9.80 307 VAL A N 1
ATOM 2352 C CA . VAL A 1 306 ? -20.731 -13.677 24.783 1.00 11.14 307 VAL A CA 1
ATOM 2353 C C . VAL A 1 306 ? -21.001 -13.234 26.216 1.00 12.78 307 VAL A C 1
ATOM 2354 O O . VAL A 1 306 ? -21.357 -12.077 26.470 1.00 11.71 307 VAL A O 1
ATOM 2358 N N . LYS A 1 307 ? -20.864 -14.162 27.158 1.00 11.17 308 LYS A N 1
ATOM 2359 C CA . LYS A 1 307 ? -21.009 -13.799 28.559 1.00 12.93 308 LYS A CA 1
ATOM 2360 C C . LYS A 1 307 ? -19.786 -13.001 29.003 1.00 11.58 308 LYS A C 1
ATOM 2361 O O . LYS A 1 307 ? -18.689 -13.200 28.480 1.00 11.94 308 LYS A O 1
ATOM 2367 N N . PRO A 1 308 ? -19.948 -12.069 29.946 1.00 14.08 309 PRO A N 1
ATOM 2368 C CA . PRO A 1 308 ? -18.776 -11.402 30.519 1.00 12.00 309 PRO A CA 1
ATOM 2369 C C . PRO A 1 308 ? -17.773 -12.436 31.008 1.00 11.80 309 PRO A C 1
ATOM 2370 O O . PRO A 1 308 ? -18.135 -13.426 31.651 1.00 12.83 309 PRO A O 1
ATOM 2374 N N . GLY A 1 309 ? -16.511 -12.225 30.662 1.00 11.28 310 GLY A N 1
ATOM 2375 C CA . GLY A 1 309 ? -15.462 -13.154 30.973 1.00 10.55 310 GLY A CA 1
ATOM 2376 C C . GLY A 1 309 ? -15.370 -14.347 30.052 1.00 10.87 310 GLY A C 1
ATOM 2377 O O . GLY A 1 309 ? -14.486 -15.188 30.261 1.00 11.10 310 GLY A O 1
ATOM 2378 N N . GLY A 1 310 ? -16.248 -14.445 29.051 1.00 10.54 311 GLY A N 1
ATOM 2379 C CA . GLY A 1 310 ? -16.216 -15.518 28.078 1.00 10.29 311 GLY A CA 1
ATOM 2380 C C . GLY A 1 310 ? -15.058 -15.375 27.108 1.00 9.48 311 GLY A C 1
ATOM 2381 O O . GLY A 1 310 ? -14.179 -14.524 27.247 1.00 9.19 311 GLY A O 1
ATOM 2382 N N . THR A 1 311 ? -15.058 -16.259 26.107 1.00 9.18 312 THR A N 1
ATOM 2383 C CA . THR A 1 311 ? -14.003 -16.298 25.100 1.00 8.17 312 THR A CA 1
ATOM 2384 C C . THR A 1 311 ? -14.616 -16.220 23.713 1.00 9.05 312 THR A C 1
ATOM 2385 O O . THR A 1 311 ? -15.560 -16.954 23.404 1.00 8.03 312 THR A O 1
ATOM 2389 N N . ILE A 1 312 ? -14.064 -15.347 22.874 1.00 7.76 313 ILE A N 1
ATOM 2390 C CA . ILE A 1 312 ? -14.377 -15.325 21.450 1.00 8.72 313 ILE A CA 1
ATOM 2391 C C . ILE A 1 312 ? -13.231 -16.004 20.718 1.00 7.77 313 ILE A C 1
ATOM 2392 O O . ILE A 1 312 ? -12.065 -15.636 20.903 1.00 9.17 313 ILE A O 1
ATOM 2397 N N . VAL A 1 313 ? -13.556 -17.012 19.918 1.00 7.67 314 VAL A N 1
ATOM 2398 C CA . VAL A 1 313 ? -12.592 -17.690 19.055 1.00 8.61 314 VAL A CA 1
ATOM 2399 C C . VAL A 1 313 ? -12.866 -17.210 17.643 1.00 8.06 314 VAL A C 1
ATOM 2400 O O . VAL A 1 313 ? -13.971 -17.417 17.126 1.00 9.91 314 VAL A O 1
ATOM 2404 N N . ILE A 1 314 ? -11.876 -16.587 17.009 1.00 8.11 315 ILE A N 1
ATOM 2405 C CA . ILE A 1 314 ? -12.055 -16.060 15.661 1.00 7.00 315 ILE A CA 1
ATOM 2406 C C . ILE A 1 314 ? -11.049 -16.706 14.720 1.00 7.49 315 ILE A C 1
ATOM 2407 O O . ILE A 1 314 ? -9.878 -16.900 15.071 1.00 8.56 315 ILE A O 1
ATOM 2412 N N . ALA A 1 315 ? -11.519 -17.038 13.522 1.00 7.28 316 ALA A N 1
ATOM 2413 C CA . ALA A 1 315 ? -10.670 -17.457 12.409 1.00 7.07 316 ALA A CA 1
ATOM 2414 C C . ALA A 1 315 ? -10.695 -16.369 11.343 1.00 8.36 316 ALA A C 1
ATOM 2415 O O . ALA A 1 315 ? -11.771 -15.904 10.957 1.00 9.28 316 ALA A O 1
ATOM 2417 N N . ALA A 1 316 ? -9.515 -15.954 10.877 1.00 8.15 317 ALA A N 1
ATOM 2418 C CA . ALA A 1 316 ? -9.415 -14.948 9.824 1.00 7.60 317 ALA A CA 1
ATOM 2419 C C . ALA A 1 316 ? -8.107 -15.171 9.084 1.00 8.87 317 ALA A C 1
ATOM 2420 O O . ALA A 1 316 ? -7.081 -15.446 9.706 1.00 9.08 317 ALA A O 1
ATOM 2422 N N . ALA A 1 317 ? -8.132 -15.043 7.754 1.00 7.73 318 ALA A N 1
ATOM 2423 C CA . ALA A 1 317 ? -6.945 -15.392 6.974 1.00 8.32 318 ALA A CA 1
ATOM 2424 C C . ALA A 1 317 ? -5.819 -14.366 7.129 1.00 8.43 318 ALA A C 1
ATOM 2425 O O . ALA A 1 317 ? -4.642 -14.737 7.115 1.00 8.74 318 ALA A O 1
ATOM 2427 N N . LEU A 1 318 ? -6.146 -13.073 7.256 1.00 7.51 319 LEU A N 1
ATOM 2428 C CA . LEU A 1 318 ? -5.140 -12.021 7.456 1.00 8.69 319 LEU A CA 1
ATOM 2429 C C . LEU A 1 318 ? -4.069 -12.039 6.364 1.00 8.30 319 LEU A C 1
ATOM 2430 O O . LEU A 1 318 ? -2.878 -11.898 6.637 1.00 8.81 319 LEU A O 1
ATOM 2435 N N . ALA A 1 319 ? -4.480 -12.201 5.108 1.00 7.97 320 ALA A N 1
ATOM 2436 C CA . ALA A 1 319 ? -3.480 -12.376 4.057 1.00 8.87 320 ALA A CA 1
ATOM 2437 C C . ALA A 1 319 ? -2.558 -11.168 3.916 1.00 10.98 320 ALA A C 1
ATOM 2438 O O . ALA A 1 319 ? -1.409 -11.324 3.492 1.00 13.15 320 ALA A O 1
ATOM 2440 N N . GLU A 1 320 ? -3.028 -9.965 4.256 1.00 7.84 321 GLU A N 1
ATOM 2441 C CA . GLU A 1 320 ? -2.210 -8.764 4.169 1.00 10.65 321 GLU A CA 1
ATOM 2442 C C . GLU A 1 320 ? -1.505 -8.416 5.478 1.00 10.96 321 GLU A C 1
ATOM 2443 O O . GLU A 1 320 ? -0.650 -7.526 5.493 1.00 12.75 321 GLU A O 1
ATOM 2449 N N . GLY A 1 321 ? -1.811 -9.103 6.574 1.00 9.75 322 GLY A N 1
ATOM 2450 C CA . GLY A 1 321 ? -1.104 -8.871 7.818 1.00 10.34 322 GLY A CA 1
ATOM 2451 C C . GLY A 1 321 ? -1.890 -8.050 8.818 1.00 8.32 322 GLY A C 1
ATOM 2452 O O . GLY A 1 321 ? -3.112 -8.181 8.916 1.00 9.78 322 GLY A O 1
ATOM 2453 N N . LEU A 1 322 ? -1.195 -7.188 9.560 1.00 9.13 323 LEU A N 1
ATOM 2454 C CA . LEU A 1 322 ? -1.823 -6.485 10.681 1.00 9.32 323 LEU A CA 1
ATOM 2455 C C . LEU A 1 322 ? -2.638 -5.273 10.250 1.00 9.54 323 LEU A C 1
ATOM 2456 O O . LEU A 1 322 ? -3.659 -4.971 10.874 1.00 10.20 323 LEU A O 1
ATOM 2461 N N . GLY A 1 323 ? -2.190 -4.553 9.228 1.00 9.96 324 GLY A N 1
ATOM 2462 C CA . GLY A 1 323 ? -2.810 -3.291 8.871 1.00 9.83 324 GLY A CA 1
ATOM 2463 C C . GLY A 1 323 ? -1.797 -2.175 8.716 1.00 10.16 324 GLY A C 1
ATOM 2464 O O . GLY A 1 323 ? -0.619 -2.424 8.447 1.00 11.09 324 GLY A O 1
ATOM 2465 N N . SER A 1 324 ? -2.244 -0.939 8.887 1.00 9.15 325 SER A N 1
ATOM 2466 C CA . SER A 1 324 ? -1.413 0.211 8.564 1.00 9.56 325 SER A CA 1
ATOM 2467 C C . SER A 1 324 ? -0.220 0.346 9.508 1.00 9.88 325 SER A C 1
ATOM 2468 O O . SER A 1 324 ? -0.240 -0.160 10.635 1.00 9.83 325 SER A O 1
ATOM 2471 N N . PRO A 1 325 ? 0.838 1.043 9.068 1.00 11.02 326 PRO A N 1
ATOM 2472 C CA . PRO A 1 325 ? 1.957 1.318 9.986 1.00 12.66 326 PRO A CA 1
ATOM 2473 C C . PRO A 1 325 ? 1.526 2.061 11.232 1.00 13.02 326 PRO A C 1
ATOM 2474 O O . PRO A 1 325 ? 2.043 1.794 12.324 1.00 12.71 326 PRO A O 1
ATOM 2478 N N . GLU A 1 326 ? 0.571 2.981 11.096 1.00 11.43 327 GLU A N 1
ATOM 2479 C CA . GLU A 1 326 ? 0.114 3.761 12.236 1.00 10.96 327 GLU A CA 1
ATOM 2480 C C . GLU A 1 326 ? -0.642 2.889 13.229 1.00 11.07 327 GLU A C 1
ATOM 2481 O O . GLU A 1 326 ? -0.429 2.992 14.441 1.00 12.27 327 GLU A O 1
ATOM 2487 N N . PHE A 1 327 ? -1.519 2.013 12.730 1.00 10.19 328 PHE A N 1
ATOM 2488 C CA . PHE A 1 327 ? -2.200 1.057 13.597 1.00 9.73 328 PHE A CA 1
ATOM 2489 C C . PHE A 1 327 ? -1.187 0.185 14.334 1.00 9.73 328 PHE A C 1
ATOM 2490 O O . PHE A 1 327 ? -1.258 0.027 15.561 1.00 11.16 328 PHE A O 1
ATOM 2498 N N . GLN A 1 328 ? -0.194 -0.335 13.605 1.00 8.99 329 GLN A N 1
ATOM 2499 C CA . GLN A 1 328 ? 0.822 -1.181 14.222 1.00 11.74 329 GLN A CA 1
ATOM 2500 C C . GLN A 1 328 ? 1.619 -0.419 15.274 1.00 12.68 329 GLN A C 1
ATOM 2501 O O . GLN A 1 328 ? 1.980 -0.984 16.314 1.00 12.39 329 GLN A O 1
ATOM 2507 N N . SER A 1 329 ? 1.883 0.870 15.037 1.00 11.75 330 SER A N 1
ATOM 2508 C CA . SER A 1 329 ? 2.720 1.635 15.960 1.00 11.50 330 SER A CA 1
ATOM 2509 C C . SER A 1 329 ? 2.072 1.775 17.329 1.00 12.36 330 SER A C 1
ATOM 2510 O O . SER A 1 329 ? 2.778 1.924 18.334 1.00 13.75 330 SER A O 1
ATOM 2513 N N . LEU A 1 330 ? 0.742 1.748 17.395 1.00 12.20 331 LEU A N 1
ATOM 2514 C CA . LEU A 1 330 ? 0.066 1.958 18.672 1.00 11.26 331 LEU A CA 1
ATOM 2515 C C . LEU A 1 330 ? 0.331 0.819 19.646 1.00 12.52 331 LEU A C 1
ATOM 2516 O O . LEU A 1 330 ? 0.440 1.050 20.855 1.00 12.27 331 LEU A O 1
ATOM 2521 N N . PHE A 1 331 ? 0.428 -0.416 19.144 1.00 12.44 332 PHE A N 1
ATOM 2522 C CA . PHE A 1 331 ? 0.737 -1.545 20.017 1.00 11.38 332 PHE A CA 1
ATOM 2523 C C . PHE A 1 331 ? 2.133 -1.401 20.597 1.00 13.14 332 PHE A C 1
ATOM 2524 O O . PHE A 1 331 ? 2.379 -1.761 21.758 1.00 15.87 332 PHE A O 1
ATOM 2532 N N . GLU A 1 332 ? 3.069 -0.898 19.792 1.00 16.24 333 GLU A N 1
ATOM 2533 C CA . GLU A 1 332 ? 4.429 -0.693 20.271 1.00 17.16 333 GLU A CA 1
ATOM 2534 C C . GLU A 1 332 ? 4.467 0.393 21.333 1.00 17.23 333 GLU A C 1
ATOM 2535 O O . GLU A 1 332 ? 5.239 0.302 22.296 1.00 20.61 333 GLU A O 1
ATOM 2541 N N . GLU A 1 333 ? 3.615 1.407 21.197 1.00 13.99 334 GLU A N 1
ATOM 2542 C CA . GLU A 1 333 ? 3.654 2.554 22.095 1.00 15.46 334 GLU A CA 1
ATOM 2543 C C . GLU A 1 333 ? 2.946 2.277 23.413 1.00 15.87 334 GLU A C 1
ATOM 2544 O O . GLU A 1 333 ? 3.288 2.884 24.434 1.00 16.61 334 GLU A O 1
ATOM 2550 N N . HIS A 1 334 ? 1.965 1.376 23.420 1.00 13.46 335 HIS A N 1
ATOM 2551 C CA . HIS A 1 334 ? 1.131 1.119 24.592 1.00 12.53 335 HIS A CA 1
ATOM 2552 C C . HIS A 1 334 ? 1.058 -0.379 24.833 1.00 15.64 335 HIS A C 1
ATOM 2553 O O . HIS A 1 334 ? 0.201 -1.057 24.240 1.00 16.29 335 HIS A O 1
ATOM 2560 N N . PRO A 1 335 ? 1.901 -0.918 25.719 1.00 15.09 336 PRO A N 1
ATOM 2561 C CA . PRO A 1 335 ? 1.881 -2.370 25.972 1.00 16.94 336 PRO A CA 1
ATOM 2562 C C . PRO A 1 335 ? 0.547 -2.899 26.463 1.00 15.47 336 PRO A C 1
ATOM 2563 O O . PRO A 1 335 ? 0.206 -4.052 26.169 1.00 13.76 336 PRO A O 1
ATOM 2567 N N . THR A 1 336 ? -0.219 -2.119 27.218 1.00 11.47 337 THR A N 1
ATOM 2568 C CA . THR A 1 336 ? -1.512 -2.579 27.697 1.00 14.11 337 THR A CA 1
ATOM 2569 C C . THR A 1 336 ? -2.631 -1.763 27.071 1.00 11.89 337 THR A C 1
ATOM 2570 O O . THR A 1 336 ? -2.466 -0.580 26.757 1.00 11.67 337 THR A O 1
ATOM 2574 N N . LEU A 1 337 ? -3.783 -2.411 26.899 1.00 10.91 338 LEU A N 1
ATOM 2575 C CA . LEU A 1 337 ? -4.944 -1.702 26.373 1.00 11.03 338 LEU A CA 1
ATOM 2576 C C . LEU A 1 337 ? -5.439 -0.643 27.357 1.00 11.46 338 LEU A C 1
ATOM 2577 O O . LEU A 1 337 ? -5.929 0.410 26.935 1.00 10.95 338 LEU A O 1
ATOM 2582 N N . GLU A 1 338 ? -5.323 -0.902 28.665 1.00 11.33 339 GLU A N 1
ATOM 2583 C CA . GLU A 1 338 ? -5.675 0.115 29.654 1.00 11.37 339 GLU A CA 1
ATOM 2584 C C . GLU A 1 338 ? -4.844 1.376 29.462 1.00 11.54 339 GLU A C 1
ATOM 2585 O O . GLU A 1 338 ? -5.376 2.493 29.515 1.00 11.44 339 GLU A O 1
ATOM 2591 N N . GLY A 1 339 ? -3.536 1.219 29.268 1.00 10.07 340 GLY A N 1
ATOM 2592 C CA . GLY A 1 339 ? -2.683 2.376 29.067 1.00 11.04 340 GLY A CA 1
ATOM 2593 C C . GLY A 1 339 ? -2.989 3.095 27.766 1.00 11.25 340 GLY A C 1
ATOM 2594 O O . GLY A 1 339 ? -2.972 4.332 27.715 1.00 11.84 340 GLY A O 1
ATOM 2595 N N . PHE A 1 340 ? -3.268 2.334 26.697 1.00 11.31 341 PHE A N 1
ATOM 2596 C CA . PHE A 1 340 ? -3.717 2.945 25.450 1.00 11.06 341 PHE A CA 1
ATOM 2597 C C . PHE A 1 340 ? -4.963 3.788 25.679 1.00 9.07 341 PHE A C 1
ATOM 2598 O O . PHE A 1 340 ? -5.049 4.932 25.206 1.00 11.60 341 PHE A O 1
ATOM 2606 N N . MET A 1 341 ? -5.924 3.261 26.434 1.00 8.95 342 MET A N 1
ATOM 2607 C CA . MET A 1 341 ? -7.160 3.995 26.634 1.00 11.28 342 MET A CA 1
ATOM 2608 C C . MET A 1 341 ? -6.932 5.245 27.477 1.00 12.96 342 MET A C 1
ATOM 2609 O O . MET A 1 341 ? -7.539 6.292 27.216 1.00 12.35 342 MET A O 1
ATOM 2614 N N . GLU A 1 342 ? -6.075 5.158 28.497 1.00 10.59 343 GLU A N 1
ATOM 2615 C CA . GLU A 1 342 ? -5.748 6.357 29.264 1.00 11.77 343 GLU A CA 1
ATOM 2616 C C . GLU A 1 342 ? -5.200 7.443 28.351 1.00 10.67 343 GLU A C 1
ATOM 2617 O O . GLU A 1 342 ? -5.558 8.621 28.486 1.00 13.67 343 GLU A O 1
ATOM 2623 N N . ALA A 1 343 ? -4.352 7.060 27.396 1.00 11.51 344 ALA A N 1
ATOM 2624 C CA . ALA A 1 343 ? -3.743 8.036 26.501 1.00 12.37 344 ALA A CA 1
ATOM 2625 C C . ALA A 1 343 ? -4.780 8.687 25.592 1.00 15.37 344 ALA A C 1
ATOM 2626 O O . ALA A 1 343 ? -4.813 9.916 25.461 1.00 15.45 344 ALA A O 1
ATOM 2628 N N . ILE A 1 344 ? -5.645 7.891 24.958 1.00 13.00 345 ILE A N 1
ATOM 2629 C CA . ILE A 1 344 ? -6.577 8.491 24.004 1.00 13.95 345 ILE A CA 1
ATOM 2630 C C . ILE A 1 344 ? -7.713 9.236 24.687 1.00 17.94 345 ILE A C 1
ATOM 2631 O O . ILE A 1 344 ? -8.279 10.161 24.090 1.00 18.18 345 ILE A O 1
ATOM 2636 N N . LEU A 1 345 ? -8.063 8.871 25.914 1.00 15.99 346 LEU A N 1
ATOM 2637 C CA . LEU A 1 345 ? -9.126 9.574 26.623 1.00 17.26 346 LEU A CA 1
ATOM 2638 C C . LEU A 1 345 ? -8.695 10.951 27.096 1.00 27.71 346 LEU A C 1
ATOM 2639 O O . LEU A 1 345 ? -9.518 11.675 27.671 1.00 34.78 346 LEU A O 1
ATOM 2644 N N . LYS A 1 346 ? -7.432 11.323 26.872 1.00 26.77 347 LYS A N 1
ATOM 2645 C CA . LYS A 1 346 ? -6.957 12.675 27.141 1.00 30.52 347 LYS A CA 1
ATOM 2646 C C . LYS A 1 346 ? -7.191 13.629 25.979 1.00 39.75 347 LYS A C 1
ATOM 2647 O O . LYS A 1 346 ? -7.226 14.845 26.197 1.00 38.68 347 LYS A O 1
ATOM 2650 N N . GLU A 1 347 ? -7.334 13.114 24.754 1.00 25.59 348 GLU A N 1
ATOM 2651 C CA . GLU A 1 347 ? -7.620 13.928 23.574 1.00 40.53 348 GLU A CA 1
ATOM 2652 C C . GLU A 1 347 ? -6.490 14.890 23.238 1.00 33.51 348 GLU A C 1
ATOM 2653 O O . GLU A 1 347 ? -6.685 15.836 22.467 1.00 38.24 348 GLU A O 1
ATOM 2655 N N . GLU A 1 348 ? -5.308 14.672 23.817 1.00 39.46 349 GLU A N 1
ATOM 2656 C CA . GLU A 1 348 ? -4.162 15.509 23.485 1.00 42.11 349 GLU A CA 1
ATOM 2657 C C . GLU A 1 348 ? -3.651 15.221 22.080 1.00 47.69 349 GLU A C 1
ATOM 2658 O O . GLU A 1 348 ? -3.150 16.129 21.406 1.00 50.00 349 GLU A O 1
ATOM 2660 N N . SER A 1 349 ? -3.786 13.978 21.614 1.00 40.37 350 SER A N 1
ATOM 2661 C CA . SER A 1 349 ? -3.256 13.572 20.319 1.00 38.82 350 SER A CA 1
ATOM 2662 C C . SER A 1 349 ? -4.196 12.571 19.657 1.00 27.84 350 SER A C 1
ATOM 2663 O O . SER A 1 349 ? -5.041 11.946 20.303 1.00 26.13 350 SER A O 1
ATOM 2665 N N . PHE A 1 350 ? -4.026 12.424 18.347 1.00 18.58 351 PHE A N 1
ATOM 2666 C CA . PHE A 1 350 ? -4.846 11.543 17.525 1.00 18.11 351 PHE A CA 1
ATOM 2667 C C . PHE A 1 350 ? -3.896 10.816 16.591 1.00 15.13 351 PHE A C 1
ATOM 2668 O O . PHE A 1 350 ? -3.018 11.446 15.995 1.00 19.48 351 PHE A O 1
ATOM 2676 N N . THR A 1 351 ? -4.053 9.498 16.474 1.00 11.78 352 THR A N 1
ATOM 2677 C CA . THR A 1 351 ? -3.259 8.686 15.566 1.00 12.85 352 THR A CA 1
ATOM 2678 C C . THR A 1 351 ? -4.203 7.978 14.608 1.00 10.98 352 THR A C 1
ATOM 2679 O O . THR A 1 351 ? -5.261 7.487 15.016 1.00 10.51 352 THR A O 1
ATOM 2683 N N . VAL A 1 352 ? -3.828 7.963 13.330 1.00 10.64 353 VAL A N 1
ATOM 2684 C CA . VAL A 1 352 ? -4.611 7.242 12.338 1.00 11.07 353 VAL A CA 1
ATOM 2685 C C . VAL A 1 352 ? -4.817 5.818 12.818 1.00 10.36 353 VAL A C 1
ATOM 2686 O O . VAL A 1 352 ? -3.877 5.163 13.287 1.00 11.57 353 VAL A O 1
ATOM 2690 N N . ASP A 1 353 ? -6.062 5.350 12.746 1.00 8.85 354 ASP A N 1
ATOM 2691 C CA . ASP A 1 353 ? -6.470 3.970 13.026 1.00 9.82 354 ASP A CA 1
ATOM 2692 C C . ASP A 1 353 ? -6.551 3.650 14.514 1.00 9.88 354 ASP A C 1
ATOM 2693 O O . ASP A 1 353 ? -6.816 2.497 14.866 1.00 10.47 354 ASP A O 1
ATOM 2698 N N . GLN A 1 354 ? -6.386 4.637 15.403 1.00 10.12 355 GLN A N 1
ATOM 2699 C CA . GLN A 1 354 ? -6.488 4.351 16.832 1.00 8.85 355 GLN A CA 1
ATOM 2700 C C . GLN A 1 354 ? -7.874 3.869 17.213 1.00 10.28 355 GLN A C 1
ATOM 2701 O O . GLN A 1 354 ? -8.022 3.140 18.207 1.00 10.56 355 GLN A O 1
ATOM 2707 N N . TRP A 1 355 ? -8.887 4.252 16.433 1.00 9.88 356 TRP A N 1
ATOM 2708 C CA . TRP A 1 355 ? -10.257 3.873 16.737 1.00 9.12 356 TRP A CA 1
ATOM 2709 C C . TRP A 1 355 ? -10.431 2.355 16.772 1.00 7.88 356 TRP A C 1
ATOM 2710 O O . TRP A 1 355 ? -11.228 1.845 17.565 1.00 9.43 356 TRP A O 1
ATOM 2721 N N . GLN A 1 356 ? -9.715 1.612 15.922 1.00 8.04 357 GLN A N 1
ATOM 2722 C CA A GLN A 1 356 ? -9.857 0.163 15.940 0.55 8.20 357 GLN A CA 1
ATOM 2723 C CA B GLN A 1 356 ? -9.857 0.154 15.947 0.45 8.22 357 GLN A CA 1
ATOM 2724 C C . GLN A 1 356 ? -9.212 -0.473 17.165 1.00 8.93 357 GLN A C 1
ATOM 2725 O O . GLN A 1 356 ? -9.690 -1.515 17.642 1.00 10.35 357 GLN A O 1
ATOM 2736 N N . LEU A 1 357 ? -8.130 0.118 17.676 1.00 8.65 358 LEU A N 1
ATOM 2737 C CA . LEU A 1 357 ? -7.592 -0.364 18.939 1.00 9.19 358 LEU A CA 1
ATOM 2738 C C . LEU A 1 357 ? -8.554 -0.051 20.078 1.00 9.18 358 LEU A C 1
ATOM 2739 O O . LEU A 1 357 ? -8.684 -0.840 21.018 1.00 9.52 358 LEU A O 1
ATOM 2744 N N . GLU A 1 358 ? -9.262 1.077 19.990 1.00 8.62 359 GLU A N 1
ATOM 2745 C CA . GLU A 1 358 ? -10.290 1.397 20.969 1.00 7.90 359 GLU A CA 1
ATOM 2746 C C . GLU A 1 358 ? -11.411 0.362 20.940 1.00 8.34 359 GLU A C 1
ATOM 2747 O O . GLU A 1 358 ? -11.927 -0.039 21.990 1.00 8.51 359 GLU A O 1
ATOM 2753 N N . GLU A 1 359 ? -11.765 -0.123 19.746 1.00 7.40 360 GLU A N 1
ATOM 2754 C CA . GLU A 1 359 ? -12.772 -1.177 19.657 1.00 8.78 360 GLU A CA 1
ATOM 2755 C C . GLU A 1 359 ? -12.237 -2.501 20.197 1.00 9.01 360 GLU A C 1
ATOM 2756 O O . GLU A 1 359 ? -12.972 -3.240 20.866 1.00 8.49 360 GLU A O 1
ATOM 2762 N N . LEU A 1 360 ? -10.966 -2.818 19.925 1.00 7.72 361 LEU A N 1
ATOM 2763 C CA . LEU A 1 360 ? -10.382 -4.022 20.511 1.00 7.69 361 LEU A CA 1
ATOM 2764 C C . LEU A 1 360 ? -10.359 -3.925 22.034 1.00 8.17 361 LEU A C 1
ATOM 2765 O O . LEU A 1 360 ? -10.622 -4.914 22.722 1.00 8.38 361 LEU A O 1
ATOM 2770 N N . ALA A 1 361 ? -10.068 -2.735 22.582 1.00 8.43 362 ALA A N 1
ATOM 2771 C CA . ALA A 1 361 ? -10.118 -2.548 24.034 1.00 8.42 362 ALA A CA 1
ATOM 2772 C C . ALA A 1 361 ? -11.513 -2.833 24.586 1.00 8.66 362 ALA A C 1
ATOM 2773 O O . ALA A 1 361 ? -11.655 -3.444 25.658 1.00 8.45 362 ALA A O 1
ATOM 2775 N N . LYS A 1 362 ? -12.556 -2.395 23.869 1.00 8.22 363 LYS A N 1
ATOM 2776 C CA . LYS A 1 362 ? -13.929 -2.686 24.276 1.00 7.40 363 LYS A CA 1
ATOM 2777 C C . LYS A 1 362 ? -14.175 -4.193 24.306 1.00 8.59 363 LYS A C 1
ATOM 2778 O O . LYS A 1 362 ? -14.777 -4.710 25.255 1.00 8.95 363 LYS A O 1
ATOM 2784 N N . VAL A 1 363 ? -13.700 -4.913 23.279 1.00 8.31 364 VAL A N 1
ATOM 2785 C CA . VAL A 1 363 ? -13.823 -6.371 23.270 1.00 7.77 364 VAL A CA 1
ATOM 2786 C C . VAL A 1 363 ? -13.165 -6.956 24.511 1.00 8.45 364 VAL A C 1
ATOM 2787 O O . VAL A 1 363 ? -13.761 -7.775 25.222 1.00 8.67 364 VAL A O 1
ATOM 2791 N N . ARG A 1 364 ? -11.928 -6.543 24.785 1.00 8.05 365 ARG A N 1
ATOM 2792 C CA . ARG A 1 364 ? -11.140 -7.179 25.837 1.00 8.88 365 ARG A CA 1
ATOM 2793 C C . ARG A 1 364 ? -11.622 -6.825 27.247 1.00 8.93 365 ARG A C 1
ATOM 2794 O O . ARG A 1 364 ? -11.288 -7.542 28.195 1.00 10.41 365 ARG A O 1
ATOM 2802 N N . ARG A 1 365 ? -12.419 -5.762 27.413 1.00 8.23 366 ARG A N 1
ATOM 2803 C CA . ARG A 1 365 ? -13.041 -5.532 28.720 1.00 9.56 366 ARG A CA 1
ATOM 2804 C C . ARG A 1 365 ? -14.073 -6.607 29.032 1.00 12.04 366 ARG A C 1
ATOM 2805 O O . ARG A 1 365 ? -14.347 -6.881 30.207 1.00 13.64 366 ARG A O 1
ATOM 2813 N N . LYS A 1 366 ? -14.640 -7.236 28.001 1.00 9.81 367 LYS A N 1
ATOM 2814 C CA . LYS A 1 366 ? -15.688 -8.233 28.176 1.00 10.11 367 LYS A CA 1
ATOM 2815 C C . LYS A 1 366 ? -15.210 -9.665 28.003 1.00 11.72 367 LYS A C 1
ATOM 2816 O O . LYS A 1 366 ? -15.793 -10.567 28.616 1.00 13.86 367 LYS A O 1
ATOM 2822 N N . ALA A 1 367 ? -14.190 -9.918 27.185 1.00 9.07 368 ALA A N 1
ATOM 2823 C CA . ALA A 1 367 ? -13.926 -11.290 26.781 1.00 8.86 368 ALA A CA 1
ATOM 2824 C C . ALA A 1 367 ? -12.450 -11.525 26.517 1.00 8.98 368 ALA A C 1
ATOM 2825 O O . ALA A 1 367 ? -11.723 -10.614 26.111 1.00 9.14 368 ALA A O 1
ATOM 2827 N N . ARG A 1 368 ? -12.025 -12.776 26.719 1.00 8.55 369 ARG A N 1
ATOM 2828 C CA . ARG A 1 368 ? -10.771 -13.275 26.164 1.00 8.20 369 ARG A CA 1
ATOM 2829 C C . ARG A 1 368 ? -10.955 -13.515 24.664 1.00 8.22 369 ARG A C 1
ATOM 2830 O O . ARG A 1 368 ? -12.072 -13.719 24.181 1.00 9.21 369 ARG A O 1
ATOM 2838 N N . VAL A 1 369 ? -9.847 -13.525 23.925 1.00 8.59 370 VAL A N 1
ATOM 2839 C CA . VAL A 1 369 ? -9.884 -13.814 22.491 1.00 8.52 370 VAL A CA 1
ATOM 2840 C C . VAL A 1 369 ? -8.832 -14.862 22.159 1.00 10.31 370 VAL A C 1
ATOM 2841 O O . VAL A 1 369 ? -7.657 -14.703 22.518 1.00 9.55 370 VAL A O 1
ATOM 2845 N N . LYS A 1 370 ? -9.249 -15.911 21.448 1.00 9.12 371 LYS A N 1
ATOM 2846 C CA . LYS A 1 370 ? -8.347 -16.877 20.827 1.00 7.71 371 LYS A CA 1
ATOM 2847 C C . LYS A 1 370 ? -8.419 -16.642 19.322 1.00 8.12 371 LYS A C 1
ATOM 2848 O O . LYS A 1 370 ? -9.519 -16.550 18.761 1.00 9.06 371 LYS A O 1
ATOM 2854 N N . PHE A 1 371 ? -7.264 -16.528 18.672 1.00 8.01 372 PHE A N 1
ATOM 2855 C CA A PHE A 1 371 ? -7.186 -16.123 17.271 0.50 7.92 372 PHE A CA 1
ATOM 2856 C CA B PHE A 1 371 ? -7.186 -16.125 17.270 0.50 7.92 372 PHE A CA 1
ATOM 2857 C C . PHE A 1 371 ? -6.506 -17.208 16.447 1.00 8.55 372 PHE A C 1
ATOM 2858 O O . PHE A 1 371 ? -5.387 -17.626 16.764 1.00 9.74 372 PHE A O 1
ATOM 2873 N N . VAL A 1 372 ? -7.179 -17.646 15.384 1.00 8.06 373 VAL A N 1
ATOM 2874 C CA . VAL A 1 372 ? -6.692 -18.708 14.509 1.00 8.06 373 VAL A CA 1
ATOM 2875 C C . VAL A 1 372 ? -6.452 -18.106 13.131 1.00 8.90 373 VAL A C 1
ATOM 2876 O O . VAL A 1 372 ? -7.394 -17.633 12.479 1.00 9.15 373 VAL A O 1
ATOM 2880 N N . SER A 1 373 ? -5.196 -18.121 12.687 1.00 9.33 374 SER A N 1
ATOM 2881 C CA . SER A 1 373 ? -4.831 -17.559 11.390 1.00 9.40 374 SER A CA 1
ATOM 2882 C C . SER A 1 373 ? -3.452 -18.043 10.980 1.00 11.26 374 SER A C 1
ATOM 2883 O O . SER A 1 373 ? -2.568 -18.209 11.822 1.00 12.45 374 SER A O 1
ATOM 2886 N N . ASP A 1 374 ? -3.263 -18.226 9.672 1.00 12.31 375 ASP A N 1
ATOM 2887 C CA A ASP A 1 374 ? -1.923 -18.441 9.135 0.63 13.91 375 ASP A CA 1
ATOM 2888 C CA B ASP A 1 374 ? -1.942 -18.452 9.096 0.37 13.91 375 ASP A CA 1
ATOM 2889 C C . ASP A 1 374 ? -1.344 -17.205 8.458 1.00 14.29 375 ASP A C 1
ATOM 2890 O O . ASP A 1 374 ? -0.232 -17.270 7.928 1.00 16.57 375 ASP A O 1
ATOM 2899 N N . GLY A 1 375 ? -2.050 -16.073 8.482 1.00 12.30 376 GLY A N 1
ATOM 2900 C CA . GLY A 1 375 ? -1.520 -14.904 7.801 1.00 13.06 376 GLY A CA 1
ATOM 2901 C C . GLY A 1 375 ? -0.474 -14.137 8.575 1.00 15.50 376 GLY A C 1
ATOM 2902 O O . GLY A 1 375 ? 0.262 -13.338 7.987 1.00 17.26 376 GLY A O 1
ATOM 2903 N N . VAL A 1 376 ? -0.402 -14.352 9.883 1.00 14.53 377 VAL A N 1
ATOM 2904 C CA . VAL A 1 376 ? 0.483 -13.619 10.778 1.00 18.76 377 VAL A CA 1
ATOM 2905 C C . VAL A 1 376 ? 1.044 -14.654 11.749 1.00 21.50 377 VAL A C 1
ATOM 2906 O O . VAL A 1 376 ? 0.276 -15.479 12.270 1.00 21.10 377 VAL A O 1
ATOM 2910 N N . PRO A 1 377 ? 2.353 -14.684 12.001 1.00 16.60 378 PRO A N 1
ATOM 2911 C CA . PRO A 1 377 ? 2.896 -15.673 12.943 1.00 15.91 378 PRO A CA 1
ATOM 2912 C C . PRO A 1 377 ? 2.341 -15.477 14.346 1.00 13.50 378 PRO A C 1
ATOM 2913 O O . PRO A 1 377 ? 1.920 -14.385 14.742 1.00 14.39 378 PRO A O 1
ATOM 2917 N N . ALA A 1 378 ? 2.345 -16.582 15.099 1.00 13.45 379 ALA A N 1
ATOM 2918 C CA . ALA A 1 378 ? 1.799 -16.581 16.452 1.00 16.31 379 ALA A CA 1
ATOM 2919 C C . ALA A 1 378 ? 2.455 -15.515 17.317 1.00 12.92 379 ALA A C 1
ATOM 2920 O O . ALA A 1 378 ? 1.773 -14.825 18.088 1.00 15.49 379 ALA A O 1
ATOM 2922 N N . ALA A 1 379 ? 3.776 -15.358 17.206 1.00 13.29 380 ALA A N 1
ATOM 2923 C CA . ALA A 1 379 ? 4.460 -14.377 18.047 1.00 16.40 380 ALA A CA 1
ATOM 2924 C C . ALA A 1 379 ? 3.976 -12.963 17.759 1.00 17.60 380 ALA A C 1
ATOM 2925 O O . ALA A 1 379 ? 3.878 -12.139 18.674 1.00 20.64 380 ALA A O 1
ATOM 2927 N N . VAL A 1 380 ? 3.633 -12.671 16.508 1.00 14.09 381 VAL A N 1
ATOM 2928 C CA . VAL A 1 380 ? 3.115 -11.346 16.181 1.00 15.90 381 VAL A CA 1
ATOM 2929 C C . VAL A 1 380 ? 1.707 -11.158 16.745 1.00 15.86 381 VAL A C 1
ATOM 2930 O O . VAL A 1 380 ? 1.400 -10.128 17.358 1.00 17.96 381 VAL A O 1
ATOM 2934 N N . LEU A 1 381 ? 0.830 -12.150 16.559 1.00 13.76 382 LEU A N 1
ATOM 2935 C CA . LEU A 1 381 ? -0.526 -12.045 17.093 1.00 13.89 382 LEU A CA 1
ATOM 2936 C C . LEU A 1 381 ? -0.521 -11.900 18.607 1.00 16.39 382 LEU A C 1
ATOM 2937 O O . LEU A 1 381 ? -1.372 -11.206 19.180 1.00 15.36 382 LEU A O 1
ATOM 2942 N N . SER A 1 382 ? 0.415 -12.570 19.280 1.00 15.52 383 SER A N 1
ATOM 2943 C CA A SER A 1 382 ? 0.436 -12.506 20.734 0.52 15.26 383 SER A CA 1
ATOM 2944 C CA B SER A 1 382 ? 0.481 -12.515 20.736 0.48 15.26 383 SER A CA 1
ATOM 2945 C C . SER A 1 382 ? 0.707 -11.098 21.245 1.00 16.79 383 SER A C 1
ATOM 2946 O O . SER A 1 382 ? 0.339 -10.784 22.383 1.00 18.27 383 SER A O 1
ATOM 2951 N N . ARG A 1 383 ? 1.324 -10.236 20.434 1.00 14.28 384 ARG A N 1
ATOM 2952 C CA . ARG A 1 383 ? 1.512 -8.844 20.824 1.00 13.23 384 ARG A CA 1
ATOM 2953 C C . ARG A 1 383 ? 0.300 -7.971 20.530 1.00 13.42 384 ARG A C 1
ATOM 2954 O O . ARG A 1 383 ? 0.350 -6.766 20.800 1.00 15.88 384 ARG A O 1
ATOM 2962 N N . CYS A 1 384 ? -0.778 -8.536 19.989 1.00 12.16 385 CYS A N 1
ATOM 2963 C CA . CYS A 1 384 ? -1.959 -7.769 19.622 1.00 11.53 385 CYS A CA 1
ATOM 2964 C C . CYS A 1 384 ? -3.149 -8.061 20.521 1.00 9.65 385 CYS A C 1
ATOM 2965 O O . CYS A 1 384 ? -4.292 -7.870 20.109 1.00 10.30 385 CYS A O 1
ATOM 2968 N N . HIS A 1 385 ? -2.904 -8.513 21.747 1.00 9.46 386 HIS A N 1
ATOM 2969 C CA . HIS A 1 385 ? -3.956 -8.668 22.748 1.00 9.93 386 HIS A CA 1
ATOM 2970 C C . HIS A 1 385 ? -4.972 -9.729 22.357 1.00 11.64 386 HIS A C 1
ATOM 2971 O O . HIS A 1 385 ? -6.153 -9.616 22.665 1.00 10.67 386 HIS A O 1
ATOM 2978 N N . VAL A 1 386 ? -4.488 -10.771 21.682 1.00 9.92 387 VAL A N 1
ATOM 2979 C CA . VAL A 1 386 ? -5.241 -11.994 21.447 1.00 9.75 387 VAL A CA 1
ATOM 2980 C C . VAL A 1 386 ? -4.296 -13.157 21.721 1.00 10.14 387 VAL A C 1
ATOM 2981 O O . VAL A 1 386 ? -3.070 -13.004 21.714 1.00 12.23 387 VAL A O 1
ATOM 2985 N N . GLU A 1 387 ? -4.878 -14.332 21.981 1.00 9.18 388 GLU A N 1
ATOM 2986 C CA . GLU A 1 387 ? -4.085 -15.539 22.174 1.00 10.08 388 GLU A CA 1
ATOM 2987 C C . GLU A 1 387 ? -4.084 -16.333 20.877 1.00 10.49 388 GLU A C 1
ATOM 2988 O O . GLU A 1 387 ? -5.135 -16.862 20.492 1.00 9.78 388 GLU A O 1
ATOM 2994 N N . PRO A 1 388 ? -2.953 -16.480 20.190 1.00 10.50 389 PRO A N 1
ATOM 2995 C CA . PRO A 1 388 ? -2.943 -17.312 18.978 1.00 10.17 389 PRO A CA 1
ATOM 2996 C C . PRO A 1 388 ? -3.094 -18.774 19.365 1.00 8.99 389 PRO A C 1
ATOM 2997 O O . PRO A 1 388 ? -2.441 -19.250 20.297 1.00 12.46 389 PRO A O 1
ATOM 3001 N N . VAL A 1 389 ? -3.973 -19.482 18.660 1.00 8.90 390 VAL A N 1
ATOM 3002 C CA . VAL A 1 389 ? -4.171 -20.914 18.865 1.00 9.72 390 VAL A CA 1
ATOM 3003 C C . VAL A 1 389 ? -4.139 -21.596 17.504 1.00 9.91 390 VAL A C 1
ATOM 3004 O O . VAL A 1 389 ? -4.614 -21.041 16.506 1.00 10.65 390 VAL A O 1
ATOM 3008 N N . ALA A 1 390 ? -3.588 -22.812 17.462 1.00 9.56 391 ALA A N 1
ATOM 3009 C CA . ALA A 1 390 ? -3.249 -23.421 16.178 1.00 10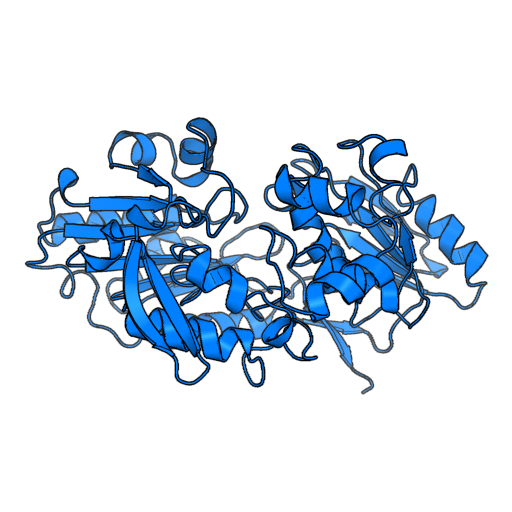.85 391 ALA A CA 1
ATOM 3010 C C . ALA A 1 390 ? -4.484 -23.745 15.349 1.00 13.36 391 ALA A C 1
ATOM 3011 O O . ALA A 1 390 ? -4.438 -23.660 14.118 1.00 13.38 391 ALA A O 1
ATOM 3013 N N . THR A 1 391 ? -5.574 -24.179 15.989 1.00 10.37 392 THR A N 1
ATOM 3014 C CA . THR A 1 391 ? -6.799 -24.549 15.282 1.00 8.78 392 THR A CA 1
ATOM 3015 C C . THR A 1 391 ? -8.018 -24.077 16.069 1.00 8.24 392 THR A C 1
ATOM 3016 O O . THR A 1 391 ? -7.965 -23.894 17.292 1.00 8.28 392 THR A O 1
ATOM 3020 N N . VAL A 1 392 ? -9.129 -23.881 15.345 1.00 7.87 393 VAL A N 1
ATOM 3021 C CA . VAL A 1 392 ? -10.391 -23.528 15.996 1.00 8.26 393 VAL A CA 1
ATOM 3022 C C . VAL A 1 392 ? -10.843 -24.652 16.918 1.00 9.08 393 VAL A C 1
ATOM 3023 O O . VAL A 1 392 ? -11.311 -24.412 18.038 1.00 9.25 393 VAL A O 1
ATOM 3027 N N . GLU A 1 393 ? -10.716 -25.899 16.456 1.00 8.91 394 GLU A N 1
ATOM 3028 C CA A GLU A 1 393 ? -11.132 -27.030 17.279 0.37 10.22 394 GLU A CA 1
ATOM 3029 C CA B GLU A 1 393 ? -11.121 -27.042 17.270 0.63 10.24 394 GLU A CA 1
ATOM 3030 C C . GLU A 1 39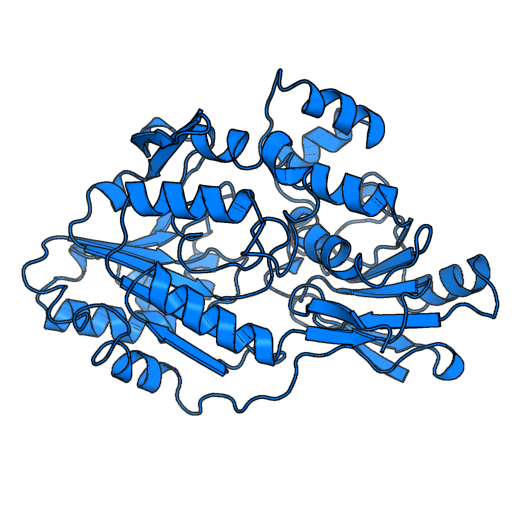3 ? -10.334 -27.098 18.571 1.00 9.71 394 GLU A C 1
ATOM 3031 O O . GLU A 1 393 ? -10.896 -27.374 19.639 1.00 9.85 394 GLU A O 1
ATOM 3042 N N . LEU A 1 394 ? -9.029 -26.836 18.503 1.00 9.17 395 LEU A N 1
ATOM 3043 C CA . LEU A 1 394 ? -8.228 -26.806 19.722 1.00 9.70 395 LEU A CA 1
ATOM 3044 C C . LEU A 1 394 ? -8.623 -25.636 20.616 1.00 9.24 395 LEU A C 1
ATOM 3045 O O . LEU A 1 394 ? -8.743 -25.788 21.842 1.00 9.94 395 LEU A O 1
ATOM 3050 N N . ALA A 1 395 ? -8.834 -24.462 20.019 1.00 9.43 396 ALA A N 1
ATOM 3051 C CA . ALA A 1 395 ? -9.207 -23.285 20.796 1.00 9.82 396 ALA A CA 1
ATOM 3052 C C . ALA A 1 395 ? -10.508 -23.523 21.552 1.00 8.64 396 ALA A C 1
ATOM 3053 O O . ALA A 1 395 ? -10.632 -23.147 22.725 1.00 9.59 396 ALA A O 1
ATOM 3055 N N . VAL A 1 396 ? -11.488 -24.140 20.892 1.00 8.09 397 VAL A N 1
ATOM 3056 C CA . VAL A 1 396 ? -12.751 -24.455 21.544 1.00 8.56 397 VAL A CA 1
ATOM 3057 C C . VAL A 1 396 ? -12.545 -25.486 22.647 1.00 10.83 397 VAL A C 1
ATOM 3058 O O . VAL A 1 396 ? -13.113 -25.354 23.735 1.00 10.84 397 VAL A O 1
ATOM 3062 N N . ALA A 1 397 ? -11.728 -26.518 22.401 1.00 10.42 398 ALA A N 1
ATOM 3063 C CA . ALA A 1 397 ? -11.455 -27.494 23.458 1.00 11.64 398 ALA A CA 1
ATOM 3064 C C . ALA A 1 397 ? -10.846 -26.816 24.680 1.00 11.69 398 ALA A C 1
ATOM 3065 O O . ALA A 1 397 ? -11.239 -27.090 25.820 1.00 12.32 398 ALA A O 1
ATOM 3067 N N . GLN A 1 398 ? -9.884 -25.921 24.456 1.00 10.79 399 GLN A N 1
ATOM 3068 C CA . GLN A 1 398 ? -9.244 -25.202 25.552 1.00 11.06 399 GLN A CA 1
ATOM 3069 C C . GLN A 1 398 ? -10.261 -24.369 26.321 1.00 12.85 399 GLN A C 1
ATOM 3070 O O . GLN A 1 398 ? -10.278 -24.373 27.558 1.00 14.15 399 GLN A O 1
ATOM 3076 N N . ALA A 1 399 ? -11.108 -23.628 25.601 1.00 10.46 400 ALA A N 1
ATOM 3077 C CA . ALA A 1 399 ? -12.097 -22.786 26.266 1.00 11.04 400 ALA A CA 1
ATOM 3078 C C . ALA A 1 399 ? -13.093 -23.630 27.049 1.00 12.74 400 ALA A C 1
ATOM 3079 O O . ALA A 1 399 ? -13.454 -23.279 28.175 1.00 11.85 400 ALA A O 1
ATOM 3081 N N . LEU A 1 400 ? -13.547 -24.747 26.474 1.00 11.14 401 LEU A N 1
ATOM 3082 C CA . LEU A 1 400 ? -14.493 -25.598 27.194 1.00 13.02 401 LEU A CA 1
ATOM 3083 C C . LEU A 1 400 ? -13.863 -26.163 28.463 1.00 13.53 401 LEU A C 1
ATOM 3084 O O . LEU A 1 400 ? -14.522 -26.259 29.507 1.00 12.21 401 LEU A O 1
ATOM 3089 N N . GLU A 1 401 ? -12.578 -26.511 28.413 1.00 13.30 402 GLU A N 1
ATOM 3090 C CA . GLU A 1 401 ? -11.926 -27.012 29.619 1.00 18.40 402 GLU A CA 1
ATOM 3091 C C . GLU A 1 401 ? -11.804 -25.911 30.664 1.00 17.12 402 GLU A C 1
ATOM 3092 O O . GLU A 1 401 ? -11.966 -26.167 31.864 1.00 19.73 402 GLU A O 1
ATOM 3094 N N . GLN A 1 402 ? -11.569 -24.672 30.225 1.00 12.91 403 GLN A N 1
ATOM 3095 C CA . GLN A 1 402 ? -11.434 -23.549 31.147 1.00 17.66 403 GLN A CA 1
ATOM 3096 C C . GLN A 1 402 ? -12.755 -23.220 31.839 1.00 17.10 403 GLN A C 1
ATOM 3097 O O . GLN A 1 402 ? -12.788 -22.970 33.053 1.00 19.70 403 GLN A O 1
ATOM 3103 N N . TYR A 1 403 ? -13.853 -23.179 31.085 1.00 11.93 404 TYR A N 1
ATOM 3104 C CA . TYR A 1 403 ? -15.139 -22.774 31.657 1.00 12.65 404 TYR A CA 1
ATOM 3105 C C . TYR A 1 403 ? -15.880 -23.902 32.361 1.00 12.26 404 TYR A C 1
ATOM 3106 O O . TYR A 1 403 ? -16.711 -23.622 33.232 1.00 13.53 404 TYR A O 1
ATOM 3115 N N . GLY A 1 404 ? -15.616 -25.153 32.005 1.00 10.94 405 GLY A N 1
ATOM 3116 C CA . GLY A 1 404 ? -16.253 -26.269 32.666 1.00 11.85 405 GLY A CA 1
ATOM 3117 C C . GLY A 1 404 ? -17.413 -26.853 31.882 1.00 12.23 405 GLY A C 1
ATOM 3118 O O . GLY A 1 404 ? -17.806 -26.355 30.817 1.00 11.15 405 GLY A O 1
ATOM 3119 N N . PRO A 1 405 ? -18.003 -27.927 32.418 1.00 9.86 406 PRO A N 1
ATOM 3120 C CA . PRO A 1 405 ? -18.967 -28.720 31.634 1.00 10.11 406 PRO A CA 1
ATOM 3121 C C . PRO A 1 405 ? -20.320 -28.074 31.381 1.00 9.83 406 PRO A C 1
ATOM 3122 O O . PRO A 1 405 ? -21.057 -28.587 30.536 1.00 11.78 406 PRO A O 1
ATOM 3126 N N . GLU A 1 406 ? -20.663 -26.958 32.028 1.00 9.74 407 GLU A N 1
ATOM 3127 C CA . GLU A 1 406 ? -21.895 -26.258 31.683 1.00 10.14 407 GLU A CA 1
ATOM 3128 C C . GLU A 1 406 ? -21.731 -25.294 30.510 1.00 12.56 407 GLU A C 1
ATOM 3129 O O . GLU A 1 406 ? -22.740 -24.803 29.988 1.00 13.92 407 GLU A O 1
ATOM 3135 N N . ALA A 1 407 ? -20.505 -25.015 30.077 1.00 10.86 408 ALA A N 1
ATOM 3136 C CA . ALA A 1 407 ? -20.307 -24.010 29.038 1.00 10.51 408 ALA A CA 1
ATOM 3137 C C . ALA A 1 407 ? -20.901 -24.459 27.703 1.00 11.40 408 ALA A C 1
ATOM 3138 O O . ALA A 1 407 ? -20.878 -25.643 27.344 1.00 11.52 408 ALA A O 1
ATOM 3140 N N . ARG A 1 408 ? -21.414 -23.486 26.953 1.00 10.39 409 ARG A N 1
ATOM 3141 C CA . ARG A 1 408 ? -21.967 -23.718 25.629 1.00 11.45 409 ARG A CA 1
ATOM 3142 C C . ARG A 1 408 ? -21.171 -22.927 24.597 1.00 9.87 409 ARG A C 1
ATOM 3143 O O . ARG A 1 408 ? -20.509 -21.935 24.926 1.00 11.21 409 ARG A O 1
ATOM 3151 N N . VAL A 1 409 ? -21.283 -23.355 23.335 1.00 10.57 410 VAL A N 1
ATOM 3152 C CA . VAL A 1 409 ? -20.587 -22.744 22.200 1.00 10.60 410 VAL A CA 1
ATOM 3153 C C . VAL A 1 409 ? -21.617 -22.264 21.186 1.00 11.02 410 VAL A C 1
ATOM 3154 O O . VAL A 1 409 ? -22.494 -23.030 20.775 1.00 10.69 410 VAL A O 1
ATOM 3158 N N . ALA A 1 410 ? -21.488 -21.013 20.747 1.00 10.90 411 ALA A N 1
ATOM 3159 C CA . ALA A 1 410 ? -22.222 -20.522 19.590 1.00 10.32 411 ALA A CA 1
ATOM 3160 C C . ALA A 1 410 ? -21.237 -20.324 18.449 1.00 8.51 411 ALA A C 1
ATOM 3161 O O . ALA A 1 410 ? -20.045 -20.110 18.684 1.00 10.88 411 ALA A O 1
ATOM 3163 N N . VAL A 1 411 ? -21.731 -20.405 17.212 1.00 8.07 412 VAL A N 1
ATOM 3164 C CA . VAL A 1 411 ? -20.884 -20.265 16.032 1.00 8.89 412 VAL A CA 1
ATOM 3165 C C . VAL A 1 411 ? -21.561 -19.367 15.006 1.00 8.55 412 VAL A C 1
ATOM 3166 O O . VAL A 1 411 ? -22.759 -19.506 14.740 1.00 8.94 412 VAL A O 1
ATOM 3170 N N . ILE A 1 412 ? -20.788 -18.439 14.442 1.00 7.46 413 ILE A N 1
ATOM 3171 C CA . ILE A 1 412 ? -21.256 -17.436 13.482 1.00 8.09 413 ILE A CA 1
ATOM 3172 C C . ILE A 1 412 ? -20.396 -17.530 12.233 1.00 8.17 413 ILE A C 1
ATOM 3173 O O . ILE A 1 412 ? -19.405 -16.799 12.107 1.00 8.09 413 ILE A O 1
ATOM 3178 N N . PRO A 1 413 ? -20.740 -18.392 11.280 1.00 7.47 414 PRO A N 1
ATOM 3179 C CA . PRO A 1 413 ? -19.844 -18.579 10.125 1.00 8.67 414 PRO A CA 1
ATOM 3180 C C . PRO A 1 413 ? -19.527 -17.308 9.343 1.00 9.78 414 PRO A C 1
ATOM 3181 O O . PRO A 1 413 ? -18.374 -17.145 8.925 1.00 9.19 414 PRO A O 1
ATOM 3185 N N . LYS A 1 414 ? -20.494 -16.401 9.155 1.00 8.06 415 LYS A N 1
ATOM 3186 C CA A LYS A 1 414 ? -20.289 -15.183 8.375 0.70 8.87 415 LYS A CA 1
ATOM 3187 C CA B LYS A 1 414 ? -20.314 -15.177 8.381 0.30 8.91 415 LYS A CA 1
ATOM 3188 C C . LYS A 1 414 ? -19.877 -13.995 9.244 1.00 8.70 415 LYS A C 1
ATOM 3189 O O . LYS A 1 414 ? -19.817 -12.860 8.752 1.00 8.96 415 LYS A O 1
ATOM 3200 N N . GLY A 1 415 ? -19.598 -14.229 10.520 1.00 8.53 416 GLY A N 1
ATOM 3201 C CA . GLY A 1 415 ? -19.014 -13.227 11.376 1.00 7.68 416 GLY A CA 1
ATOM 3202 C C . GLY A 1 415 ? -19.769 -11.916 11.407 1.00 8.68 416 GLY A C 1
ATOM 3203 O O . GLY A 1 415 ? -20.967 -11.861 11.703 1.00 8.63 416 GLY A O 1
ATOM 3204 N N . PRO A 1 416 ? -19.072 -10.823 11.081 1.00 7.26 417 PRO A N 1
ATOM 3205 C CA . PRO A 1 416 ? -19.668 -9.492 11.232 1.00 7.99 417 PRO A CA 1
ATOM 3206 C C . 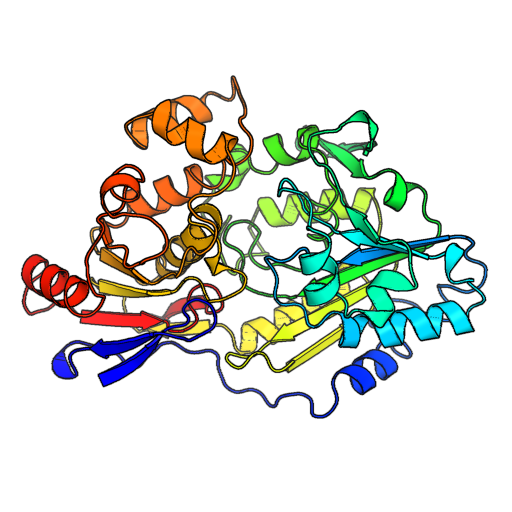PRO A 1 416 ? -20.744 -9.162 10.211 1.00 8.11 417 PRO A C 1
ATOM 3207 O O . PRO A 1 416 ? -21.334 -8.079 10.305 1.00 9.45 417 PRO A O 1
ATOM 3211 N N . TYR A 1 417 ? -21.044 -10.053 9.263 1.00 7.36 418 TYR A N 1
ATOM 3212 C CA . TYR A 1 417 ? -22.191 -9.864 8.386 1.00 8.32 418 TYR A CA 1
ATOM 3213 C C . TYR A 1 417 ? -23.471 -10.432 9.000 1.00 10.08 418 TYR A C 1
ATOM 3214 O O . TYR A 1 417 ? -24.531 -10.396 8.362 1.00 11.19 418 TYR A O 1
ATOM 3223 N N . VAL A 1 418 ? -23.399 -10.926 10.239 1.00 8.59 419 VAL A N 1
ATOM 3224 C CA . VAL A 1 418 ? -24.562 -11.355 11.005 1.00 8.98 419 VAL A CA 1
ATOM 3225 C C . VAL A 1 418 ? -24.674 -10.436 12.212 1.00 9.15 419 VAL A C 1
ATOM 3226 O O . VAL A 1 418 ? -23.664 -9.953 12.739 1.00 11.03 419 VAL A O 1
ATOM 3230 N N . LEU A 1 419 ? -25.908 -10.204 12.660 1.00 9.10 420 LEU A N 1
ATOM 3231 C CA . LEU A 1 419 ? -26.176 -9.434 13.871 1.00 10.59 420 LEU A CA 1
ATOM 3232 C C . LEU A 1 419 ? -26.708 -10.385 14.939 1.00 11.97 420 LEU A C 1
ATOM 3233 O O . LEU A 1 419 ? -27.924 -10.630 15.012 1.00 13.15 420 LEU A O 1
ATOM 3238 N N . PRO A 1 420 ? -25.841 -10.975 15.763 1.00 10.89 421 PRO A N 1
ATOM 3239 C CA . PRO A 1 420 ? -26.321 -11.875 16.817 1.00 12.54 421 PRO A CA 1
ATOM 3240 C C . PRO A 1 420 ? -26.966 -11.096 17.948 1.00 15.82 421 PRO A C 1
ATOM 3241 O O . PRO A 1 420 ? -26.510 -10.015 18.325 1.00 18.87 421 PRO A O 1
ATOM 3245 N N . VAL A 1 421 ? -28.058 -11.645 18.473 1.00 17.57 422 VAL A N 1
ATOM 3246 C CA . VAL A 1 421 ? -28.847 -10.965 19.491 1.00 20.48 422 VAL A CA 1
ATOM 3247 C C . VAL A 1 421 ? -29.332 -11.987 20.508 1.00 21.53 422 VAL A C 1
ATOM 3248 O O . VAL A 1 421 ? -29.449 -13.180 20.217 1.00 21.61 422 VAL A O 1
ATOM 3252 N N . VAL A 1 422 ? -29.595 -11.506 21.716 1.00 22.11 423 VAL A N 1
ATOM 3253 C CA . VAL A 1 422 ? -30.195 -12.309 22.771 1.00 23.02 423 VAL A CA 1
ATOM 3254 C C . VAL A 1 422 ? -31.659 -11.902 22.859 1.00 23.80 423 VAL A C 1
ATOM 3255 O O . VAL A 1 422 ? -31.969 -10.720 23.051 1.00 28.25 423 VAL A O 1
ATOM 3259 N N . ASP A 1 423 ? -32.561 -12.866 22.700 1.00 28.97 424 ASP A N 1
ATOM 3260 C CA . ASP A 1 423 ? -33.980 -12.626 22.937 1.00 34.57 424 ASP A CA 1
ATOM 3261 C C . ASP A 1 423 ? -34.411 -13.454 24.140 1.00 30.84 424 ASP A C 1
ATOM 3262 O O . ASP A 1 423 ? -34.592 -14.675 24.018 1.00 29.98 424 ASP A O 1
ATOM 3267 N N . PRO A 1 424 ? -34.591 -12.845 25.319 1.00 33.91 425 PRO A N 1
ATOM 3268 C CA . PRO A 1 424 ? -34.940 -13.630 26.515 1.00 36.01 425 PRO A CA 1
ATOM 3269 C C . PRO A 1 424 ? -36.321 -14.253 26.459 1.00 40.16 425 PRO A C 1
ATOM 3270 O O . PRO A 1 424 ? -36.617 -15.128 27.285 1.00 38.18 425 PRO A O 1
ATOM 3274 N N . THR A 1 425 ? -37.166 -13.836 25.522 1.00 37.83 426 THR A N 1
ATOM 3275 C CA . THR A 1 425 ? -38.503 -14.388 25.385 1.00 39.18 426 THR A CA 1
ATOM 3276 C C . THR A 1 425 ? -38.471 -15.606 24.470 1.00 39.73 426 THR A C 1
ATOM 3277 O O . THR A 1 425 ? -39.454 -16.339 24.366 1.00 49.72 426 THR A O 1
#

Sequence (425 aa):
ARVTLDYGKTGLNVDLPDDRTLPPLTIRPAPPLDDPEAEVVRCLLAEPIGSSPPLLDLLARGKRSACILVCDITRPVPNPVLLRPILRTLHAAGLATQDILILVATGLHRPSTPAEKVEMLSEEIARTYRVEDHYGTRLEEHTYLGTTPNGVPAWIDSRYVQADLKIATGLIEPHLMAGYSSGGRRKLIICPGIAAFETVKLWHHGPRFLEHPLADCCGFLEGNPVHEENTRIARMAGCDFIVNVTLDGARRRITSVVAGDMEQAFLKGVAFVETVVKAAVPAPVDVVVTSSAGHPLDLTFYQAVKGLTGALPIVKPGGTIVIAAALAEGLGSPEFQSLFEEHPTLEGFMEAILKEESFTVDQWQQLEELAKVRRKARVKFFVSDDGVPAAVLSSRCHVEPVATVEELAVAQALEQYGPEARVAVIPKKGPYVLPVVDPT

Solvent-accessible surface area: 16434 Å² total; per-residue (Å²): 50,204,20,74,0,18,23,17,170,118,21,53,126,6,51,4,54,108,120,44,19,23,112,68,7,77,30,71,135,20,112,53,54,150,71,26,38,31,50,0,67,134,20,7,62,149,26,44,49,26,68,46,0,61,84,34,0,135,77,69,68,37,3,0,0,0,0,13,8,12,15,44,25,10,38,2,26,28,0,0,96,2,0,11,130,21,0,132,58,6,65,5,54,49,145,48,2,8,0,0,0,12,2,6,22,49,97,49,8,58,112,77,22,28,55,103,9,0,35,94,97,11,22,175,66,36,117,24,56,13,0,65,5,98,96,64,139,50,12,44,108,51,19,69,7,120,104,42,4,23,0,58,0,0,21,72,0,38,135,9,70,0,27,0,2,0,0,8,1,13,13,12,6,4,0,0,1,11,2,1,4,18,10,0,0,13,5,0,0,1,36,64,0,2,46,43,0,12,3,11,161,23,3,71,90,112,65,0,27,18,16,81,18,157,57,3,35,0,28,81,3,0,12,82,0,0,137,69,16,26,23,51,0,0,0,1,0,2,14,17,19,69,81,126,9,9,16,12,4,1,0,42,13,54,96,0,4,90,114,0,5,54,58,7,64,88,13,2,94,11,65,10,98,50,49,8,24,0,0,0,1,0,0,0,3,36,6,5,2,25,14,0,23,7,0,0,20,1,0,1,6,0,17,54,0,1,82,110,45,0,0,0,0,0,0,0,11,0,82,85,14,24,24,32,104,77,0,69,42,5,17,133,111,39,110,78,20,111,26,0,16,106,44,10,100,92,39,96,72,50,39,19,7,5,9,5,2,3,2,0,3,44,0,82,152,64,5,131,4,11,1,11,23,124,32,8,90,61,60,38,2,63,142,2,41,10,83,36,13,85,66,3,79,80,0,1,55,65,0,15,87,88,59,19,127,164,2,98,0,0,2,1,10,57,3,11,19,2,15,2,43,50,69,119,157

B-factor: mean 13.72, std 7.39, range [5.49, 50.0]

Secondary structure (DSSP, 8-state):
-EEEE--TTT-EEEE--GGGBPPPP-PPP-PPPS-HHHHHHHHHHS-BSS--HHHHHTT---EEEEEE-TTS---HHHHHHHHHHHHHHTT--GGGEEEEEE-TTSPPPPHHHHHHHH-HHHHHHSEEEE--TT-GGGEEEEEE-TTS-EEEEEHHHHT-SEEEEEEE--EETTTEE-SGGGGTTTTTB-HHHHHHHTSHHHHTSTTSSTT--TT-HHHHHHHHHHHHH--SEEEEEEE-TTS-EEEEEEESHHHHHHHHHHHHHTTSEEEESS-EEEEEEE--STTGGGBHHHHHHHHHHHGGGEEEEEEEEEE---TTBS--HHHHHHHHH-SSHHHHHHHHTT-S---TTHHHHHHHHHHHHHEEEEEE-SSS-HHHHHTTTSEE-S-HHHHHHHHHHHH-TT--EEEETTGGGSEEEE---

Organism: Isosphaera pallida (strain ATCC 43644 / DSM 9630 / IS1B) (NCBI:txid575540)

Radius of gyration: 21.22 Å; Cα contacts (8 Å, |Δi|>4): 1031; chains: 1; bounding box: 43×56×55 Å